Protein AF-0000000065862813 (afdb_homodimer)

Nearest PDB structures (foldseek):
  8vb3-assembly1_B-2  TM=8.202E-01  e=3.519E-15  Solimonas fluminis
  7jiz-assembly1_B  TM=8.290E-01  e=6.879E-15  Solimonas sp. K1W22B-7
  4zi5-assembly1_B  TM=8.025E-01  e=1.265E-14  metagenome
  7jka-assembly1_A  TM=8.055E-01  e=2.829E-13  Halieaceae bacterium
  5aoa-assembly1_A  TM=6.466E-01  e=4.958E-12  Thermogutta terrifontis

InterPro domains:
  IPR002925 Dienelactone hydrolase [PF01738] (14-230)
  IPR029058 Alpha/Beta hydrolase fold [G3DSA:3.40.50.1820] (3-230)
  IPR029058 Alpha/Beta hydrolase fold [SSF53474] (3-231)
  IPR051049 Dienelactone hydrolase-like enzyme [PTHR46623] (3-229)

Organism: Aquifex aeolicus (strain VF5) (NCBI:txid224324)

Structure (mmCIF, N/CA/C/O backbone):
data_AF-0000000065862813-model_v1
#
loop_
_entity.id
_entity.type
_entity.pdbx_description
1 polymer 'Putative carboxymethylenebutenolidase'
#
loop_
_atom_site.group_PDB
_atom_site.id
_atom_site.type_symbol
_atom_site.label_atom_id
_atom_site.label_alt_id
_atom_site.label_comp_id
_atom_site.label_asym_id
_atom_site.label_entity_id
_atom_site.label_seq_id
_atom_site.pdbx_PDB_ins_code
_atom_site.Cartn_x
_atom_site.Cartn_y
_atom_site.Cartn_z
_atom_site.occupancy
_atom_site.B_iso_or_equiv
_atom_site.auth_seq_id
_atom_site.auth_comp_id
_atom_site.auth_asym_id
_atom_site.auth_atom_id
_atom_site.pdbx_PDB_model_num
ATOM 1 N N . MET A 1 1 ? -0.002 29.484 -7.945 1 84.56 1 MET A N 1
ATOM 2 C CA . MET A 1 1 ? 0.833 29.531 -6.746 1 84.56 1 MET A CA 1
ATOM 3 C C . MET A 1 1 ? 0.01 29.922 -5.527 1 84.56 1 MET A C 1
ATOM 5 O O . MET A 1 1 ? -0.894 30.766 -5.625 1 84.56 1 MET A O 1
ATOM 9 N N . GLY A 1 2 ? 0.301 29.219 -4.441 1 96.81 2 GLY A N 1
ATOM 10 C CA . GLY A 1 2 ? -0.449 29.453 -3.219 1 96.81 2 GLY A CA 1
ATOM 11 C C . GLY A 1 2 ? -0.042 30.734 -2.502 1 96.81 2 GLY A C 1
ATOM 12 O O . GLY A 1 2 ? 0.682 31.562 -3.061 1 96.81 2 GLY A O 1
ATOM 13 N N . GLN A 1 3 ? -0.679 31.047 -1.408 1 98.31 3 GLN A N 1
ATOM 14 C CA . GLN A 1 3 ? -0.409 32.25 -0.63 1 98.31 3 GLN A CA 1
ATOM 15 C C . GLN A 1 3 ? -0.627 32 0.86 1 98.31 3 GLN A C 1
ATOM 17 O O . GLN A 1 3 ? -1.417 31.141 1.241 1 98.31 3 GLN A O 1
ATOM 22 N N . MET A 1 4 ? 0.076 32.812 1.606 1 98.31 4 MET A N 1
ATOM 23 C CA . MET A 1 4 ? -0.193 32.812 3.041 1 98.31 4 MET A CA 1
ATOM 24 C C . MET A 1 4 ? -1.522 33.5 3.336 1 98.31 4 MET A C 1
ATOM 26 O O . MET A 1 4 ? -1.889 34.469 2.67 1 98.31 4 MET A O 1
ATOM 30 N N . VAL A 1 5 ? -2.178 33.031 4.297 1 98.25 5 VAL A N 1
ATOM 31 C CA . VAL A 1 5 ? -3.426 33.656 4.727 1 98.25 5 VAL A CA 1
ATOM 32 C C . VAL A 1 5 ? -3.492 33.688 6.254 1 98.25 5 VAL A C 1
ATOM 34 O O . VAL A 1 5 ? -2.807 32.906 6.926 1 98.25 5 VAL A O 1
ATOM 37 N N . GLU A 1 6 ? -4.223 34.562 6.77 1 98.12 6 GLU A N 1
ATOM 38 C CA . GLU A 1 6 ? -4.602 34.625 8.18 1 98.12 6 GLU A CA 1
ATOM 39 C C . GLU A 1 6 ? -6.105 34.844 8.336 1 98.12 6 GLU A C 1
ATOM 41 O O . GLU A 1 6 ? -6.715 35.625 7.594 1 98.12 6 GLU A O 1
ATOM 46 N N . PHE A 1 7 ? -6.68 34.094 9.195 1 97.56 7 PHE A N 1
ATOM 47 C CA . PHE A 1 7 ? -8.109 34.219 9.453 1 97.56 7 PHE A CA 1
ATOM 48 C C . PHE A 1 7 ? -8.445 33.812 10.883 1 97.56 7 PHE A C 1
ATOM 50 O O . PHE A 1 7 ? -7.594 33.281 11.602 1 97.56 7 PHE A O 1
ATOM 57 N N . GLU A 1 8 ? -9.609 34.188 11.281 1 96.88 8 GLU A N 1
ATOM 58 C CA . GLU A 1 8 ? -10.148 33.781 12.578 1 96.88 8 GLU A CA 1
ATOM 59 C C . GLU A 1 8 ? -11.43 32.969 12.414 1 96.88 8 GLU A C 1
ATOM 61 O O . GLU A 1 8 ? -12.289 33.281 11.602 1 96.88 8 GLU A O 1
ATOM 66 N N . LYS A 1 9 ? -11.492 31.906 13.039 1 94.62 9 LYS A N 1
ATOM 67 C CA . LYS A 1 9 ? -12.656 31.031 13.047 1 94.62 9 LYS A CA 1
ATOM 68 C C . LYS A 1 9 ? -12.945 30.516 14.445 1 94.62 9 LYS A C 1
ATOM 70 O O . LYS A 1 9 ? -12.07 29.938 15.102 1 94.62 9 LYS A O 1
ATOM 75 N N . ASN A 1 10 ? -14.188 30.75 14.945 1 92.31 10 ASN A N 1
ATOM 76 C CA . ASN A 1 10 ? -14.609 30.297 16.266 1 92.31 10 ASN A CA 1
ATOM 77 C C . ASN A 1 10 ? -13.633 30.75 17.344 1 92.31 10 ASN A C 1
ATOM 79 O O . ASN A 1 10 ? -13.242 29.969 18.219 1 92.31 10 ASN A O 1
ATOM 83 N N . GLY A 1 11 ? -13.047 31.906 17.219 1 95.06 11 GLY A N 1
ATOM 84 C CA . GLY A 1 11 ? -12.18 32.5 18.219 1 95.06 11 GLY A CA 1
ATOM 85 C C . GLY A 1 11 ? -10.734 32.062 18.094 1 95.06 11 GLY A C 1
ATOM 86 O O . GLY A 1 11 ? -9.914 32.344 18.969 1 95.06 11 GLY A O 1
ATOM 87 N N . VAL A 1 12 ? -10.43 31.344 17.047 1 96.31 12 VAL A N 1
ATOM 88 C CA . VAL A 1 12 ? -9.078 30.828 16.875 1 96.31 12 VAL A CA 1
ATOM 89 C C . VAL A 1 12 ? -8.414 31.516 15.68 1 96.31 12 VAL A C 1
ATOM 91 O O . VAL A 1 12 ? -8.961 31.531 14.578 1 96.31 12 VAL A O 1
ATOM 94 N N . LYS A 1 13 ? -7.312 32.188 15.938 1 97.38 13 LYS A N 1
ATOM 95 C CA . LYS A 1 13 ? -6.523 32.781 14.852 1 97.38 13 LYS A CA 1
ATOM 96 C C . LYS A 1 13 ? -5.652 31.703 14.18 1 97.38 13 LYS A C 1
ATOM 98 O O . LYS A 1 13 ? -4.91 30.984 14.852 1 97.38 13 LYS A O 1
ATOM 103 N N . VAL A 1 14 ? -5.836 31.609 12.898 1 98.25 14 VAL A N 1
ATOM 104 C CA . VAL A 1 14 ? -5.074 30.625 12.141 1 98.25 14 VAL A CA 1
ATOM 105 C C . VAL A 1 14 ? -4.262 31.312 11.047 1 98.25 14 VAL A C 1
ATOM 107 O O . VAL A 1 14 ? -4.762 32.219 10.367 1 98.25 14 VAL A O 1
ATOM 110 N N . ARG A 1 15 ? -3.031 31.016 11.047 1 98.19 15 ARG A N 1
ATOM 111 C CA . ARG A 1 15 ? -2.133 31.344 9.953 1 98.19 15 ARG A CA 1
ATOM 112 C C . ARG A 1 15 ? -1.751 30.094 9.156 1 98.19 15 ARG A C 1
ATOM 114 O O . ARG A 1 15 ? -1.549 29.031 9.734 1 98.19 15 ARG A O 1
ATOM 121 N N . GLY A 1 16 ? -1.725 30.266 7.824 1 98.75 16 GLY A N 1
ATOM 122 C CA . GLY A 1 16 ? -1.367 29.109 7.02 1 98.75 16 GLY A CA 1
ATOM 123 C C . GLY A 1 16 ? -1.162 29.453 5.555 1 98.75 16 GLY A C 1
ATOM 124 O O . GLY A 1 16 ? -1.176 30.625 5.168 1 98.75 16 GLY A O 1
ATOM 125 N N . TYR A 1 17 ? -0.791 28.484 4.785 1 98.88 17 TYR A N 1
ATOM 126 C CA . TYR A 1 17 ? -0.57 28.594 3.346 1 98.88 17 TYR A CA 1
ATOM 127 C C . TYR A 1 17 ? -1.621 27.797 2.572 1 98.88 17 TYR A C 1
ATOM 129 O O . TYR A 1 17 ? -1.832 26.609 2.834 1 98.88 17 TYR A O 1
ATOM 137 N N . ILE A 1 18 ? -2.295 28.5 1.622 1 98.88 18 ILE A N 1
ATOM 138 C CA . ILE A 1 18 ? -3.326 27.812 0.843 1 98.88 18 ILE A CA 1
ATOM 139 C C . ILE A 1 18 ? -2.961 27.859 -0.639 1 98.88 18 ILE A C 1
ATOM 141 O O . ILE A 1 18 ? -2.453 28.859 -1.134 1 98.88 18 ILE A O 1
ATOM 145 N N . ALA A 1 19 ? -3.062 26.75 -1.287 1 98.81 19 ALA A N 1
ATOM 146 C CA . ALA A 1 19 ? -2.977 26.625 -2.738 1 98.81 19 ALA A CA 1
ATOM 147 C C . ALA A 1 19 ? -4.246 25.984 -3.307 1 98.81 19 ALA A C 1
ATOM 149 O O . ALA A 1 19 ? -4.715 24.969 -2.807 1 98.81 19 ALA A O 1
ATOM 150 N N . THR A 1 20 ? -4.863 26.594 -4.344 1 98.5 20 THR A N 1
ATOM 151 C CA . THR A 1 20 ? -6.121 26.109 -4.902 1 98.5 20 THR A CA 1
ATOM 152 C C . THR A 1 20 ? -5.914 25.578 -6.32 1 98.5 20 THR A C 1
ATOM 154 O O . THR A 1 20 ? -5.031 26.047 -7.039 1 98.5 20 THR A O 1
ATOM 157 N N . PRO A 1 21 ? -6.68 24.547 -6.637 1 98.06 21 PRO A N 1
ATOM 158 C CA . PRO A 1 21 ? -6.621 24.047 -8.008 1 98.06 21 PRO A CA 1
ATOM 159 C C . PRO A 1 21 ? -7.332 24.969 -9.008 1 98.06 21 PRO A C 1
ATOM 161 O O . PRO A 1 21 ? -7.996 25.922 -8.602 1 98.06 21 PRO A O 1
ATOM 164 N N . LYS A 1 22 ? -7.094 24.641 -10.289 1 96.12 22 LYS A N 1
ATOM 165 C CA . LYS A 1 22 ? -7.75 25.406 -11.344 1 96.12 22 LYS A CA 1
ATOM 166 C C . LYS A 1 22 ? -9.258 25.156 -11.344 1 96.12 22 LYS A C 1
ATOM 168 O O . LYS A 1 22 ? -10.039 26.078 -11.586 1 96.12 22 LYS A O 1
ATOM 173 N N . TRP A 1 23 ? -9.562 23.938 -11.039 1 95.88 23 TRP A N 1
ATOM 174 C CA . TRP A 1 23 ? -10.953 23.531 -10.906 1 95.88 23 TRP A CA 1
ATOM 175 C C . TRP A 1 23 ? -11.242 23 -9.508 1 95.88 23 TRP A C 1
ATOM 177 O O . TRP A 1 23 ? -10.32 22.578 -8.805 1 95.88 23 TRP A O 1
ATOM 187 N N . ALA A 1 24 ? -12.523 23.062 -9.148 1 97.12 24 ALA A N 1
ATOM 188 C CA . ALA A 1 24 ? -12.906 22.641 -7.801 1 97.12 24 ALA A CA 1
ATOM 189 C C . ALA A 1 24 ? -12.453 21.203 -7.523 1 97.12 24 ALA A C 1
ATOM 191 O O . ALA A 1 24 ? -12.445 20.359 -8.422 1 97.12 24 ALA A O 1
ATOM 192 N N . GLY A 1 25 ? -12.016 20.953 -6.324 1 98.38 25 GLY A N 1
ATOM 193 C CA . GLY A 1 25 ? -11.602 19.641 -5.855 1 98.38 25 GLY A CA 1
ATOM 194 C C . GLY A 1 25 ? -11.664 19.5 -4.348 1 98.38 25 GLY A C 1
ATOM 195 O O . GLY A 1 25 ? -11.891 20.484 -3.635 1 98.38 25 GLY A O 1
ATOM 196 N N . PRO A 1 26 ? -11.539 18.312 -3.848 1 98.75 26 PRO A N 1
ATOM 197 C CA . PRO A 1 26 ? -11.523 18.109 -2.398 1 98.75 26 PRO A CA 1
ATOM 198 C C . PRO A 1 26 ? -10.312 18.75 -1.725 1 98.75 26 PRO A C 1
ATOM 200 O O . PRO A 1 26 ? -9.406 19.234 -2.408 1 98.75 26 PRO A O 1
ATOM 203 N N . ALA A 1 27 ? -10.32 18.797 -0.45 1 98.88 27 ALA A N 1
ATOM 204 C CA . ALA A 1 27 ? -9.273 19.516 0.276 1 98.88 27 ALA A CA 1
ATOM 205 C C . ALA A 1 27 ? -8.297 18.531 0.932 1 98.88 27 ALA A C 1
ATOM 207 O O . ALA A 1 27 ? -8.68 17.406 1.282 1 98.88 27 ALA A O 1
ATOM 208 N N . VAL A 1 28 ? -7.07 18.906 1.05 1 98.94 28 VAL A N 1
ATOM 209 C CA . VAL A 1 28 ? -6.059 18.203 1.821 1 98.94 28 VAL A CA 1
ATOM 210 C C . VAL A 1 28 ? -5.328 19.172 2.744 1 98.94 28 VAL A C 1
ATOM 212 O O . VAL A 1 28 ? -4.766 20.172 2.285 1 98.94 28 VAL A O 1
ATOM 215 N N . LEU A 1 29 ? -5.387 18.938 4.043 1 99 29 LEU A N 1
ATOM 216 C CA . LEU A 1 29 ? -4.535 19.672 4.969 1 99 29 LEU A CA 1
ATOM 217 C C . LEU A 1 29 ? -3.143 19.047 5.039 1 99 29 LEU A C 1
ATOM 219 O O . LEU A 1 29 ? -3.006 17.828 5.055 1 99 29 LEU A O 1
ATOM 223 N N . VAL A 1 30 ? -2.135 19.891 5.062 1 99 30 VAL A N 1
ATOM 224 C CA . VAL A 1 30 ? -0.741 19.453 5.066 1 99 30 VAL A CA 1
ATOM 225 C C . VAL A 1 30 ? -0.041 19.984 6.32 1 99 30 VAL A C 1
ATOM 227 O O . VAL A 1 30 ? 0.057 21.188 6.527 1 99 30 VAL A O 1
ATOM 230 N N . PHE A 1 31 ? 0.476 19.062 7.18 1 98.94 31 PHE A N 1
ATOM 231 C CA . PHE A 1 31 ? 1.084 19.438 8.453 1 98.94 31 PHE A CA 1
ATOM 232 C C . PHE A 1 31 ? 2.605 19.422 8.344 1 98.94 31 PHE A C 1
ATOM 234 O O . PHE A 1 31 ? 3.191 18.453 7.859 1 98.94 31 PHE A O 1
ATOM 241 N N . HIS A 1 32 ? 3.186 20.453 8.766 1 98.81 32 HIS A N 1
ATOM 242 C CA . HIS A 1 32 ? 4.609 20.688 8.555 1 98.81 32 HIS A CA 1
ATOM 243 C C . HIS A 1 32 ? 5.457 19.812 9.469 1 98.81 32 HIS A C 1
ATOM 245 O O . HIS A 1 32 ? 4.965 19.297 10.477 1 98.81 32 HIS A O 1
ATOM 251 N N . GLU A 1 33 ? 6.738 19.672 9.109 1 98.56 33 GLU A N 1
ATOM 252 C CA . GLU A 1 33 ? 7.773 19.047 9.938 1 98.56 33 GLU A CA 1
ATOM 253 C C . GLU A 1 33 ? 8.18 19.969 11.086 1 98.56 33 GLU A C 1
ATOM 255 O O . GLU A 1 33 ? 7.621 21.047 11.25 1 98.56 33 GLU A O 1
ATOM 260 N N . TRP A 1 34 ? 9.242 19.516 11.82 1 98.56 34 TRP A N 1
ATOM 261 C CA . TRP A 1 34 ? 9.641 20.203 13.039 1 98.56 34 TRP A CA 1
ATOM 262 C C . TRP A 1 34 ? 10.281 21.547 12.711 1 98.56 34 TRP A C 1
ATOM 264 O O . TRP A 1 34 ? 10.523 22.359 13.609 1 98.56 34 TRP A O 1
ATOM 274 N N . TRP A 1 35 ? 10.508 21.875 11.445 1 98.5 35 TRP A N 1
ATOM 275 C CA . TRP A 1 35 ? 11.148 23.125 11.047 1 98.5 35 TRP A CA 1
ATOM 276 C C . TRP A 1 35 ? 10.156 24.281 11.109 1 98.5 35 TRP A C 1
ATOM 278 O O . TRP A 1 35 ? 10.547 25.438 11.273 1 98.5 35 TRP A O 1
ATOM 288 N N . GLY A 1 36 ? 8.875 23.922 10.938 1 98.62 36 GLY A N 1
ATOM 289 C CA . GLY A 1 36 ? 7.844 24.938 10.805 1 98.62 36 GLY A CA 1
ATOM 290 C C . GLY A 1 36 ? 7.484 25.234 9.359 1 98.62 36 GLY A C 1
ATOM 291 O O . GLY A 1 36 ? 8.164 24.781 8.438 1 98.62 36 GLY A O 1
ATOM 292 N N . LEU A 1 37 ? 6.453 25.969 9.148 1 98.5 37 LEU A N 1
ATOM 293 C CA . LEU A 1 37 ? 5.879 26.203 7.828 1 98.5 37 LEU A CA 1
ATOM 294 C C . LEU A 1 37 ? 6.762 27.141 7.012 1 98.5 37 LEU A C 1
ATOM 296 O O . LEU A 1 37 ? 6.957 26.938 5.812 1 98.5 37 LEU A O 1
ATOM 300 N N . GLU A 1 38 ? 7.418 28.078 7.652 1 97 38 GLU A N 1
ATOM 301 C CA . GLU A 1 38 ? 8.062 29.156 6.906 1 97 38 GLU A CA 1
ATOM 302 C C . GLU A 1 38 ? 9.578 29 6.922 1 97 38 GLU A C 1
ATOM 304 O O . GLU A 1 38 ? 10.305 29.906 6.496 1 97 38 GLU A O 1
ATOM 309 N N . SER A 1 39 ? 10.031 27.922 7.469 1 98.31 39 SER A N 1
ATOM 310 C CA . SER A 1 39 ? 11.469 27.672 7.488 1 98.31 39 SER A CA 1
ATOM 311 C C . SER A 1 39 ? 12.023 27.516 6.078 1 98.31 39 SER A C 1
ATOM 313 O O . SER A 1 39 ? 11.367 26.953 5.203 1 98.31 39 SER A O 1
ATOM 315 N N . PRO A 1 40 ? 13.25 27.984 5.832 1 96.81 40 PRO A N 1
ATOM 316 C CA . PRO A 1 40 ? 13.898 27.703 4.551 1 96.81 40 PRO A CA 1
ATOM 317 C C . PRO A 1 40 ? 14.141 26.203 4.332 1 96.81 40 PRO A C 1
ATOM 319 O O . PRO A 1 40 ? 14.422 25.781 3.207 1 96.81 40 PRO A O 1
ATOM 322 N N . LEU A 1 41 ? 13.984 25.406 5.391 1 97.88 41 LEU A N 1
ATOM 323 C CA . LEU A 1 41 ? 14.195 23.953 5.309 1 97.88 41 LEU A CA 1
ATOM 324 C C . LEU A 1 41 ? 12.867 23.219 5.137 1 97.88 41 LEU A C 1
ATOM 326 O O . LEU A 1 41 ? 12.836 22 5.098 1 97.88 41 LEU A O 1
ATOM 330 N N . SER A 1 42 ? 11.844 24.031 5.043 1 98 42 SER A N 1
ATOM 331 C CA . SER A 1 42 ? 10.508 23.453 4.887 1 98 42 SER A CA 1
ATOM 332 C C . SER A 1 42 ? 10.094 23.406 3.422 1 98 42 SER A C 1
ATOM 334 O O . SER A 1 42 ? 10.242 24.391 2.699 1 98 42 SER A O 1
ATOM 336 N N . ASN A 1 43 ? 9.562 22.266 2.979 1 98.12 43 ASN A N 1
ATOM 337 C CA . ASN A 1 43 ? 9.031 22.156 1.623 1 98.12 43 ASN A CA 1
ATOM 338 C C . ASN A 1 43 ? 7.512 22.062 1.619 1 98.12 43 ASN A C 1
ATOM 340 O O . ASN A 1 43 ? 6.914 21.625 0.634 1 98.12 43 ASN A O 1
ATOM 344 N N . ILE A 1 44 ? 6.863 22.422 2.686 1 98.69 44 ILE A N 1
ATOM 345 C CA . ILE A 1 44 ? 5.438 22.203 2.893 1 98.69 44 ILE A CA 1
ATOM 346 C C . ILE A 1 44 ? 4.637 23.062 1.929 1 98.69 44 ILE A C 1
ATOM 348 O O . ILE A 1 44 ? 3.619 22.625 1.385 1 98.69 44 ILE A O 1
ATOM 352 N N . LYS A 1 45 ? 5.043 24.328 1.706 1 98.69 45 LYS A N 1
ATOM 353 C CA . LYS A 1 45 ? 4.352 25.188 0.759 1 98.69 45 LYS A CA 1
ATOM 354 C C . LYS A 1 45 ? 4.41 24.625 -0.656 1 98.69 45 LYS A C 1
ATOM 356 O O . LYS A 1 45 ? 3.418 24.656 -1.385 1 98.69 45 LYS A O 1
ATOM 361 N N . GLU A 1 46 ? 5.562 24.094 -1.046 1 98.25 46 GLU A N 1
ATOM 362 C CA . GLU A 1 46 ? 5.703 23.438 -2.35 1 98.25 46 GLU A CA 1
ATOM 363 C C . GLU A 1 46 ? 4.805 22.219 -2.459 1 98.25 46 GLU A C 1
ATOM 365 O O . GLU A 1 46 ? 4.238 21.953 -3.52 1 98.25 46 GLU A O 1
ATOM 370 N N . ILE A 1 47 ? 4.688 21.469 -1.393 1 98.69 47 ILE A N 1
ATOM 371 C CA . ILE A 1 47 ? 3.803 20.312 -1.362 1 98.69 47 ILE A CA 1
ATOM 372 C C . ILE A 1 47 ? 2.359 20.75 -1.59 1 98.69 47 ILE A C 1
ATOM 374 O O . ILE A 1 47 ? 1.621 20.125 -2.354 1 98.69 47 ILE A O 1
ATOM 378 N N . CYS A 1 48 ? 1.967 21.844 -0.983 1 98.88 48 CYS A N 1
ATOM 379 C CA . CYS A 1 48 ? 0.629 22.375 -1.202 1 98.88 48 CYS A CA 1
ATOM 380 C C . CYS A 1 48 ? 0.425 22.75 -2.664 1 98.88 48 CYS A C 1
ATOM 382 O O . CYS A 1 48 ? -0.614 22.438 -3.25 1 98.88 48 CYS A O 1
ATOM 384 N N . ASP A 1 49 ? 1.415 23.438 -3.238 1 98.75 49 ASP A N 1
ATOM 385 C CA . ASP A 1 49 ? 1.319 23.828 -4.641 1 98.75 49 ASP A CA 1
ATOM 386 C C . ASP A 1 49 ? 1.188 22.609 -5.547 1 98.75 49 ASP A C 1
ATOM 388 O O . ASP A 1 49 ? 0.391 22.609 -6.488 1 98.75 49 ASP A O 1
ATOM 392 N N . LYS A 1 50 ? 1.949 21.578 -5.262 1 98.62 50 LYS A N 1
ATOM 393 C CA . LYS A 1 50 ? 1.88 20.359 -6.047 1 98.62 50 LYS A CA 1
ATOM 394 C C . LYS A 1 50 ? 0.512 19.703 -5.914 1 98.62 50 LYS A C 1
ATOM 396 O O . LYS A 1 50 ? -0.029 19.172 -6.891 1 98.62 50 LYS A O 1
ATOM 401 N N . LEU A 1 51 ? -0.021 19.672 -4.703 1 98.75 51 LEU A N 1
ATOM 402 C CA . LEU A 1 51 ? -1.351 19.109 -4.5 1 98.75 51 LEU A CA 1
ATOM 403 C C . LEU A 1 51 ? -2.4 19.891 -5.273 1 98.75 51 LEU A C 1
ATOM 405 O O . LEU A 1 51 ? -3.32 19.312 -5.852 1 98.75 51 LEU A O 1
ATOM 409 N N . ALA A 1 52 ? -2.264 21.203 -5.254 1 98.75 52 ALA A N 1
ATOM 410 C CA . ALA A 1 52 ? -3.189 22.031 -6.023 1 98.75 52 ALA A CA 1
ATOM 411 C C . ALA A 1 52 ? -3.123 21.688 -7.508 1 98.75 52 ALA A C 1
ATOM 413 O O . ALA A 1 52 ? -4.152 21.609 -8.18 1 98.75 52 ALA A O 1
ATOM 414 N N . ASP A 1 53 ? -1.885 21.484 -7.984 1 98.44 53 ASP A N 1
ATOM 415 C CA . ASP A 1 53 ? -1.689 21.094 -9.375 1 98.44 53 ASP A CA 1
ATOM 416 C C . ASP A 1 53 ? -2.373 19.766 -9.672 1 98.44 53 ASP A C 1
ATOM 418 O O . ASP A 1 53 ? -2.777 19.5 -10.812 1 98.44 53 ASP A O 1
ATOM 422 N N . GLU A 1 54 ? -2.557 18.953 -8.648 1 98.31 54 GLU A N 1
ATOM 423 C CA . GLU A 1 54 ? -3.201 17.641 -8.789 1 98.31 54 GLU A CA 1
ATOM 424 C C . GLU A 1 54 ? -4.715 17.766 -8.633 1 98.31 54 GLU A C 1
ATOM 426 O O . GLU A 1 54 ? -5.434 16.766 -8.742 1 98.31 54 GLU A O 1
ATOM 431 N N . GLY A 1 55 ? -5.238 18.922 -8.273 1 98.25 55 GLY A N 1
ATOM 432 C CA . GLY A 1 55 ? -6.68 19.109 -8.25 1 98.25 55 GLY A CA 1
ATOM 433 C C . GLY A 1 55 ? -7.246 19.203 -6.848 1 98.25 55 GLY A C 1
ATOM 434 O O . GLY A 1 55 ? -8.453 19.031 -6.648 1 98.25 55 GLY A O 1
ATOM 435 N N . PHE A 1 56 ? -6.422 19.484 -5.848 1 98.75 56 PHE A N 1
ATOM 436 C CA . PHE A 1 56 ? -6.891 19.562 -4.469 1 98.75 56 PHE A CA 1
ATOM 437 C C . PHE A 1 56 ? -6.805 21 -3.955 1 98.75 56 PHE A C 1
ATOM 439 O O . PHE A 1 56 ? -5.922 21.766 -4.355 1 98.75 56 PHE A O 1
ATOM 446 N N . VAL A 1 57 ? -7.684 21.391 -3.152 1 98.81 57 VAL A N 1
ATOM 447 C CA . VAL A 1 57 ? -7.445 22.547 -2.281 1 98.81 57 VAL A CA 1
ATOM 448 C C . VAL A 1 57 ? -6.492 22.141 -1.155 1 98.81 57 VAL A C 1
ATOM 450 O O . VAL A 1 57 ? -6.82 21.297 -0.328 1 98.81 57 VAL A O 1
ATOM 453 N N . ALA A 1 58 ? -5.34 22.703 -1.15 1 98.94 58 ALA A N 1
ATOM 454 C CA . ALA A 1 58 ? -4.332 22.328 -0.16 1 98.94 58 ALA A CA 1
ATOM 455 C C . ALA A 1 58 ? -4.098 23.453 0.838 1 98.94 58 ALA A C 1
ATOM 457 O O . ALA A 1 58 ? -3.904 24.609 0.446 1 98.94 58 ALA A O 1
ATOM 458 N N . PHE A 1 59 ? -4.141 23.156 2.121 1 98.94 59 PHE A N 1
ATOM 459 C CA . PHE A 1 59 ? -3.928 24.156 3.158 1 98.94 59 PHE A CA 1
ATOM 460 C C . PHE A 1 59 ? -2.975 23.641 4.227 1 98.94 59 PHE A C 1
ATOM 462 O O . PHE A 1 59 ? -3.146 22.531 4.73 1 98.94 59 PHE A O 1
ATOM 469 N N . ALA A 1 60 ? -2.002 24.375 4.539 1 98.94 60 ALA A N 1
ATOM 470 C CA . ALA A 1 60 ? -1.049 24.062 5.602 1 98.94 60 ALA A CA 1
ATOM 471 C C . ALA A 1 60 ? -1.174 25.062 6.758 1 98.94 60 ALA A C 1
ATOM 473 O O . ALA A 1 60 ? -0.672 26.188 6.684 1 98.94 60 ALA A O 1
ATOM 474 N N . PRO A 1 61 ? -1.795 24.625 7.812 1 98.94 61 PRO A N 1
ATOM 475 C CA . PRO A 1 61 ? -1.815 25.516 8.969 1 98.94 61 PRO A CA 1
ATOM 476 C C . PRO A 1 61 ? -0.445 25.656 9.625 1 98.94 61 PRO A C 1
ATOM 478 O O . PRO A 1 61 ? 0.336 24.703 9.656 1 98.94 61 PRO A O 1
ATOM 481 N N . ASP A 1 62 ? -0.197 26.781 10.125 1 98.81 62 ASP A N 1
ATOM 482 C CA . ASP A 1 62 ? 1.041 27.062 10.844 1 98.81 62 ASP A CA 1
ATOM 483 C C . ASP A 1 62 ? 0.864 26.812 12.344 1 98.81 62 ASP A C 1
ATOM 485 O O . ASP A 1 62 ? 0.436 27.719 13.078 1 98.81 62 ASP A O 1
ATOM 489 N N . PHE A 1 63 ? 1.352 25.703 12.805 1 98.75 63 PHE A N 1
ATOM 490 C CA . PHE A 1 63 ? 1.142 25.328 14.195 1 98.75 63 PHE A CA 1
ATOM 491 C C . PHE A 1 63 ? 2.137 26.031 15.102 1 98.75 63 PHE A C 1
ATOM 493 O O . PHE A 1 63 ? 1.981 26.031 16.328 1 98.75 63 PHE A O 1
ATOM 500 N N . TYR A 1 64 ? 3.135 26.656 14.516 1 98.38 64 TYR A N 1
ATOM 501 C CA . TYR A 1 64 ? 4.129 27.375 15.305 1 98.38 64 TYR A CA 1
ATOM 502 C C . TYR A 1 64 ? 3.811 28.859 15.367 1 98.38 64 TYR A C 1
ATOM 504 O O . TYR A 1 64 ? 4.574 29.641 15.938 1 98.38 64 TYR A O 1
ATOM 512 N N . LYS A 1 65 ? 2.744 29.344 14.75 1 94.44 65 LYS A N 1
ATOM 513 C CA . LYS A 1 65 ? 2.205 30.703 14.836 1 94.44 65 LYS A CA 1
ATOM 514 C C . LYS A 1 65 ? 3.248 31.734 14.422 1 94.44 65 LYS A C 1
ATOM 516 O O . LYS A 1 65 ? 3.473 32.719 15.133 1 94.44 65 LYS A O 1
ATOM 521 N N . GLY A 1 66 ? 3.9 31.375 13.359 1 96.19 66 GLY A N 1
ATOM 522 C CA . GLY A 1 66 ? 4.832 32.312 12.773 1 96.19 66 GLY A CA 1
ATOM 523 C C . GLY A 1 66 ? 6.281 32 13.094 1 96.19 66 GLY A C 1
ATOM 524 O O . GLY A 1 66 ? 7.191 32.531 12.438 1 96.19 66 GLY A O 1
ATOM 525 N N . GLN A 1 67 ? 6.508 31.219 14.062 1 97.81 67 GLN A N 1
ATOM 526 C CA . GLN A 1 67 ? 7.871 30.812 14.398 1 97.81 67 GLN A CA 1
ATOM 527 C C . GLN A 1 67 ? 8.352 29.688 13.492 1 97.81 67 GLN A C 1
ATOM 529 O O . GLN A 1 67 ? 7.547 29 12.859 1 97.81 67 GLN A O 1
ATOM 534 N N . TYR A 1 68 ? 9.648 29.531 13.328 1 98.06 68 TYR A N 1
ATOM 535 C CA . TYR A 1 68 ? 10.273 28.438 12.586 1 98.06 68 TYR A CA 1
ATOM 536 C C . TYR A 1 68 ? 11.719 28.25 13.016 1 98.06 68 TYR A C 1
ATOM 538 O O . TYR A 1 68 ? 12.266 29.062 13.766 1 98.06 68 TYR A O 1
ATOM 546 N N . ALA A 1 69 ? 12.289 27.125 12.641 1 98.38 69 ALA A N 1
ATOM 547 C CA . ALA A 1 69 ? 13.664 26.781 12.984 1 98.38 69 ALA A CA 1
ATOM 548 C C . ALA A 1 69 ? 14.492 26.516 11.734 1 98.38 69 ALA A C 1
ATOM 550 O O . ALA A 1 69 ? 13.953 26.141 10.695 1 98.38 69 ALA A O 1
ATOM 551 N N . ASP A 1 70 ? 15.812 26.766 11.844 1 96.56 70 ASP A N 1
ATOM 552 C CA . ASP A 1 70 ? 16.75 26.438 10.766 1 96.56 70 ASP A CA 1
ATOM 553 C C . ASP A 1 70 ? 17.906 25.594 11.281 1 96.56 70 ASP A C 1
ATOM 555 O O . ASP A 1 70 ? 18.922 25.438 10.594 1 96.56 70 ASP A O 1
ATOM 559 N N . ASN A 1 71 ? 17.719 25.203 12.562 1 97.06 71 ASN A N 1
ATOM 560 C CA . ASN A 1 71 ? 18.672 24.266 13.164 1 97.06 71 ASN A CA 1
ATOM 561 C C . ASN A 1 71 ? 17.953 23.281 14.094 1 97.06 71 ASN A C 1
ATOM 563 O O . ASN A 1 71 ? 16.875 23.578 14.594 1 97.06 71 ASN A O 1
ATOM 567 N N . PRO A 1 72 ? 18.609 22.125 14.336 1 96.81 72 PRO A N 1
ATOM 568 C CA . PRO A 1 72 ? 17.938 21.047 15.078 1 96.81 72 PRO A CA 1
ATOM 569 C C . PRO A 1 72 ? 17.594 21.453 16.516 1 96.81 72 PRO A C 1
ATOM 571 O O . PRO A 1 72 ? 16.562 21.047 17.031 1 96.81 72 PRO A O 1
ATOM 574 N N . ASP A 1 73 ? 18.453 22.219 17.141 1 98.06 73 ASP A N 1
ATOM 575 C CA . ASP A 1 73 ? 18.188 22.609 18.531 1 98.06 73 ASP A CA 1
ATOM 576 C C . ASP A 1 73 ? 16.906 23.422 18.641 1 98.06 73 ASP A C 1
ATOM 578 O O . ASP A 1 73 ? 16.062 23.141 19.484 1 98.06 73 ASP A O 1
ATOM 582 N N . ASP A 1 74 ? 16.75 24.438 17.797 1 98.44 74 ASP A N 1
ATOM 583 C CA . ASP A 1 74 ? 15.562 25.281 17.797 1 98.44 74 ASP A CA 1
ATOM 584 C C . ASP A 1 74 ? 14.336 24.484 17.359 1 98.44 74 ASP A C 1
ATOM 586 O O . ASP A 1 74 ? 13.242 24.688 17.906 1 98.44 74 ASP A O 1
ATOM 590 N N . ALA A 1 75 ? 14.5 23.672 16.406 1 98.56 75 ALA A N 1
ATOM 591 C CA . ALA A 1 75 ? 13.406 22.828 15.961 1 98.56 75 ALA A CA 1
ATOM 592 C C . ALA A 1 75 ? 12.898 21.938 17.094 1 98.56 75 ALA A C 1
ATOM 594 O O . ALA A 1 75 ? 11.688 21.781 17.281 1 98.56 75 ALA A O 1
ATOM 595 N N . GLY A 1 76 ? 13.867 21.297 17.797 1 98.5 76 GLY A N 1
ATOM 596 C CA . GLY A 1 76 ? 13.516 20.453 18.938 1 98.5 76 GLY A CA 1
ATOM 597 C C . GLY A 1 76 ? 12.719 21.188 20 1 98.5 76 GLY A C 1
ATOM 598 O O . GLY A 1 76 ? 11.758 20.656 20.547 1 98.5 76 GLY A O 1
ATOM 599 N N . LYS A 1 77 ? 13.094 22.375 20.312 1 98.5 77 LYS A N 1
ATOM 600 C CA . LYS A 1 77 ? 12.398 23.203 21.297 1 98.5 77 LYS A CA 1
ATOM 601 C C . LYS A 1 77 ? 10.969 23.5 20.844 1 98.5 77 LYS A C 1
ATOM 603 O O . LYS A 1 77 ? 10.031 23.359 21.641 1 98.5 77 LYS A O 1
ATOM 608 N N . LEU A 1 78 ? 10.828 23.906 19.594 1 98.69 78 LEU A N 1
ATOM 609 C CA . LEU A 1 78 ? 9.508 24.234 19.078 1 98.69 78 LEU A CA 1
ATOM 610 C C . LEU A 1 78 ? 8.594 23.016 19.094 1 98.69 78 LEU A C 1
ATOM 612 O O . LEU A 1 78 ? 7.441 23.094 19.516 1 98.69 78 LEU A O 1
ATOM 616 N N . MET A 1 79 ? 9.07 21.891 18.641 1 98.69 79 MET A N 1
ATOM 617 C CA . MET A 1 79 ? 8.289 20.672 18.578 1 98.69 79 MET A CA 1
ATOM 618 C C . MET A 1 79 ? 7.883 20.203 19.969 1 98.69 79 MET A C 1
ATOM 620 O O . MET A 1 79 ? 6.723 19.859 20.203 1 98.69 79 MET A O 1
ATOM 624 N N . THR A 1 80 ? 8.883 20.203 20.875 1 98.38 80 THR A N 1
ATOM 625 C CA . THR A 1 80 ? 8.625 19.781 22.25 1 98.38 80 THR A CA 1
ATOM 626 C C . THR A 1 80 ? 7.562 20.656 22.906 1 98.38 80 THR A C 1
ATOM 628 O O . THR A 1 80 ? 6.641 20.156 23.547 1 98.38 80 THR A O 1
ATOM 631 N N . GLU A 1 81 ? 7.734 21.938 22.75 1 98.38 81 GLU A N 1
ATOM 632 C CA . GLU A 1 81 ? 6.758 22.875 23.312 1 98.38 81 GLU A CA 1
ATOM 633 C C . GLU A 1 81 ? 5.359 22.594 22.766 1 98.38 81 GLU A C 1
ATOM 635 O O . GLU A 1 81 ? 4.383 22.594 23.516 1 98.38 81 GLU A O 1
ATOM 640 N N . MET A 1 82 ? 5.199 22.375 21.469 1 98.5 82 MET A N 1
ATOM 641 C CA . MET A 1 82 ? 3.904 22.125 20.844 1 98.5 82 MET A CA 1
ATOM 642 C C . MET A 1 82 ? 3.254 20.875 21.438 1 98.5 82 MET A C 1
ATOM 644 O O . MET A 1 82 ? 2.131 20.938 21.938 1 98.5 82 MET A O 1
ATOM 648 N N . PHE A 1 83 ? 3.965 19.734 21.5 1 98.56 83 PHE A N 1
ATOM 649 C CA . PHE A 1 83 ? 3.377 18.453 21.875 1 98.56 83 PHE A CA 1
ATOM 650 C C . PHE A 1 83 ? 3.168 18.375 23.391 1 98.56 83 PHE A C 1
ATOM 652 O O . PHE A 1 83 ? 2.236 17.719 23.859 1 98.56 83 PHE A O 1
ATOM 659 N N . GLU A 1 84 ? 3.957 19.125 24.141 1 98.06 84 GLU A N 1
ATOM 660 C CA . GLU A 1 84 ? 3.857 19.016 25.578 1 98.06 84 GLU A CA 1
ATOM 661 C C . GLU A 1 84 ? 2.9 20.062 26.156 1 98.06 84 GLU A C 1
ATOM 663 O O . GLU A 1 84 ? 2.26 19.828 27.188 1 98.06 84 GLU A O 1
ATOM 668 N N . LYS A 1 85 ? 2.746 21.219 25.484 1 98 85 LYS A N 1
ATOM 669 C CA . LYS A 1 85 ? 2.1 22.328 26.188 1 98 85 LYS A CA 1
ATOM 670 C C . LYS A 1 85 ? 0.948 22.891 25.359 1 98 85 LYS A C 1
ATOM 672 O O . LYS A 1 85 ? 0.114 23.641 25.891 1 98 85 LYS A O 1
ATOM 677 N N . ARG A 1 86 ? 0.936 22.578 24.094 1 98.06 86 ARG A N 1
ATOM 678 C CA . ARG A 1 86 ? 0.04 23.391 23.266 1 98.06 86 ARG A CA 1
ATOM 679 C C . ARG A 1 86 ? -0.915 22.516 22.469 1 98.06 86 ARG A C 1
ATOM 681 O O . ARG A 1 86 ? -1.5 22.969 21.484 1 98.06 86 ARG A O 1
ATOM 688 N N . MET A 1 87 ? -1.139 21.266 22.812 1 98.31 87 MET A N 1
ATOM 689 C CA . MET A 1 87 ? -1.93 20.375 21.969 1 98.31 87 MET A CA 1
ATOM 690 C C . MET A 1 87 ? -3.387 20.812 21.922 1 98.31 87 MET A C 1
ATOM 692 O O . MET A 1 87 ? -4.055 20.656 20.891 1 98.31 87 MET A O 1
ATOM 696 N N . ASP A 1 88 ? -3.936 21.422 22.969 1 98.06 88 ASP A N 1
ATOM 697 C CA . ASP A 1 88 ? -5.293 21.953 22.938 1 98.06 88 ASP A CA 1
ATOM 698 C C . ASP A 1 88 ? -5.422 23.047 21.875 1 98.06 88 ASP A C 1
ATOM 700 O O . ASP A 1 88 ? -6.422 23.125 21.172 1 98.06 88 ASP A O 1
ATOM 704 N N . GLU A 1 89 ? -4.461 23.922 21.859 1 98 89 GLU A N 1
ATOM 705 C CA . GLU A 1 89 ? -4.441 24.984 20.859 1 98 89 GLU A CA 1
ATOM 706 C C . GLU A 1 89 ? -4.309 24.406 19.453 1 98 89 GLU A C 1
ATOM 708 O O . GLU A 1 89 ? -4.98 24.859 18.531 1 98 89 GLU A O 1
ATOM 713 N N . VAL A 1 90 ? -3.443 23.406 19.297 1 98.69 90 VAL A N 1
ATOM 714 C CA . VAL A 1 90 ? -3.227 22.734 18.016 1 98.69 90 VAL A CA 1
ATOM 715 C C . VAL A 1 90 ? -4.527 22.109 17.531 1 98.69 90 VAL A C 1
ATOM 717 O O . VAL A 1 90 ? -4.879 22.203 16.359 1 98.69 90 VAL A O 1
ATOM 720 N N . ASP A 1 91 ? -5.293 21.484 18.484 1 98.69 91 ASP A N 1
ATOM 721 C CA . ASP A 1 91 ? -6.602 20.906 18.156 1 98.69 91 ASP A CA 1
ATOM 722 C C . ASP A 1 91 ? -7.531 21.969 17.578 1 98.69 91 ASP A C 1
ATOM 724 O O . ASP A 1 91 ? -8.195 21.734 16.562 1 98.69 91 ASP A O 1
ATOM 728 N N . ARG A 1 92 ? -7.562 23.125 18.172 1 98.62 92 ARG A N 1
ATOM 729 C CA . ARG A 1 92 ? -8.461 24.188 17.75 1 98.62 92 ARG A CA 1
ATOM 730 C C . ARG A 1 92 ? -8.055 24.75 16.391 1 98.62 92 AR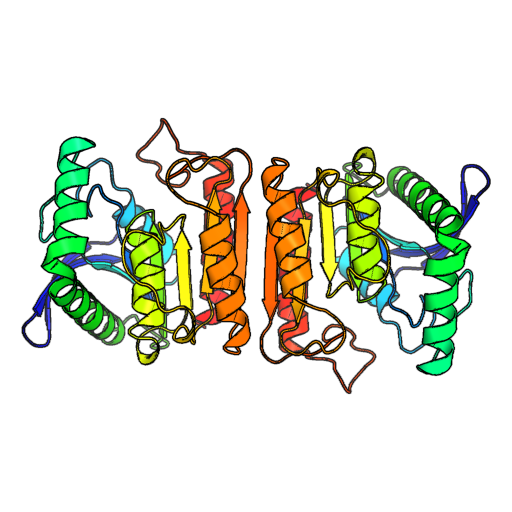G A C 1
ATOM 732 O O . ARG A 1 92 ? -8.906 25.078 15.562 1 98.62 92 ARG A O 1
ATOM 739 N N . ILE A 1 93 ? -6.758 24.875 16.172 1 98.81 93 ILE A N 1
ATOM 740 C CA . ILE A 1 93 ? -6.262 25.328 14.883 1 98.81 93 ILE A CA 1
ATOM 741 C C . ILE A 1 93 ? -6.664 24.328 13.797 1 98.81 93 ILE A C 1
ATOM 743 O O . ILE A 1 93 ? -7.105 24.719 12.719 1 98.81 93 ILE A O 1
ATOM 747 N N . PHE A 1 94 ? -6.543 23.047 14.109 1 98.88 94 PHE A N 1
ATOM 748 C CA . PHE A 1 94 ? -6.934 22 13.172 1 98.88 94 PHE A CA 1
ATOM 749 C C . PHE A 1 94 ? -8.414 22.109 12.82 1 98.88 94 PHE A C 1
ATOM 751 O O . PHE A 1 94 ? -8.773 22.141 11.641 1 98.88 94 PHE A O 1
ATOM 758 N N . GLN A 1 95 ? -9.266 22.156 13.812 1 98.81 95 GLN A N 1
ATOM 759 C CA . GLN A 1 95 ? -10.711 22.234 13.594 1 98.81 95 GLN A CA 1
ATOM 760 C C . GLN A 1 95 ? -11.078 23.453 12.758 1 98.81 95 GLN A C 1
ATOM 762 O O . GLN A 1 95 ? -11.852 23.359 11.805 1 98.81 95 GLN A O 1
ATOM 767 N N . ALA A 1 96 ? -10.477 24.609 13.109 1 98.81 96 ALA A N 1
ATOM 768 C CA . ALA A 1 96 ? -10.719 25.844 12.352 1 98.81 96 ALA A CA 1
ATOM 769 C C . ALA A 1 96 ? -10.25 25.703 10.906 1 98.81 96 ALA A C 1
ATOM 771 O O . ALA A 1 96 ? -10.883 26.234 9.992 1 98.81 96 ALA A O 1
ATOM 772 N N . SER A 1 97 ? -9.148 25.047 10.711 1 98.81 97 SER A N 1
ATOM 773 C CA . SER A 1 97 ? -8.594 24.844 9.383 1 98.81 97 SER A CA 1
ATOM 774 C C . SER A 1 97 ? -9.516 23.969 8.523 1 98.81 97 SER A C 1
ATOM 776 O O . SER A 1 97 ? -9.711 24.25 7.34 1 98.81 97 SER A O 1
ATOM 778 N N . VAL A 1 98 ? -10.062 22.922 9.141 1 98.81 98 VAL A N 1
ATOM 779 C CA . VAL A 1 98 ? -10.992 22.062 8.422 1 98.81 98 VAL A CA 1
ATOM 780 C C . VAL A 1 98 ? -12.219 22.859 7.988 1 98.81 98 VAL A C 1
ATOM 782 O O . VAL A 1 98 ? -12.648 22.781 6.832 1 98.81 98 VAL A O 1
ATOM 785 N N . GLU A 1 99 ? -12.773 23.625 8.875 1 98.5 99 GLU A N 1
ATOM 786 C CA . GLU A 1 99 ? -13.938 24.438 8.555 1 98.5 99 GLU A CA 1
ATOM 787 C C . GLU A 1 99 ? -13.609 25.453 7.449 1 98.5 99 GLU A C 1
ATOM 789 O O . GLU A 1 99 ? -14.406 25.641 6.527 1 98.5 99 GLU A O 1
ATOM 794 N N . PHE A 1 100 ? -12.469 26.078 7.547 1 98.31 100 PHE A N 1
ATOM 795 C CA . PHE A 1 100 ? -12.008 27.062 6.574 1 98.31 100 PHE A CA 1
ATOM 796 C C . PHE A 1 100 ? -11.977 26.469 5.176 1 98.31 100 PHE A C 1
ATOM 798 O O . PHE A 1 100 ? -12.531 27.047 4.234 1 98.31 100 PHE A O 1
ATOM 805 N N . VAL A 1 101 ? -11.367 25.25 5.008 1 98.38 101 VAL A N 1
ATOM 806 C CA . VAL A 1 101 ? -11.211 24.688 3.672 1 98.38 101 VAL A CA 1
ATOM 807 C C . VAL A 1 101 ? -12.562 24.188 3.168 1 98.38 101 VAL A C 1
ATOM 809 O O . VAL A 1 101 ? -12.836 24.219 1.965 1 98.38 101 VAL A O 1
ATOM 812 N N . LYS A 1 102 ? -13.422 23.734 4.047 1 98 102 LYS A N 1
ATOM 813 C CA . LYS A 1 102 ? -14.75 23.297 3.621 1 98 102 LYS A CA 1
ATOM 814 C C . LYS A 1 102 ? -15.578 24.453 3.098 1 98 102 LYS A C 1
ATOM 816 O O . LYS A 1 102 ? -16.484 24.266 2.287 1 98 102 LYS A O 1
ATOM 821 N N . GLU A 1 103 ? -15.266 25.625 3.529 1 97.44 103 GLU A N 1
ATOM 822 C CA . GLU A 1 103 ? -16 26.812 3.119 1 97.44 103 GLU A CA 1
ATOM 823 C C . GLU A 1 103 ? -15.375 27.453 1.884 1 97.44 103 GLU A C 1
ATOM 825 O O . GLU A 1 103 ? -15.953 28.359 1.293 1 97.44 103 GLU A O 1
ATOM 830 N N . CYS A 1 104 ? -14.172 27 1.51 1 96.56 104 CYS A N 1
ATOM 831 C CA . CYS A 1 104 ? -13.516 27.5 0.304 1 96.56 104 CYS A CA 1
ATOM 832 C C . CYS A 1 104 ? -14.367 27.219 -0.931 1 96.56 104 CYS A C 1
ATOM 834 O O . CYS A 1 104 ? -14.906 26.125 -1.083 1 96.56 104 CYS A O 1
ATOM 836 N N . ARG A 1 105 ? -14.453 28.125 -1.853 1 96.44 105 ARG A N 1
ATOM 837 C CA . ARG A 1 105 ? -15.32 28.016 -3.025 1 96.44 105 ARG A CA 1
ATOM 838 C C . ARG A 1 105 ? -14.812 26.938 -3.98 1 96.44 105 ARG A C 1
ATOM 840 O O . ARG A 1 105 ? -15.578 26.391 -4.777 1 96.44 105 ARG A O 1
ATOM 847 N N . TYR A 1 106 ? -13.586 26.625 -3.898 1 97.06 106 TYR A N 1
ATOM 848 C CA . TYR A 1 106 ? -12.992 25.656 -4.809 1 97.06 106 TYR A CA 1
ATOM 849 C C . TYR A 1 106 ? -13.117 24.234 -4.254 1 97.06 106 TYR A C 1
ATOM 851 O O . TYR A 1 106 ? -12.766 23.266 -4.926 1 97.06 106 TYR A O 1
ATOM 859 N N . THR A 1 107 ? -13.641 24.141 -3.037 1 98.19 107 THR A N 1
ATOM 860 C CA . THR A 1 107 ? -13.688 22.812 -2.434 1 98.19 107 THR A CA 1
ATOM 861 C C . THR A 1 107 ? -14.977 22.094 -2.809 1 98.19 107 THR A C 1
ATOM 863 O O . THR A 1 107 ? -16.062 22.469 -2.363 1 98.19 107 THR A O 1
ATOM 866 N N . TYR A 1 108 ? -14.828 21.109 -3.67 1 97.44 108 TYR A N 1
ATOM 867 C CA . TYR A 1 108 ? -15.906 20.203 -4.02 1 97.44 108 TYR A CA 1
ATOM 868 C C . TYR A 1 108 ? -15.352 18.859 -4.484 1 97.44 108 TYR A C 1
ATOM 870 O O . TYR A 1 108 ? -14.508 18.797 -5.379 1 97.44 108 TYR A O 1
ATOM 878 N N . PRO A 1 109 ? -15.922 17.828 -3.963 1 98 109 PRO A N 1
ATOM 879 C CA . PRO A 1 109 ? -16.844 17.703 -2.836 1 98 109 PRO A CA 1
ATOM 880 C C . PRO A 1 109 ? -16.25 18.219 -1.525 1 98 109 PRO A C 1
ATOM 882 O O . PRO A 1 109 ? -15.055 18.484 -1.447 1 98 109 PRO A O 1
ATOM 885 N N . LYS A 1 110 ? -17.031 18.375 -0.549 1 98 110 LYS A N 1
ATOM 886 C CA . LYS A 1 110 ? -16.594 18.906 0.736 1 98 110 LYS A CA 1
ATOM 887 C C . LYS A 1 110 ? -15.969 17.812 1.598 1 98 110 LYS A C 1
ATOM 889 O O . LYS A 1 110 ? -16.391 17.594 2.734 1 98 110 LYS A O 1
ATOM 894 N N . LYS A 1 111 ? -14.984 17.156 1.053 1 98.69 111 LYS A N 1
ATOM 895 C CA . LYS A 1 111 ? -14.195 16.141 1.731 1 98.69 111 LYS A CA 1
ATOM 896 C C . LYS A 1 111 ? -12.805 16.656 2.076 1 98.69 111 LYS A C 1
ATOM 898 O O . LYS A 1 111 ? -12.25 17.484 1.348 1 98.69 111 LYS A O 1
ATOM 903 N N . VAL A 1 112 ? -12.273 16.172 3.176 1 98.88 112 VAL A N 1
ATOM 904 C CA . VAL A 1 112 ? -11 16.672 3.68 1 98.88 112 VAL A CA 1
ATOM 905 C C . VAL A 1 112 ? -10.062 15.5 3.959 1 98.88 112 VAL A C 1
ATOM 907 O O . VAL A 1 112 ? -10.367 14.648 4.797 1 98.88 112 VAL A O 1
ATOM 910 N N . GLY A 1 113 ? -8.984 15.391 3.234 1 98.94 113 GLY A N 1
ATOM 911 C CA . GLY A 1 113 ? -7.852 14.547 3.594 1 98.94 113 GLY A CA 1
ATOM 912 C C . GLY A 1 113 ? -6.816 15.266 4.438 1 98.94 113 GLY A C 1
ATOM 913 O O . GLY A 1 113 ? -6.766 16.5 4.453 1 98.94 113 GLY A O 1
ATOM 914 N N . ILE A 1 114 ? -6.027 14.523 5.18 1 99 114 ILE A N 1
ATOM 915 C CA . ILE A 1 114 ? -4.941 15.125 5.941 1 99 114 ILE A CA 1
ATOM 916 C C . ILE A 1 114 ? -3.652 14.336 5.711 1 99 114 ILE A C 1
ATOM 918 O O . ILE A 1 114 ? -3.682 13.117 5.547 1 99 114 ILE A O 1
ATOM 922 N N . THR A 1 115 ? -2.588 15.039 5.629 1 98.94 115 THR A N 1
ATOM 923 C CA . THR A 1 115 ? -1.249 14.469 5.531 1 98.94 115 THR A CA 1
ATOM 924 C C . THR A 1 115 ? -0.239 15.32 6.289 1 98.94 115 THR A C 1
ATOM 926 O O . THR A 1 115 ? -0.581 16.391 6.793 1 98.94 115 THR A O 1
ATOM 929 N N . GLY A 1 116 ? 0.909 14.805 6.465 1 98.88 116 GLY A N 1
ATOM 930 C CA . GLY A 1 116 ? 2.008 15.492 7.121 1 98.88 116 GLY A CA 1
ATOM 931 C C . GLY A 1 116 ? 3.287 14.68 7.16 1 98.88 116 GLY A C 1
ATOM 932 O O . GLY A 1 116 ? 3.301 13.516 6.75 1 98.88 116 GLY A O 1
ATOM 933 N N . PHE A 1 117 ? 4.258 15.281 7.562 1 98.81 117 PHE A N 1
ATOM 934 C CA . PHE A 1 117 ? 5.594 14.703 7.508 1 98.81 117 PHE A CA 1
ATOM 935 C C . PHE A 1 117 ? 6.285 14.805 8.859 1 98.81 117 PHE A C 1
ATOM 937 O O . PHE A 1 117 ? 6.246 15.859 9.508 1 98.81 117 PHE A O 1
ATOM 944 N N . CYS A 1 118 ? 6.992 13.688 9.281 1 98.62 118 CYS A N 1
ATOM 945 C CA . CYS A 1 118 ? 7.676 13.703 10.57 1 98.62 118 CYS A CA 1
ATOM 946 C C . CYS A 1 118 ? 6.699 13.984 11.703 1 98.62 118 CYS A C 1
ATOM 948 O O . CYS A 1 118 ? 5.715 13.266 11.875 1 98.62 118 CYS A O 1
ATOM 950 N N . CYS A 1 119 ? 6.84 15.023 12.5 1 98.69 119 CYS A N 1
ATOM 951 C CA . CYS A 1 119 ? 5.867 15.375 13.531 1 98.69 119 CYS A CA 1
ATOM 952 C C . CYS A 1 119 ? 4.52 15.727 12.914 1 98.69 119 CYS A C 1
ATOM 954 O O . CYS A 1 119 ? 3.475 15.492 13.523 1 98.69 119 CYS A O 1
ATOM 956 N N . GLY A 1 120 ? 4.535 16.281 11.68 1 98.88 120 GLY A N 1
ATOM 957 C CA . GLY A 1 120 ? 3.291 16.469 10.961 1 98.88 120 GLY A CA 1
ATOM 958 C C . GLY A 1 120 ? 2.582 15.172 10.625 1 98.88 120 GLY A C 1
ATOM 959 O O . GLY A 1 120 ? 1.352 15.133 10.555 1 98.88 120 GLY A O 1
ATOM 960 N N . GLY A 1 121 ? 3.387 14.117 10.305 1 98.88 121 GLY A N 1
ATOM 961 C CA . GLY A 1 121 ? 2.809 12.789 10.156 1 98.88 121 GLY A CA 1
ATOM 962 C C . GLY A 1 121 ? 2.156 12.273 11.422 1 98.88 121 GLY A C 1
ATOM 963 O O . GLY A 1 121 ? 1.106 11.625 11.367 1 98.88 121 GLY A O 1
ATOM 964 N N . THR A 1 122 ? 2.771 12.555 12.578 1 98.88 122 THR A N 1
ATOM 965 C CA . THR A 1 122 ? 2.176 12.219 13.867 1 98.88 122 THR A CA 1
ATOM 966 C C . THR A 1 122 ? 0.817 12.891 14.031 1 98.88 122 THR A C 1
ATOM 968 O O . THR A 1 122 ? -0.154 12.258 14.438 1 98.88 122 THR A O 1
ATOM 971 N N . LEU A 1 123 ? 0.742 14.125 13.641 1 98.94 123 LEU A N 1
ATOM 972 C CA . LEU A 1 123 ? -0.505 14.875 13.75 1 98.94 123 LEU A CA 1
ATOM 973 C C . LEU A 1 123 ? -1.568 14.305 12.82 1 98.94 123 LEU A C 1
ATOM 975 O O . LEU A 1 123 ? -2.756 14.297 13.156 1 98.94 123 LEU A O 1
ATOM 979 N N . ALA A 1 124 ? -1.166 13.852 11.617 1 98.94 124 ALA A N 1
ATOM 980 C CA . ALA A 1 124 ? -2.117 13.25 10.688 1 98.94 124 ALA A CA 1
ATOM 981 C C . ALA A 1 124 ? -2.758 12 11.289 1 98.94 124 ALA A C 1
ATOM 983 O O . ALA A 1 124 ? -3.949 11.75 11.094 1 98.94 124 ALA A O 1
ATOM 984 N N . MET A 1 125 ? -1.98 11.203 12.039 1 98.81 125 MET A N 1
ATOM 985 C CA . MET A 1 125 ? -2.529 10.062 12.766 1 98.81 125 MET A CA 1
ATOM 986 C C . MET A 1 125 ? -3.395 10.523 13.93 1 98.81 125 MET A C 1
ATOM 988 O O . MET A 1 125 ? -4.5 10.016 14.125 1 98.81 125 MET A O 1
ATOM 992 N N . TYR A 1 126 ? -2.881 11.484 14.672 1 98.88 126 TYR A N 1
ATOM 993 C CA . TYR A 1 126 ? -3.516 11.992 15.883 1 98.88 126 TYR A CA 1
ATOM 994 C C . TYR A 1 126 ? -4.891 12.57 15.57 1 98.88 126 TYR A C 1
ATOM 996 O O . TYR A 1 126 ? -5.879 12.227 16.234 1 98.88 126 TYR A O 1
ATOM 1004 N N . PHE A 1 127 ? -4.996 13.398 14.539 1 98.88 127 PHE A N 1
ATOM 1005 C CA . PHE A 1 127 ? -6.25 14.055 14.203 1 98.88 127 PHE A CA 1
ATOM 1006 C C . PHE A 1 127 ? -7.246 13.062 13.617 1 98.88 127 PHE A C 1
ATOM 1008 O O . PHE A 1 127 ? -8.453 13.188 13.828 1 98.88 127 PHE A O 1
ATOM 1015 N N . ALA A 1 128 ? -6.789 12.07 12.852 1 98.88 128 ALA A N 1
ATOM 1016 C CA . ALA A 1 128 ? -7.676 11.023 12.352 1 98.88 128 ALA A CA 1
ATOM 1017 C C . ALA A 1 128 ? -8.336 10.266 13.5 1 98.88 128 ALA A C 1
ATOM 1019 O O . ALA A 1 128 ? -9.477 9.828 13.383 1 98.88 128 ALA A O 1
ATOM 1020 N N . ALA A 1 129 ? -7.605 10.117 14.578 1 98.75 129 ALA A N 1
ATOM 1021 C CA . ALA A 1 129 ? -8.117 9.398 15.742 1 98.75 129 ALA A CA 1
ATOM 1022 C C . ALA A 1 129 ? -9.023 10.289 16.578 1 98.75 129 ALA A C 1
ATOM 1024 O O . ALA A 1 129 ? -10.102 9.859 17 1 98.75 129 ALA A O 1
ATOM 1025 N N . LYS A 1 130 ? -8.617 11.484 16.766 1 98.69 130 LYS A N 1
ATOM 1026 C CA . LYS A 1 130 ? -9.312 12.344 17.719 1 98.69 130 LYS A CA 1
ATOM 1027 C C . LYS A 1 130 ? -10.547 12.977 17.094 1 98.69 130 LYS A C 1
ATOM 1029 O O . LYS A 1 130 ? -11.555 13.195 17.766 1 98.69 130 LYS A O 1
ATOM 1034 N N . PHE A 1 131 ? -10.445 13.305 15.844 1 98.56 131 PHE A N 1
ATOM 1035 C CA . PHE A 1 131 ? -11.531 13.977 15.141 1 98.56 131 PHE A CA 1
ATOM 1036 C C . PHE A 1 131 ? -11.93 13.195 13.891 1 98.56 131 PHE A C 1
ATOM 1038 O O . PHE A 1 131 ? -11.992 13.75 12.797 1 98.56 131 PHE A O 1
ATOM 1045 N N . PRO A 1 132 ? -12.359 11.945 14.055 1 98.19 132 PRO A N 1
ATOM 1046 C CA . PRO A 1 132 ? -12.656 11.109 12.898 1 98.19 132 PRO A CA 1
ATOM 1047 C C . PRO A 1 132 ? -13.812 11.641 12.062 1 98.19 132 PRO A C 1
ATOM 1049 O O . PRO A 1 132 ? -13.906 11.344 10.867 1 98.19 132 PRO A O 1
ATOM 1052 N N . GLU A 1 133 ? -14.641 12.492 12.625 1 98.25 133 GLU A N 1
ATOM 1053 C CA . GLU A 1 133 ? -15.805 13.016 11.914 1 98.25 133 GLU A CA 1
ATOM 1054 C C . GLU A 1 133 ? -15.422 14.195 11.023 1 98.25 133 GLU A C 1
ATOM 1056 O O . GLU A 1 133 ? -16.203 14.609 10.156 1 98.25 133 GLU A O 1
ATOM 1061 N N . MET A 1 134 ? -14.188 14.695 11.195 1 98.56 134 MET A N 1
ATOM 1062 C CA . MET A 1 134 ? -13.789 15.906 10.484 1 98.56 134 MET A CA 1
ATOM 1063 C C . MET A 1 134 ? -12.883 15.57 9.305 1 98.56 134 MET A C 1
ATOM 1065 O O . MET A 1 134 ? -12.547 16.453 8.508 1 98.56 134 MET A O 1
ATOM 1069 N N . VAL A 1 135 ? -12.484 14.297 9.195 1 98.31 135 VAL A N 1
ATOM 1070 C CA . VAL A 1 135 ? -11.523 13.867 8.18 1 98.31 135 VAL A CA 1
ATOM 1071 C C . VAL A 1 135 ? -12.102 12.711 7.371 1 98.31 135 VAL A C 1
ATOM 1073 O O . VAL A 1 135 ? -12.875 11.906 7.895 1 98.31 135 VAL A O 1
ATOM 1076 N N . ASP A 1 136 ? -11.703 12.664 6.098 1 98.81 136 ASP A N 1
ATOM 1077 C CA . ASP A 1 136 ? -12.234 11.602 5.238 1 98.81 136 ASP A CA 1
ATOM 1078 C C . ASP A 1 136 ? -11.141 10.602 4.863 1 98.81 136 ASP A C 1
ATOM 1080 O O . ASP A 1 136 ? -11.43 9.492 4.422 1 98.81 136 ASP A O 1
ATOM 1084 N N . ALA A 1 137 ? -9.891 10.969 5.008 1 98.88 137 ALA A N 1
ATOM 1085 C CA . ALA A 1 137 ? -8.734 10.125 4.715 1 98.88 137 ALA A CA 1
ATOM 1086 C C . ALA A 1 137 ? -7.473 10.688 5.363 1 98.88 137 ALA A C 1
ATOM 1088 O O . ALA A 1 137 ? -7.332 11.906 5.516 1 98.88 137 ALA A O 1
ATOM 1089 N N . SER A 1 138 ? -6.559 9.852 5.785 1 98.94 138 SER A N 1
ATOM 1090 C CA . SER A 1 138 ? -5.312 10.273 6.414 1 98.94 138 SER A CA 1
ATOM 1091 C C . SER A 1 138 ? -4.109 9.578 5.777 1 98.94 138 SER A C 1
ATOM 1093 O O . SER A 1 138 ? -4.164 8.383 5.484 1 98.94 138 SER A O 1
ATOM 1095 N N . LEU A 1 139 ? -3.041 10.281 5.52 1 98.94 139 LEU A N 1
ATOM 1096 C CA . LEU A 1 139 ? -1.828 9.727 4.93 1 98.94 139 LEU A CA 1
ATOM 1097 C C . LEU A 1 139 ? -0.585 10.273 5.617 1 98.94 139 LEU A C 1
ATOM 1099 O O . LEU A 1 139 ? 0.019 11.242 5.145 1 98.94 139 LEU A O 1
ATOM 1103 N N . PRO A 1 140 ? -0.212 9.75 6.738 1 98.94 140 PRO A N 1
ATOM 1104 C CA . PRO A 1 140 ? 0.99 10.18 7.457 1 98.94 140 PRO A CA 1
ATOM 1105 C C . PRO A 1 140 ? 2.277 9.68 6.801 1 98.94 140 PRO A C 1
ATOM 1107 O O . PRO A 1 140 ? 2.377 8.508 6.441 1 98.94 140 PRO A O 1
ATOM 1110 N N . PHE A 1 141 ? 3.211 10.594 6.637 1 98.88 141 PHE A N 1
ATOM 1111 C CA . PHE A 1 141 ? 4.566 10.242 6.238 1 98.88 141 PHE A CA 1
ATOM 1112 C C . PHE A 1 141 ? 5.484 10.148 7.449 1 98.88 141 PHE A C 1
ATOM 1114 O O . PHE A 1 141 ? 5.691 11.141 8.156 1 98.88 141 PHE A O 1
ATOM 1121 N N . TYR A 1 142 ? 6.062 9.047 7.711 1 98.69 142 TYR A N 1
ATOM 1122 C CA . TYR A 1 142 ? 7.086 8.75 8.711 1 98.69 142 TYR A CA 1
ATOM 1123 C C . TYR A 1 142 ? 6.809 9.5 10.008 1 98.69 142 TYR A C 1
ATOM 1125 O O . TYR A 1 142 ? 7.684 10.18 10.539 1 98.69 142 TYR A O 1
ATOM 1133 N N . GLY A 1 143 ? 5.531 9.398 10.477 1 98.62 143 GLY A N 1
ATOM 1134 C CA . GLY A 1 143 ? 5.137 9.969 11.75 1 98.62 143 GLY A CA 1
ATOM 1135 C C . GLY A 1 143 ? 5.684 9.211 12.945 1 98.62 143 GLY A C 1
ATOM 1136 O O . GLY A 1 143 ? 5.82 7.984 12.898 1 98.62 143 GLY A O 1
ATOM 1137 N N . LEU A 1 144 ? 5.98 9.906 14.008 1 98.19 144 LEU A N 1
ATOM 1138 C CA . LEU A 1 144 ? 6.504 9.344 15.25 1 98.19 144 LEU A CA 1
ATOM 1139 C C . LEU A 1 144 ? 5.371 9.055 16.234 1 98.19 144 LEU A C 1
ATOM 1141 O O . LEU A 1 144 ? 4.859 9.969 16.875 1 98.19 144 LEU A O 1
ATOM 1145 N N . PRO A 1 145 ? 5.055 7.781 16.359 1 96.19 145 PRO A N 1
ATOM 1146 C CA . PRO A 1 145 ? 3.889 7.477 17.203 1 96.19 145 PRO A CA 1
ATOM 1147 C C . PRO A 1 145 ? 4.113 7.816 18.672 1 96.19 145 PRO A C 1
ATOM 1149 O O . PRO A 1 145 ? 3.15 7.93 19.438 1 96.19 145 PRO A O 1
ATOM 1152 N N . GLN A 1 146 ? 5.371 8.055 19.109 1 95.81 146 GLN A N 1
ATOM 1153 C CA . GLN A 1 146 ? 5.699 8.258 20.516 1 95.81 146 GLN A CA 1
ATOM 1154 C C . GLN A 1 146 ? 5.516 9.719 20.922 1 95.81 146 GLN A C 1
ATOM 1156 O O . GLN A 1 146 ? 5.582 10.055 22.094 1 95.81 146 GLN A O 1
ATOM 1161 N N . LEU A 1 147 ? 5.258 10.633 20.016 1 97.44 147 LEU A N 1
ATOM 1162 C CA . LEU A 1 147 ? 5.234 12.055 20.328 1 97.44 147 LEU A CA 1
ATOM 1163 C C . LEU A 1 147 ? 3.965 12.422 21.094 1 97.44 147 LEU A C 1
ATOM 1165 O O . LEU A 1 147 ? 3.939 13.414 21.812 1 97.44 147 LEU A O 1
ATOM 1169 N N . THR A 1 148 ? 2.926 11.734 20.875 1 97.5 148 THR A N 1
ATOM 1170 C CA . THR A 1 148 ? 1.657 11.961 21.547 1 97.5 148 THR A CA 1
ATOM 1171 C C . THR A 1 148 ? 0.809 10.695 21.562 1 97.5 148 THR A C 1
ATOM 1173 O O . THR A 1 148 ? 1.033 9.789 20.75 1 97.5 148 THR A O 1
ATOM 1176 N N . GLN A 1 149 ? -0.143 10.609 22.453 1 96.56 149 GLN A N 1
ATOM 1177 C CA . GLN A 1 149 ? -1.029 9.453 22.516 1 96.56 149 GLN A CA 1
ATOM 1178 C C . GLN A 1 149 ? -1.96 9.414 21.312 1 96.56 149 GLN A C 1
ATOM 1180 O O . GLN A 1 149 ? -2.656 10.391 21.016 1 96.56 149 GLN A O 1
ATOM 1185 N N . ILE A 1 150 ? -1.984 8.352 20.578 1 97.69 150 ILE A N 1
ATOM 1186 C CA . ILE A 1 150 ? -2.861 8.109 19.438 1 97.69 150 ILE A CA 1
ATOM 1187 C C . ILE A 1 150 ? -3.734 6.887 19.719 1 97.69 150 ILE A C 1
ATOM 1189 O O . ILE A 1 150 ? -3.227 5.77 19.859 1 97.69 150 ILE A O 1
ATOM 1193 N N . ASN A 1 151 ? -4.984 7.055 19.859 1 98.12 151 ASN A N 1
ATOM 1194 C CA . ASN A 1 151 ? -5.91 5.938 20.016 1 98.12 151 ASN A CA 1
ATOM 1195 C C . ASN A 1 151 ? -6.328 5.355 18.672 1 98.12 151 ASN A C 1
ATOM 1197 O O . ASN A 1 151 ? -7.352 5.75 18.109 1 98.12 151 ASN A O 1
ATOM 1201 N N . ALA A 1 152 ? -5.656 4.387 18.25 1 98.25 152 ALA A N 1
ATOM 1202 C CA . ALA A 1 152 ? -5.828 3.799 16.922 1 98.25 152 ALA A CA 1
ATOM 1203 C C . ALA A 1 152 ? -7.246 3.254 16.75 1 98.25 152 ALA A C 1
ATOM 1205 O O . ALA A 1 152 ? -7.758 3.197 15.633 1 98.25 152 ALA A O 1
ATOM 1206 N N . GLU A 1 153 ? -7.922 2.836 17.844 1 98.38 153 GLU A N 1
ATOM 1207 C CA . GLU A 1 153 ? -9.273 2.283 17.797 1 98.38 153 GLU A CA 1
ATOM 1208 C C . GLU A 1 153 ? -10.273 3.326 17.312 1 98.38 153 GLU A C 1
ATOM 1210 O O . GLU A 1 153 ? -11.367 2.98 16.859 1 98.38 153 GLU A O 1
ATOM 1215 N N . ASN A 1 154 ? -9.891 4.602 17.422 1 98.56 154 ASN A N 1
ATOM 1216 C CA . ASN A 1 154 ? -10.805 5.684 17.078 1 98.56 154 ASN A CA 1
ATOM 1217 C C . ASN A 1 154 ? -10.609 6.137 15.625 1 98.56 154 ASN A C 1
ATOM 1219 O O . ASN A 1 154 ? -11.352 6.996 15.141 1 98.56 154 ASN A O 1
ATOM 1223 N N . ILE A 1 155 ? -9.609 5.629 14.961 1 98.56 155 ILE A N 1
ATOM 1224 C CA . ILE A 1 155 ? -9.43 5.965 13.555 1 98.56 155 ILE A CA 1
ATOM 1225 C C . ILE A 1 155 ? -10.484 5.246 12.719 1 98.56 155 ILE A C 1
ATOM 1227 O O . ILE A 1 155 ? -10.484 4.016 12.633 1 98.56 155 ILE A O 1
ATOM 1231 N N . LYS A 1 156 ? -11.344 6.023 12.07 1 98.12 156 LYS A N 1
ATOM 1232 C CA . LYS A 1 156 ? -12.5 5.461 11.383 1 98.12 156 LYS A CA 1
ATOM 1233 C C . LYS A 1 156 ? -12.492 5.836 9.898 1 98.12 156 LYS A C 1
ATOM 1235 O O . LYS A 1 156 ? -13.516 5.723 9.227 1 98.12 156 LYS A O 1
ATOM 1240 N N . VAL A 1 157 ? -11.398 6.344 9.398 1 98.62 157 VAL A N 1
ATOM 1241 C CA . VAL A 1 157 ? -11.258 6.754 8.008 1 98.62 157 VAL A CA 1
ATOM 1242 C C . VAL A 1 157 ? -10.117 5.977 7.348 1 98.62 157 VAL A C 1
ATOM 1244 O O . VAL A 1 157 ? -9.203 5.512 8.031 1 98.62 157 VAL A O 1
ATOM 1247 N N . PRO A 1 158 ? -10.156 5.793 5.992 1 98.81 158 PRO A N 1
ATOM 1248 C CA . PRO A 1 158 ? -9.016 5.172 5.312 1 98.81 158 PRO A CA 1
ATOM 1249 C C . PRO A 1 158 ? -7.688 5.852 5.641 1 98.81 158 PRO A C 1
ATOM 1251 O O . PRO A 1 158 ? -7.629 7.082 5.746 1 98.81 158 PRO A O 1
ATOM 1254 N N . ILE A 1 159 ? -6.711 5.066 5.887 1 98.94 159 ILE A N 1
ATOM 1255 C CA . ILE A 1 159 ? -5.418 5.637 6.258 1 98.94 159 ILE A CA 1
ATOM 1256 C C . ILE A 1 159 ? -4.297 4.891 5.543 1 98.94 159 ILE A C 1
ATOM 1258 O O . ILE A 1 159 ? -4.359 3.668 5.383 1 98.94 159 ILE A O 1
ATOM 1262 N N . PHE A 1 160 ? -3.301 5.609 5.051 1 98.94 160 PHE A N 1
ATOM 1263 C CA . PHE A 1 160 ? -2.135 5.082 4.352 1 98.94 160 PHE A CA 1
ATOM 1264 C C . PHE A 1 160 ? -0.846 5.566 5.004 1 98.94 160 PHE A C 1
ATOM 1266 O O . PHE A 1 160 ? -0.498 6.746 4.902 1 98.94 160 PHE A O 1
ATOM 1273 N N . PHE A 1 161 ? -0.133 4.664 5.707 1 98.94 161 PHE A N 1
ATOM 1274 C CA . PHE A 1 161 ? 1.134 4.973 6.355 1 98.94 161 PHE A CA 1
ATOM 1275 C C . PHE A 1 161 ? 2.297 4.797 5.391 1 98.94 161 PHE A C 1
ATOM 1277 O O . PHE A 1 161 ? 2.482 3.715 4.824 1 98.94 161 PHE A O 1
ATOM 1284 N N . ILE A 1 162 ? 3.045 5.82 5.172 1 98.94 162 ILE A N 1
ATOM 1285 C CA . ILE A 1 162 ? 4.246 5.727 4.352 1 98.94 162 ILE A CA 1
ATOM 1286 C C . ILE A 1 162 ? 5.484 5.898 5.227 1 98.94 162 ILE A C 1
ATOM 1288 O O . ILE A 1 162 ? 5.656 6.934 5.879 1 98.94 162 ILE A O 1
ATOM 1292 N N . LEU A 1 163 ? 6.387 4.887 5.203 1 98.88 163 LEU A N 1
ATOM 1293 C CA . LEU A 1 163 ? 7.496 4.789 6.145 1 98.88 163 LEU A CA 1
ATOM 1294 C C . LEU A 1 163 ? 8.82 4.602 5.406 1 98.88 163 LEU A C 1
ATOM 1296 O O . LEU A 1 163 ? 8.828 4.211 4.238 1 98.88 163 LEU A O 1
ATOM 1300 N N . ALA A 1 164 ? 9.898 4.945 6.109 1 98.81 164 ALA A N 1
ATOM 1301 C CA . ALA A 1 164 ? 11.258 4.762 5.617 1 98.81 164 ALA A CA 1
ATOM 1302 C C . ALA A 1 164 ? 11.969 3.639 6.371 1 98.81 164 ALA A C 1
ATOM 1304 O O . ALA A 1 164 ? 11.945 3.596 7.602 1 98.81 164 ALA A O 1
ATOM 1305 N N . GLU A 1 165 ? 12.633 2.779 5.648 1 98.5 165 GLU A N 1
ATOM 1306 C CA . GLU A 1 165 ? 13.281 1.613 6.234 1 98.5 165 GLU A CA 1
ATOM 1307 C C . GLU A 1 165 ? 14.383 2.027 7.211 1 98.5 165 GLU A C 1
ATOM 1309 O O . GLU A 1 165 ? 14.508 1.451 8.297 1 98.5 165 GLU A O 1
ATOM 1314 N N . LYS A 1 166 ? 15.148 3.033 6.867 1 98.12 166 LYS A N 1
ATOM 1315 C CA . LYS A 1 166 ? 16.312 3.422 7.66 1 98.12 166 LYS A CA 1
ATOM 1316 C C . LYS A 1 166 ? 16.016 4.66 8.5 1 98.12 166 LYS A C 1
ATOM 1318 O O . LYS A 1 166 ? 16.844 5.555 8.617 1 98.12 166 LYS A O 1
ATOM 1323 N N . ASP A 1 167 ? 14.789 4.723 8.953 1 98.25 167 ASP A N 1
ATOM 1324 C CA . ASP A 1 167 ? 14.398 5.832 9.812 1 98.25 167 ASP A CA 1
ATOM 1325 C C . ASP A 1 167 ? 14.906 5.637 11.242 1 98.25 167 ASP A C 1
ATOM 1327 O O . ASP A 1 167 ? 14.547 4.668 11.906 1 98.25 167 ASP A O 1
ATOM 1331 N N . GLU A 1 168 ? 15.719 6.496 11.758 1 97.12 168 GLU A N 1
ATOM 1332 C CA . GLU A 1 168 ? 16.328 6.363 13.078 1 97.12 168 GLU A CA 1
ATOM 1333 C C . GLU A 1 168 ? 15.398 6.871 14.172 1 97.12 168 GLU A C 1
ATOM 1335 O O . GLU A 1 168 ? 15.617 6.602 15.352 1 97.12 168 GLU A O 1
ATOM 1340 N N . PHE A 1 169 ? 14.32 7.566 13.766 1 97.88 169 PHE A N 1
ATOM 1341 C CA . PHE A 1 169 ? 13.469 8.219 14.758 1 97.88 169 PHE A CA 1
ATOM 1342 C C . PHE A 1 169 ? 12.148 7.48 14.898 1 97.88 169 PHE A C 1
ATOM 1344 O O . PHE A 1 169 ? 11.469 7.602 15.93 1 97.88 169 PHE A O 1
ATOM 1351 N N . VAL A 1 170 ? 11.75 6.805 13.852 1 98.12 170 VAL A N 1
ATOM 1352 C CA . VAL A 1 170 ? 10.445 6.164 13.82 1 98.12 170 VAL A CA 1
ATOM 1353 C C . VAL A 1 170 ? 10.602 4.656 14.016 1 98.12 170 VAL A C 1
ATOM 1355 O O . VAL A 1 170 ? 11.344 4.008 13.281 1 98.12 170 VAL A O 1
ATOM 1358 N N . ASN A 1 171 ? 9.922 4.168 15.039 1 96.31 171 ASN A N 1
ATOM 1359 C CA . ASN A 1 171 ? 9.797 2.719 15.156 1 96.31 171 ASN A CA 1
ATOM 1360 C C . ASN A 1 171 ? 8.727 2.174 14.219 1 96.31 171 ASN A C 1
ATOM 1362 O O . ASN A 1 171 ? 7.535 2.18 14.547 1 96.31 171 ASN A O 1
ATOM 1366 N N . ASN A 1 172 ? 9.125 1.654 13.094 1 98 172 ASN A N 1
ATOM 1367 C CA . ASN A 1 172 ? 8.188 1.207 12.07 1 98 172 ASN A CA 1
ATOM 1368 C C . ASN A 1 172 ? 7.262 0.116 12.594 1 98 172 ASN A C 1
ATOM 1370 O O . ASN A 1 172 ? 6.086 0.066 12.227 1 98 172 ASN A O 1
ATOM 1374 N N . ASP A 1 173 ? 7.797 -0.779 13.492 1 97.56 173 ASP A N 1
ATOM 1375 C CA . ASP A 1 173 ? 6.969 -1.843 14.047 1 97.56 173 ASP A CA 1
ATOM 1376 C C . ASP A 1 173 ? 5.781 -1.267 14.82 1 97.56 173 ASP A C 1
ATOM 1378 O O . ASP A 1 173 ? 4.668 -1.789 14.734 1 97.56 173 ASP A O 1
ATOM 1382 N N . GLU A 1 174 ? 6.02 -0.216 15.516 1 97.5 174 GLU A N 1
ATOM 1383 C CA . GLU A 1 174 ? 4.949 0.419 16.281 1 97.5 174 GLU A CA 1
ATOM 1384 C C . GLU A 1 174 ? 3.885 1.003 15.352 1 97.5 174 GLU A C 1
ATOM 1386 O O . GLU A 1 174 ? 2.688 0.899 15.625 1 97.5 174 GLU A O 1
ATOM 1391 N N . VAL A 1 175 ? 4.309 1.658 14.289 1 98.5 175 VAL A N 1
ATOM 1392 C CA . VAL A 1 175 ? 3.367 2.217 13.328 1 98.5 175 VAL A CA 1
ATOM 1393 C C . VAL A 1 175 ? 2.57 1.093 12.672 1 98.5 175 VAL A C 1
ATOM 1395 O O . VAL A 1 175 ? 1.355 1.205 12.492 1 98.5 175 VAL A O 1
ATOM 1398 N N . ILE A 1 176 ? 3.211 -0.023 12.32 1 98.25 176 ILE A N 1
ATOM 1399 C CA . ILE A 1 176 ? 2.551 -1.168 11.703 1 98.25 176 ILE A CA 1
ATOM 1400 C C . ILE A 1 176 ? 1.571 -1.795 12.695 1 98.25 176 ILE A C 1
ATOM 1402 O O . ILE A 1 176 ? 0.497 -2.258 12.305 1 98.25 176 ILE A O 1
ATOM 1406 N N . ASP A 1 177 ? 1.886 -1.761 14 1 97.69 177 ASP A N 1
ATOM 1407 C CA . ASP A 1 177 ? 0.942 -2.223 15.016 1 97.69 177 ASP A CA 1
ATOM 1408 C C . ASP A 1 177 ? -0.3 -1.336 15.047 1 97.69 177 ASP A C 1
ATOM 1410 O O . ASP A 1 177 ? -1.41 -1.823 15.281 1 97.69 177 ASP A O 1
ATOM 1414 N N . ILE A 1 178 ? -0.127 -0.013 14.867 1 98.25 178 ILE A N 1
ATOM 1415 C CA . ILE A 1 178 ? -1.271 0.885 14.75 1 98.25 178 ILE A CA 1
ATOM 1416 C C . ILE A 1 178 ? -2.137 0.472 13.562 1 98.25 178 ILE A C 1
ATOM 1418 O O . ILE A 1 178 ? -3.361 0.379 13.688 1 98.25 178 ILE A O 1
ATOM 1422 N N . ALA A 1 179 ? -1.532 0.211 12.438 1 98.19 179 ALA A N 1
ATOM 1423 C CA . ALA A 1 179 ? -2.254 -0.224 11.25 1 98.19 179 ALA A CA 1
ATOM 1424 C C . ALA A 1 179 ? -3.078 -1.476 11.531 1 98.19 179 ALA A C 1
ATOM 1426 O O . ALA A 1 179 ? -4.211 -1.602 11.055 1 98.19 179 ALA A O 1
ATOM 1427 N N . LYS A 1 180 ? -2.537 -2.441 12.359 1 97.62 180 LYS A N 1
ATOM 1428 C CA . LYS A 1 180 ? -3.244 -3.666 12.727 1 97.62 180 LYS A CA 1
ATOM 1429 C C . LYS A 1 180 ? -4.531 -3.354 13.484 1 97.62 180 LYS A C 1
ATOM 1431 O O . LYS A 1 180 ? -5.543 -4.031 13.305 1 97.62 180 LYS A O 1
ATOM 1436 N N . THR A 1 181 ? -4.434 -2.354 14.281 1 97.94 181 THR A N 1
ATOM 1437 C CA . THR A 1 181 ? -5.609 -1.952 15.047 1 97.94 181 THR A CA 1
ATOM 1438 C C . THR A 1 181 ? -6.637 -1.274 14.141 1 97.94 181 THR A C 1
ATOM 1440 O O . THR A 1 181 ? -7.836 -1.519 14.266 1 97.94 181 THR A O 1
ATOM 1443 N N . VAL A 1 182 ? -6.176 -0.503 13.203 1 98.31 182 VAL A N 1
ATOM 1444 C CA . VAL A 1 182 ? -7.039 0.36 12.398 1 98.31 182 VAL A CA 1
ATOM 1445 C C . VAL A 1 182 ? -7.883 -0.489 11.453 1 98.31 182 VAL A C 1
ATOM 1447 O O . VAL A 1 182 ? -9.07 -0.215 11.25 1 98.31 182 VAL A O 1
ATOM 1450 N N . TRP A 1 183 ? -7.285 -1.532 10.797 1 97.44 183 TRP A N 1
ATOM 1451 C CA . TRP A 1 183 ? -8.086 -2.293 9.844 1 97.44 183 TRP A CA 1
ATOM 1452 C C . TRP A 1 183 ? -9.242 -2.996 10.539 1 97.44 183 TRP A C 1
ATOM 1454 O O . TRP A 1 183 ? -10.289 -3.24 9.93 1 97.44 183 TRP A O 1
ATOM 1464 N N . LYS A 1 184 ? -9.125 -3.256 11.828 1 97.44 184 LYS A N 1
ATOM 1465 C CA . LYS A 1 184 ? -10.172 -3.934 12.594 1 97.44 184 LYS A CA 1
ATOM 1466 C C . LYS A 1 184 ? -11.352 -3.006 12.852 1 97.44 184 LYS A C 1
ATOM 1468 O O . LYS A 1 184 ? -12.43 -3.459 13.242 1 97.44 184 LYS A O 1
ATOM 1473 N N . ASN A 1 185 ? -11.109 -1.708 12.633 1 97.25 185 ASN A N 1
ATOM 1474 C CA . ASN A 1 185 ? -12.18 -0.728 12.789 1 97.25 185 ASN A CA 1
ATOM 1475 C C . ASN A 1 185 ? -13.094 -0.704 11.57 1 97.25 185 ASN A C 1
ATOM 1477 O O . ASN A 1 185 ? -14.039 0.086 11.508 1 97.25 185 ASN A O 1
ATOM 1481 N N . GLY A 1 186 ? -12.82 -1.52 10.57 1 97.31 186 GLY A N 1
ATOM 1482 C CA . GLY A 1 186 ? -13.664 -1.611 9.391 1 97.31 186 GLY A CA 1
ATOM 1483 C C . GLY A 1 186 ? -13.359 -0.552 8.344 1 97.31 186 GLY A C 1
ATOM 1484 O O . GLY A 1 186 ? -14.242 -0.131 7.602 1 97.31 186 GLY A O 1
ATOM 1485 N N . VAL A 1 187 ? -12.203 -0.066 8.336 1 98 187 VAL A N 1
ATOM 1486 C CA . VAL A 1 187 ? -11.797 0.927 7.352 1 98 187 VAL A CA 1
ATOM 1487 C C . VAL A 1 187 ? -10.594 0.407 6.562 1 98 187 VAL A C 1
ATOM 1489 O O . VAL A 1 187 ? -9.922 -0.537 6.988 1 98 187 VAL A O 1
ATOM 1492 N N . ASP A 1 188 ? -10.336 1.009 5.367 1 98.62 188 ASP A N 1
ATOM 1493 C CA . ASP A 1 188 ? -9.195 0.643 4.531 1 98.62 188 ASP A CA 1
ATOM 1494 C C . ASP A 1 188 ? -7.883 1.087 5.168 1 98.62 188 ASP A C 1
ATOM 1496 O O . ASP A 1 188 ? -7.777 2.209 5.668 1 98.62 188 ASP A O 1
ATOM 1500 N N . VAL A 1 189 ? -6.887 0.227 5.199 1 98.75 189 VAL A N 1
ATOM 1501 C CA . VAL A 1 189 ? -5.574 0.578 5.727 1 98.75 189 VAL A CA 1
ATOM 1502 C C . VAL A 1 189 ? -4.492 0.173 4.727 1 98.75 189 VAL A C 1
ATOM 1504 O O . VAL A 1 189 ? -4.586 -0.882 4.094 1 98.75 189 VAL A O 1
ATOM 1507 N N . GLN A 1 190 ? -3.52 0.972 4.551 1 98.81 190 GLN A N 1
ATOM 1508 C CA . GLN A 1 190 ? -2.342 0.698 3.732 1 98.81 190 GLN A CA 1
ATOM 1509 C C . GLN A 1 190 ? -1.062 1.09 4.465 1 98.81 190 GLN A C 1
ATOM 1511 O O . GLN A 1 190 ? -1.041 2.072 5.211 1 98.81 190 GLN A O 1
ATOM 1516 N N . VAL A 1 191 ? -0.049 0.337 4.27 1 98.88 191 VAL A N 1
ATOM 1517 C CA . VAL A 1 191 ? 1.289 0.616 4.781 1 98.88 191 VAL A CA 1
ATOM 1518 C C . VAL A 1 191 ? 2.318 0.427 3.67 1 98.88 191 VAL A C 1
ATOM 1520 O O . VAL A 1 191 ? 2.262 -0.552 2.922 1 98.88 191 VAL A O 1
ATOM 1523 N N . LYS A 1 192 ? 3.15 1.321 3.484 1 98.88 192 LYS A N 1
ATOM 1524 C CA . LYS A 1 192 ? 4.305 1.213 2.598 1 98.88 192 LYS A CA 1
ATOM 1525 C C . LYS A 1 192 ? 5.598 1.529 3.34 1 98.88 192 LYS A C 1
ATOM 1527 O O . LYS A 1 192 ? 5.711 2.572 3.99 1 98.88 192 LYS A O 1
ATOM 1532 N N . VAL A 1 193 ? 6.523 0.627 3.352 1 98.88 193 VAL A N 1
ATOM 1533 C CA . VAL A 1 193 ? 7.883 0.894 3.809 1 98.88 193 VAL A CA 1
ATOM 1534 C C . VAL A 1 193 ? 8.828 0.942 2.611 1 98.88 193 VAL A C 1
ATOM 1536 O O . VAL A 1 193 ? 8.969 -0.042 1.883 1 98.88 193 VAL A O 1
ATOM 1539 N N . PHE A 1 194 ? 9.438 2.041 2.375 1 98.81 194 PHE A N 1
ATOM 1540 C CA . PHE A 1 194 ? 10.422 2.201 1.312 1 98.81 194 PHE A CA 1
ATOM 1541 C C . PHE A 1 194 ? 11.805 1.767 1.783 1 98.81 194 PHE A C 1
ATOM 1543 O O . PHE A 1 194 ? 12.273 2.219 2.828 1 98.81 194 PHE A O 1
ATOM 1550 N N . SER A 1 195 ? 12.469 0.974 1.025 1 98.44 195 SER A N 1
ATOM 1551 C CA . SER A 1 195 ? 13.812 0.523 1.347 1 98.44 195 SER A CA 1
ATOM 1552 C C . SER A 1 195 ? 14.852 1.574 0.969 1 98.44 195 SER A C 1
ATOM 1554 O O . SER A 1 195 ? 14.664 2.328 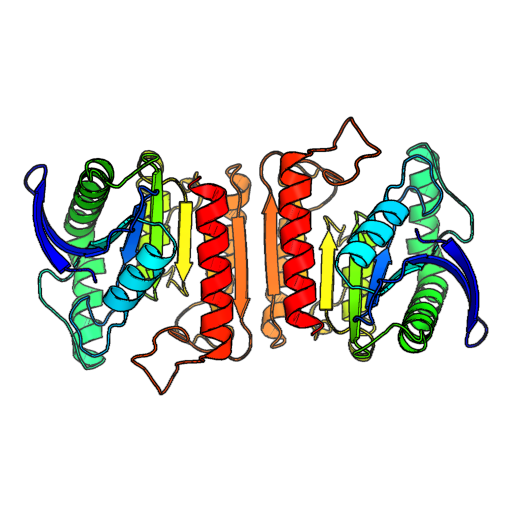0.013 1 98.44 195 SER A O 1
ATOM 1556 N N . GLY A 1 196 ? 15.852 1.659 1.759 1 97.88 196 GLY A N 1
ATOM 1557 C CA . GLY A 1 196 ? 17.047 2.393 1.378 1 97.88 196 GLY A CA 1
ATOM 1558 C C . GLY A 1 196 ? 16.953 3.879 1.675 1 97.88 196 GLY A C 1
ATOM 1559 O O . GLY A 1 196 ? 17.891 4.629 1.408 1 97.88 196 GLY A O 1
ATOM 1560 N N . VAL A 1 197 ? 15.852 4.285 2.232 1 98.5 197 VAL A N 1
ATOM 1561 C CA . VAL A 1 197 ? 15.688 5.711 2.482 1 98.5 197 VAL A CA 1
ATOM 1562 C C . VAL A 1 197 ? 15.617 5.969 3.984 1 98.5 197 VAL A C 1
ATOM 1564 O O . VAL A 1 197 ? 15.383 5.051 4.77 1 98.5 197 VAL A O 1
ATOM 1567 N N . THR A 1 198 ? 15.867 7.203 4.367 1 98.31 198 THR A N 1
ATOM 1568 C CA . THR A 1 198 ? 15.906 7.617 5.766 1 98.31 198 THR A CA 1
ATOM 1569 C C . THR A 1 198 ? 14.766 8.586 6.066 1 98.31 198 THR A C 1
ATOM 1571 O O . THR A 1 198 ? 13.977 8.922 5.18 1 98.31 198 THR A O 1
ATOM 1574 N N . HIS A 1 199 ? 14.664 9.039 7.348 1 98.25 199 HIS A N 1
ATOM 1575 C CA . HIS A 1 199 ? 13.664 10.016 7.781 1 98.25 199 HIS A CA 1
ATOM 1576 C C . HIS A 1 199 ? 13.703 11.266 6.906 1 98.25 199 HIS A C 1
ATOM 1578 O O . HIS A 1 199 ? 14.781 11.758 6.566 1 98.25 199 HIS A O 1
ATOM 1584 N N . ALA A 1 200 ? 12.531 11.789 6.395 1 98.31 200 ALA A N 1
ATOM 1585 C CA . ALA A 1 200 ? 12.367 13.039 5.656 1 98.31 200 ALA A CA 1
ATOM 1586 C C . ALA A 1 200 ? 12.859 12.891 4.219 1 98.31 200 ALA A C 1
ATOM 1588 O O . ALA A 1 200 ? 13.25 13.883 3.59 1 98.31 200 ALA A O 1
ATOM 1589 N N . PHE A 1 201 ? 12.867 11.672 3.629 1 98.5 201 PHE A N 1
ATOM 1590 C CA . PHE A 1 201 ? 13.414 11.406 2.301 1 98.5 201 PHE A CA 1
ATOM 1591 C C . PHE A 1 201 ? 12.625 12.164 1.234 1 98.5 201 PHE A C 1
ATOM 1593 O O . PHE A 1 201 ? 13.062 12.25 0.085 1 98.5 201 PHE A O 1
ATOM 1600 N N . LEU A 1 202 ? 11.477 12.82 1.586 1 97.81 202 LEU A N 1
ATOM 1601 C CA . LEU A 1 202 ? 10.672 13.57 0.628 1 97.81 202 LEU A CA 1
ATOM 1602 C C . LEU A 1 202 ? 11.008 15.062 0.682 1 97.81 202 LEU A C 1
ATOM 1604 O O . LEU A 1 202 ? 10.484 15.844 -0.112 1 97.81 202 LEU A O 1
ATOM 1608 N N . ASN A 1 203 ? 11.773 15.5 1.652 1 98.19 203 ASN A N 1
ATOM 1609 C CA . ASN A 1 203 ? 12.062 16.922 1.824 1 98.19 203 ASN A CA 1
ATOM 1610 C C . ASN A 1 203 ? 13.148 17.391 0.869 1 98.19 203 ASN A C 1
ATOM 1612 O O . ASN A 1 203 ? 14.344 17.25 1.16 1 98.19 203 ASN A O 1
ATOM 1616 N N . GLU A 1 204 ? 12.773 18.062 -0.187 1 96.56 204 GLU A N 1
ATOM 1617 C CA . GLU A 1 204 ? 13.688 18.484 -1.239 1 96.56 204 GLU A CA 1
ATOM 1618 C C . GLU A 1 204 ? 14.641 19.578 -0.735 1 96.56 204 GLU A C 1
ATOM 1620 O O . GLU A 1 204 ? 15.656 19.859 -1.368 1 96.56 204 GLU A O 1
ATOM 1625 N N . LYS A 1 205 ? 14.289 20.234 0.383 1 96.88 205 LYS A N 1
ATOM 1626 C CA . LYS A 1 205 ? 15.125 21.281 0.941 1 96.88 205 LYS A CA 1
ATOM 1627 C C . LYS A 1 205 ? 16.266 20.703 1.758 1 96.88 205 LYS A C 1
ATOM 1629 O O . LYS A 1 205 ? 17.203 21.422 2.135 1 96.88 205 LYS A O 1
ATOM 1634 N N . ARG A 1 206 ? 16.188 19.359 1.992 1 95.62 206 ARG A N 1
ATOM 1635 C CA . ARG A 1 206 ? 17.203 18.641 2.752 1 95.62 206 ARG A CA 1
ATOM 1636 C C . ARG A 1 206 ? 18 17.703 1.854 1 95.62 206 ARG A C 1
ATOM 1638 O O . ARG A 1 206 ? 17.672 16.516 1.757 1 95.62 206 ARG A O 1
ATOM 1645 N N . GLU A 1 207 ? 19.047 18.141 1.3 1 94.56 207 GLU A N 1
ATOM 1646 C CA . GLU A 1 207 ? 19.828 17.406 0.317 1 94.56 207 GLU A CA 1
ATOM 1647 C C . GLU A 1 207 ? 20.469 16.172 0.94 1 94.56 207 GLU A C 1
ATOM 1649 O O . GLU A 1 207 ? 20.734 15.18 0.248 1 94.56 207 GLU A O 1
ATOM 1654 N N . ASP A 1 208 ? 20.703 16.25 2.23 1 94.81 208 ASP A N 1
ATOM 1655 C CA . ASP A 1 208 ? 21.391 15.164 2.934 1 94.81 208 ASP A CA 1
ATOM 1656 C C . ASP A 1 208 ? 20.516 13.914 3.02 1 94.81 208 ASP A C 1
ATOM 1658 O O . ASP A 1 208 ? 21.016 12.797 3.125 1 94.81 208 ASP A O 1
ATOM 1662 N N . VAL A 1 209 ? 19.188 14.07 2.914 1 96.62 209 VAL A N 1
ATOM 1663 C CA . VAL A 1 209 ? 18.328 12.922 3.131 1 96.62 209 VAL A CA 1
ATOM 1664 C C . VAL A 1 209 ? 17.391 12.758 1.937 1 96.62 209 VAL A C 1
ATOM 1666 O O . VAL A 1 209 ? 16.812 11.68 1.742 1 96.62 209 VAL A O 1
ATOM 1669 N N . TYR A 1 210 ? 17.234 13.766 1.086 1 97.88 210 TYR A N 1
ATOM 1670 C CA . TYR A 1 210 ? 16.297 13.742 -0.029 1 97.88 210 TYR A CA 1
ATOM 1671 C C . TYR A 1 210 ? 16.641 12.625 -1.007 1 97.88 210 TYR A C 1
ATOM 1673 O O . TYR A 1 210 ? 17.797 12.453 -1.38 1 97.88 210 TYR A O 1
ATOM 1681 N N . ASP A 1 211 ? 15.68 11.828 -1.372 1 98.19 211 ASP A N 1
ATOM 1682 C CA . ASP A 1 211 ? 15.781 10.812 -2.414 1 98.19 211 ASP A CA 1
ATOM 1683 C C . ASP A 1 211 ? 14.781 11.07 -3.539 1 98.19 211 ASP A C 1
ATOM 1685 O O . ASP A 1 211 ? 13.609 10.711 -3.432 1 98.19 211 ASP A O 1
ATOM 1689 N N . PRO A 1 212 ? 15.25 11.711 -4.617 1 97.5 212 PRO A N 1
ATOM 1690 C CA . PRO A 1 212 ? 14.32 12.172 -5.652 1 97.5 212 PRO A CA 1
ATOM 1691 C C . PRO A 1 212 ? 13.477 11.039 -6.234 1 97.5 212 PRO A C 1
ATOM 1693 O O . PRO A 1 212 ? 12.289 11.219 -6.488 1 97.5 212 PRO A O 1
ATOM 1696 N N . LYS 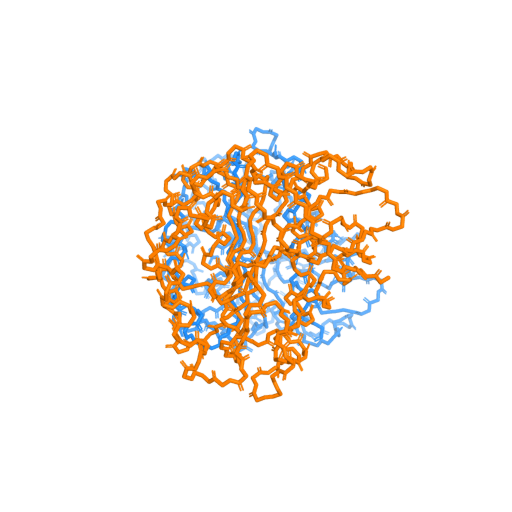A 1 213 ? 14.047 9.875 -6.488 1 97.25 213 LYS A N 1
ATOM 1697 C CA . LYS A 1 213 ? 13.312 8.758 -7.074 1 97.25 213 LYS A CA 1
ATOM 1698 C C . LYS A 1 213 ? 12.219 8.266 -6.133 1 97.25 213 LYS A C 1
ATOM 1700 O O . LYS A 1 213 ? 11.055 8.156 -6.527 1 97.25 213 LYS A O 1
ATOM 1705 N N . ARG A 1 214 ? 12.578 7.938 -4.883 1 98.19 214 ARG A N 1
ATOM 1706 C CA . ARG A 1 214 ? 11.617 7.418 -3.922 1 98.19 214 ARG A CA 1
ATOM 1707 C C . ARG A 1 214 ? 10.586 8.477 -3.551 1 98.19 214 ARG A C 1
ATOM 1709 O O . ARG A 1 214 ? 9.422 8.156 -3.293 1 98.19 214 ARG A O 1
ATOM 1716 N N . ALA A 1 215 ? 11.047 9.734 -3.547 1 98.12 215 ALA A N 1
ATOM 1717 C CA . ALA A 1 215 ? 10.117 10.828 -3.303 1 98.12 215 ALA A CA 1
ATOM 1718 C C . ALA A 1 215 ? 9.031 10.875 -4.379 1 98.12 215 ALA A C 1
ATOM 1720 O O . ALA A 1 215 ? 7.852 11.062 -4.074 1 98.12 215 ALA A O 1
ATOM 1721 N N . CYS A 1 216 ? 9.43 10.758 -5.605 1 97.75 216 CYS A N 1
ATOM 1722 C CA . CYS A 1 216 ? 8.484 10.75 -6.715 1 97.75 216 CYS A CA 1
ATOM 1723 C C . CYS A 1 216 ? 7.512 9.586 -6.594 1 97.75 216 CYS A C 1
ATOM 1725 O O . CYS A 1 216 ? 6.305 9.758 -6.773 1 97.75 216 CYS A O 1
ATOM 1727 N N . GLU A 1 217 ? 8.008 8.383 -6.277 1 97.62 217 GLU A N 1
ATOM 1728 C CA . GLU A 1 217 ? 7.156 7.207 -6.094 1 97.62 217 GLU A CA 1
ATOM 1729 C C . GLU A 1 217 ? 6.156 7.426 -4.961 1 97.62 217 GLU A C 1
ATOM 1731 O O . GLU A 1 217 ? 4.969 7.125 -5.109 1 97.62 217 GLU A O 1
ATOM 1736 N N . ALA A 1 218 ? 6.645 7.93 -3.85 1 98.56 218 ALA A N 1
ATOM 1737 C CA . ALA A 1 218 ? 5.789 8.188 -2.691 1 98.56 218 ALA A CA 1
ATOM 1738 C C . ALA A 1 218 ? 4.711 9.211 -3.02 1 98.56 218 ALA A C 1
ATOM 1740 O O . ALA A 1 218 ? 3.564 9.078 -2.588 1 98.56 218 ALA A O 1
ATOM 1741 N N . TRP A 1 219 ? 5.105 10.234 -3.773 1 98.38 219 TRP A N 1
ATOM 1742 C CA . TRP A 1 219 ? 4.16 11.273 -4.184 1 98.38 219 TRP A CA 1
ATOM 1743 C C . TRP A 1 219 ? 3.029 10.68 -5.012 1 98.38 219 TRP A C 1
ATOM 1745 O O . TRP A 1 219 ? 1.855 10.969 -4.777 1 98.38 219 TRP A O 1
ATOM 1755 N N . GLU A 1 220 ? 3.326 9.844 -5.941 1 97.75 220 GLU A N 1
ATOM 1756 C CA . GLU A 1 220 ? 2.318 9.203 -6.785 1 97.75 220 GLU A CA 1
ATOM 1757 C C . GLU A 1 220 ? 1.361 8.352 -5.957 1 97.75 220 GLU A C 1
ATOM 1759 O O . GLU A 1 220 ? 0.149 8.375 -6.18 1 97.75 220 GLU A O 1
ATOM 1764 N N . LEU A 1 221 ? 1.928 7.613 -5.039 1 98.25 221 LEU A N 1
ATOM 1765 C CA . LEU A 1 221 ? 1.102 6.809 -4.148 1 98.25 221 LEU A CA 1
ATOM 1766 C C . LEU A 1 221 ? 0.146 7.688 -3.35 1 98.25 221 LEU A C 1
ATOM 1768 O O . LEU A 1 221 ? -1.036 7.363 -3.213 1 98.25 221 LEU A O 1
ATOM 1772 N N . ALA A 1 222 ? 0.646 8.789 -2.877 1 98.69 222 ALA A N 1
ATOM 1773 C CA . ALA A 1 222 ? -0.149 9.695 -2.051 1 98.69 222 ALA A CA 1
ATOM 1774 C C . ALA A 1 222 ? -1.288 10.312 -2.857 1 98.69 222 ALA A C 1
ATOM 1776 O O . ALA A 1 222 ? -2.438 10.328 -2.41 1 98.69 222 ALA A O 1
ATOM 1777 N N . VAL A 1 223 ? -0.959 10.781 -4.023 1 98.44 223 VAL A N 1
ATOM 1778 C CA . VAL A 1 223 ? -1.951 11.43 -4.879 1 98.44 223 VAL A CA 1
ATOM 1779 C C . VAL A 1 223 ? -3.043 10.43 -5.25 1 98.44 223 VAL A C 1
ATOM 1781 O O . VAL A 1 223 ? -4.234 10.742 -5.164 1 98.44 223 VAL A O 1
ATOM 1784 N N . ASN A 1 224 ? -2.672 9.242 -5.633 1 97.69 224 ASN A N 1
ATOM 1785 C CA . ASN A 1 224 ? -3.643 8.219 -5.996 1 97.69 224 ASN A CA 1
ATOM 1786 C C . ASN A 1 224 ? -4.543 7.859 -4.82 1 97.69 224 ASN A C 1
ATOM 1788 O O . ASN A 1 224 ? -5.738 7.621 -5 1 97.69 224 ASN A O 1
ATOM 1792 N N . PHE A 1 225 ? -3.961 7.773 -3.633 1 98.69 225 PHE A N 1
ATOM 1793 C CA . PHE A 1 225 ? -4.73 7.492 -2.428 1 98.69 225 PHE A CA 1
ATOM 1794 C C . PHE A 1 225 ? -5.816 8.547 -2.219 1 98.69 225 PHE A C 1
ATOM 1796 O O . PHE A 1 225 ? -6.984 8.211 -2.02 1 98.69 225 PHE A O 1
ATOM 1803 N N . PHE A 1 226 ? -5.418 9.797 -2.299 1 98.75 226 PHE A N 1
ATOM 1804 C CA . PHE A 1 226 ? -6.379 10.867 -2.066 1 98.75 226 PHE A CA 1
ATOM 1805 C C . PHE A 1 226 ? -7.414 10.914 -3.182 1 98.75 226 PHE A C 1
ATOM 1807 O O . PHE A 1 226 ? -8.594 11.172 -2.93 1 98.75 226 PHE A O 1
ATOM 1814 N N . LYS A 1 227 ? -7.047 10.68 -4.414 1 97.81 227 LYS A N 1
ATOM 1815 C CA . LYS A 1 227 ? -8.008 10.648 -5.516 1 97.81 227 LYS A CA 1
ATOM 1816 C C . LYS A 1 227 ? -9.023 9.531 -5.32 1 97.81 227 LYS A C 1
ATOM 1818 O O . LYS A 1 227 ? -10.188 9.672 -5.695 1 97.81 227 LYS A O 1
ATOM 1823 N N . THR A 1 228 ? -8.586 8.445 -4.762 1 97.38 228 THR A N 1
ATOM 1824 C CA . THR A 1 228 ? -9.461 7.301 -4.539 1 97.38 228 THR A CA 1
ATOM 1825 C C . THR A 1 228 ? -10.469 7.594 -3.426 1 97.38 228 THR A C 1
ATOM 1827 O O . THR A 1 228 ? -11.656 7.305 -3.562 1 97.38 228 THR A O 1
ATOM 1830 N N . TYR A 1 229 ? -10.023 8.266 -2.33 1 98.31 229 TYR A N 1
ATOM 1831 C CA . TYR A 1 229 ? -10.844 8.273 -1.126 1 98.31 229 TYR A CA 1
ATOM 1832 C C . TYR A 1 229 ? -11.531 9.625 -0.939 1 98.31 229 TYR A C 1
ATOM 1834 O O . TYR A 1 229 ? -12.445 9.758 -0.122 1 98.31 229 TYR A O 1
ATOM 1842 N N . LEU A 1 230 ? -11.023 10.656 -1.663 1 98 230 LEU A N 1
ATOM 1843 C CA . LEU A 1 230 ? -11.641 11.969 -1.529 1 98 230 LEU A CA 1
ATOM 1844 C C . LEU A 1 230 ? -12.508 12.281 -2.74 1 98 230 LEU A C 1
ATOM 1846 O O . LEU A 1 230 ? -13.094 13.367 -2.826 1 98 230 LEU A O 1
ATOM 1850 N N . LYS A 1 231 ? -12.766 11.438 -3.689 1 85.56 231 LYS A N 1
ATOM 1851 C CA . LYS A 1 231 ? -13.656 11.672 -4.828 1 85.56 231 LYS A CA 1
ATOM 1852 C C . LYS A 1 231 ? -15.117 11.57 -4.418 1 85.56 231 LYS A C 1
ATOM 1854 O O . LYS A 1 231 ? -15.453 10.852 -3.467 1 85.56 231 LYS A O 1
ATOM 1859 N N . MET B 1 1 ? -5.875 -13.008 -26.875 1 84.38 1 MET B N 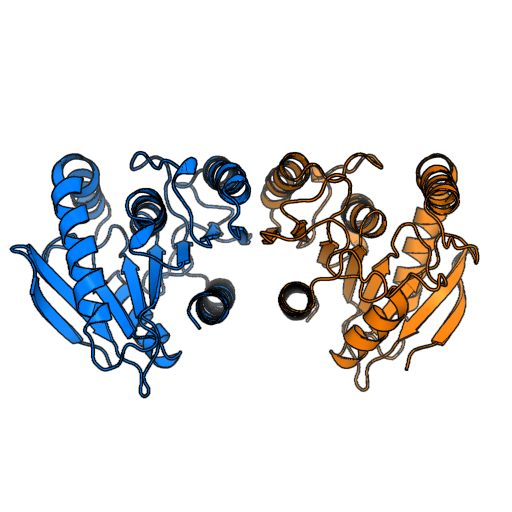1
ATOM 1860 C CA . MET B 1 1 ? -6.344 -14.047 -25.969 1 84.38 1 MET B CA 1
ATOM 1861 C C . MET B 1 1 ? -5.27 -15.117 -25.766 1 84.38 1 MET B C 1
ATOM 1863 O O . MET B 1 1 ? -4.539 -15.453 -26.703 1 84.38 1 MET B O 1
ATOM 1867 N N . GLY B 1 2 ? -5.137 -15.508 -24.5 1 96.81 2 GLY B N 1
ATOM 1868 C CA . GLY B 1 2 ? -4.113 -16.469 -24.156 1 96.81 2 GLY B CA 1
ATOM 1869 C C . GLY B 1 2 ? -4.469 -17.891 -24.562 1 96.81 2 GLY B C 1
ATOM 1870 O O . GLY B 1 2 ? -5.418 -18.109 -25.328 1 96.81 2 GLY B O 1
ATOM 1871 N N . GLN B 1 3 ? -3.59 -18.828 -24.344 1 98.31 3 GLN B N 1
ATOM 1872 C CA . GLN B 1 3 ? -3.789 -20.234 -24.703 1 98.31 3 GLN B CA 1
ATOM 1873 C C . GLN B 1 3 ? -3.137 -21.156 -23.672 1 98.31 3 GLN B C 1
ATOM 1875 O O . GLN B 1 3 ? -2.164 -20.781 -23.016 1 98.31 3 GLN B O 1
ATOM 1880 N N . MET B 1 4 ? -3.711 -22.344 -23.641 1 98.31 4 MET B N 1
ATOM 1881 C CA . MET B 1 4 ? -3.059 -23.391 -22.859 1 98.31 4 MET B CA 1
ATOM 1882 C C . MET B 1 4 ? -1.803 -23.891 -23.562 1 98.31 4 MET B C 1
ATOM 1884 O O . MET B 1 4 ? -1.769 -23.969 -24.797 1 98.31 4 MET B O 1
ATOM 1888 N N . VAL B 1 5 ? -0.842 -24.203 -22.812 1 98.25 5 VAL B N 1
ATOM 1889 C CA . VAL B 1 5 ? 0.383 -24.766 -23.375 1 98.25 5 VAL B CA 1
ATOM 1890 C C . VAL B 1 5 ? 0.867 -25.906 -22.5 1 98.25 5 VAL B C 1
ATOM 1892 O O . VAL B 1 5 ? 0.508 -26 -21.328 1 98.25 5 VAL B O 1
ATOM 1895 N N . GLU B 1 6 ? 1.579 -26.797 -23.047 1 98.12 6 GLU B N 1
ATOM 1896 C CA . GLU B 1 6 ? 2.318 -27.844 -22.359 1 98.12 6 GLU B CA 1
ATOM 1897 C C . GLU B 1 6 ? 3.764 -27.906 -22.844 1 98.12 6 GLU B C 1
ATOM 1899 O O . GLU B 1 6 ? 4.031 -27.781 -24.047 1 98.12 6 GLU B O 1
ATOM 1904 N N . PHE B 1 7 ? 4.656 -28 -21.938 1 97.5 7 PHE B N 1
ATOM 1905 C CA . PHE B 1 7 ? 6.07 -28.078 -22.281 1 97.5 7 PHE B CA 1
ATOM 1906 C C . PHE B 1 7 ? 6.84 -28.844 -21.203 1 97.5 7 PHE B C 1
ATOM 1908 O O . PHE B 1 7 ? 6.301 -29.141 -20.141 1 97.5 7 PHE B O 1
ATOM 1915 N N . GLU B 1 8 ? 8.008 -29.234 -21.562 1 96.81 8 GLU B N 1
ATOM 1916 C CA . GLU B 1 8 ? 8.93 -29.875 -20.625 1 96.81 8 GLU B CA 1
ATOM 1917 C C . GLU B 1 8 ? 10.211 -29.047 -20.469 1 96.81 8 GLU B C 1
ATOM 1919 O O . GLU B 1 8 ? 10.758 -28.547 -21.453 1 96.81 8 GLU B O 1
ATOM 1924 N N . LYS B 1 9 ? 10.586 -28.812 -19.344 1 94.56 9 LYS B N 1
ATOM 1925 C CA . LYS B 1 9 ? 11.812 -28.094 -19 1 94.56 9 LYS B CA 1
ATOM 1926 C C . LYS B 1 9 ? 12.547 -28.781 -17.859 1 94.56 9 LYS B C 1
ATOM 1928 O O . LYS B 1 9 ? 11.969 -29.016 -16.797 1 94.56 9 LYS B O 1
ATOM 1933 N N . ASN B 1 10 ? 13.836 -29.125 -18.078 1 92.38 10 ASN B N 1
ATOM 1934 C CA . ASN B 1 10 ? 14.664 -29.781 -17.078 1 92.38 10 ASN B CA 1
ATOM 1935 C C . ASN B 1 10 ? 13.984 -31.016 -16.5 1 92.38 10 ASN B C 1
ATOM 1937 O O . ASN B 1 10 ? 13.961 -31.203 -15.273 1 92.38 10 ASN B O 1
ATOM 1941 N N . GLY B 1 11 ? 13.25 -31.734 -17.266 1 95.06 11 GLY B N 1
ATOM 1942 C CA . GLY B 1 11 ? 12.617 -33 -16.875 1 95.06 11 GLY B CA 1
ATOM 1943 C C . GLY B 1 11 ? 11.273 -32.781 -16.203 1 95.06 11 GLY B C 1
ATOM 1944 O O . GLY B 1 11 ? 10.695 -33.75 -15.688 1 95.06 11 GLY B O 1
ATOM 1945 N N . VAL B 1 12 ? 10.781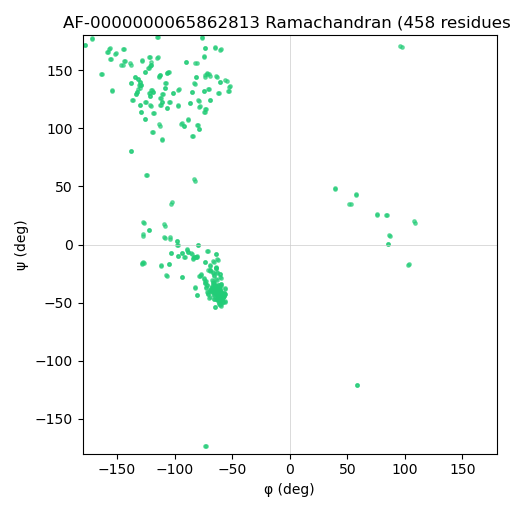 -31.594 -16.203 1 96.25 12 VAL B N 1
ATOM 1946 C CA . VAL B 1 12 ? 9.508 -31.297 -15.547 1 96.25 12 VAL B CA 1
ATOM 1947 C C . VAL B 1 12 ? 8.453 -30.953 -16.594 1 96.25 12 VAL B C 1
ATOM 1949 O O . VAL B 1 12 ? 8.664 -30.047 -17.422 1 96.25 12 VAL B O 1
ATOM 1952 N N . LYS B 1 13 ? 7.395 -31.719 -16.641 1 97.38 13 LYS B N 1
ATOM 1953 C CA . LYS B 1 13 ? 6.262 -31.391 -17.5 1 97.38 13 LYS B CA 1
ATOM 1954 C C . LYS B 1 13 ? 5.387 -30.312 -16.859 1 97.38 13 LYS B C 1
ATOM 1956 O O . LYS B 1 13 ? 4.965 -30.438 -15.719 1 97.38 13 LYS B O 1
ATOM 1961 N N . VAL B 1 14 ? 5.215 -29.25 -17.609 1 98.19 14 VAL B N 1
ATOM 1962 C CA . VAL B 1 14 ? 4.41 -28.141 -17.109 1 98.19 14 VAL B CA 1
ATOM 1963 C C . VAL B 1 14 ? 3.24 -27.875 -18.062 1 98.19 14 VAL B C 1
ATOM 1965 O O . VAL B 1 14 ? 3.408 -27.891 -19.281 1 98.19 14 VAL B O 1
ATOM 1968 N N . ARG B 1 15 ? 2.113 -27.844 -17.484 1 98.25 15 ARG B N 1
ATOM 1969 C CA . ARG B 1 15 ? 0.907 -27.359 -18.141 1 98.25 15 ARG B CA 1
ATOM 1970 C C . ARG B 1 15 ? 0.483 -26 -17.578 1 98.25 15 ARG B C 1
ATOM 1972 O O . ARG B 1 15 ? 0.586 -25.766 -16.375 1 98.25 15 ARG B O 1
ATOM 1979 N N . GLY B 1 16 ? 0.065 -25.125 -18.5 1 98.69 16 GLY B N 1
ATOM 1980 C CA . GLY B 1 16 ? -0.348 -23.812 -18.016 1 98.69 16 GLY B CA 1
ATOM 1981 C C . GLY B 1 16 ? -0.996 -22.953 -19.094 1 98.69 16 GLY B C 1
ATOM 1982 O O . GLY B 1 16 ? -1.239 -23.422 -20.203 1 98.69 16 GLY B O 1
ATOM 1983 N N . TYR B 1 17 ? -1.445 -21.812 -18.719 1 98.88 17 TYR B N 1
ATOM 1984 C CA . TYR B 1 17 ? -2.07 -20.828 -19.609 1 98.88 17 TYR B CA 1
ATOM 1985 C C . TYR B 1 17 ? -1.182 -19.594 -19.766 1 98.88 17 TYR B C 1
ATOM 1987 O O . TYR B 1 17 ? -0.749 -19 -18.781 1 98.88 17 TYR B O 1
ATOM 1995 N N . ILE B 1 18 ? -0.893 -19.25 -21.047 1 98.88 18 ILE B N 1
ATOM 1996 C CA . ILE B 1 18 ? -0.038 -18.094 -21.297 1 98.88 18 ILE B CA 1
ATOM 1997 C C . ILE B 1 18 ? -0.803 -17.047 -22.109 1 98.88 18 ILE B C 1
ATOM 1999 O O . ILE B 1 18 ? -1.557 -17.406 -23.031 1 98.88 18 ILE B O 1
ATOM 2003 N N . ALA B 1 19 ? -0.744 -15.844 -21.703 1 98.81 19 ALA B N 1
ATOM 2004 C CA . ALA B 1 19 ? -1.212 -14.68 -22.453 1 98.81 19 ALA B CA 1
ATOM 2005 C C . ALA B 1 19 ? -0.079 -13.68 -22.672 1 98.81 19 ALA B C 1
ATOM 2007 O O . ALA B 1 19 ? 0.641 -13.328 -21.734 1 98.81 19 ALA B O 1
ATOM 2008 N N . THR B 1 20 ? 0.148 -13.203 -23.906 1 98.44 20 THR B N 1
ATOM 2009 C CA . THR B 1 20 ? 1.253 -12.312 -24.234 1 98.44 20 THR B CA 1
ATOM 2010 C C . THR B 1 20 ? 0.734 -10.93 -24.641 1 98.44 20 THR B C 1
ATOM 2012 O O . THR B 1 20 ? -0.366 -10.805 -25.172 1 98.44 20 THR B O 1
ATOM 2015 N N . PRO B 1 21 ? 1.502 -9.914 -24.25 1 98.06 21 PRO B N 1
ATOM 2016 C CA . PRO B 1 21 ? 1.13 -8.562 -24.688 1 98.06 21 PRO B CA 1
ATOM 2017 C C . PRO B 1 21 ? 1.414 -8.312 -26.156 1 98.06 21 PRO B C 1
ATOM 2019 O O . PRO B 1 21 ? 2.029 -9.148 -26.828 1 98.06 21 PRO B O 1
ATOM 2022 N N . LYS B 1 22 ? 0.876 -7.18 -26.625 1 96.19 22 LYS B N 1
ATOM 2023 C CA . LYS B 1 22 ? 1.113 -6.785 -28 1 96.19 22 LYS B CA 1
ATOM 2024 C C . LYS B 1 22 ? 2.578 -6.422 -28.234 1 96.19 22 LYS B C 1
ATOM 2026 O O . LYS B 1 22 ? 3.143 -6.719 -29.281 1 96.19 22 LYS B O 1
ATOM 2031 N N . TRP B 1 23 ? 3.109 -5.809 -27.219 1 95.94 23 TRP B N 1
ATOM 2032 C CA . TRP B 1 23 ? 4.523 -5.449 -27.219 1 95.94 23 TRP B CA 1
ATOM 2033 C C . TRP B 1 23 ? 5.254 -6.105 -26.047 1 95.94 23 TRP B C 1
ATOM 2035 O O . TRP B 1 23 ? 4.637 -6.441 -25.031 1 95.94 23 TRP B O 1
ATOM 2045 N N . ALA B 1 24 ? 6.57 -6.285 -26.266 1 97.19 24 ALA B N 1
ATOM 2046 C CA . ALA B 1 24 ? 7.363 -6.977 -25.25 1 97.19 24 ALA B CA 1
ATOM 2047 C C . ALA B 1 24 ? 7.207 -6.32 -23.891 1 97.19 24 ALA B C 1
ATOM 2049 O O . ALA B 1 24 ? 7.094 -5.094 -23.781 1 97.19 24 ALA B O 1
ATOM 2050 N N . GLY B 1 25 ? 7.141 -7.105 -22.859 1 98.38 25 GLY B N 1
ATOM 2051 C CA . GLY B 1 25 ? 7.047 -6.66 -21.469 1 98.38 25 GLY B CA 1
ATOM 2052 C C . GLY B 1 25 ? 7.543 -7.695 -20.484 1 98.38 25 GLY B C 1
ATOM 2053 O O . GLY B 1 25 ? 7.824 -8.836 -20.844 1 98.38 25 GLY B O 1
ATOM 2054 N N . PRO B 1 26 ? 7.715 -7.332 -19.25 1 98.75 26 PRO B N 1
ATOM 2055 C CA . PRO B 1 26 ? 8.133 -8.289 -18.219 1 98.75 26 PRO B CA 1
ATOM 2056 C C . PRO B 1 26 ? 7.082 -9.367 -17.969 1 98.75 26 PRO B C 1
ATOM 2058 O O . PRO B 1 26 ? 5.969 -9.297 -18.5 1 98.75 26 PRO B O 1
ATOM 2061 N N . ALA B 1 27 ? 7.438 -10.367 -17.25 1 98.88 27 ALA B N 1
ATOM 2062 C CA . ALA B 1 27 ? 6.547 -11.508 -17.047 1 98.88 27 ALA B CA 1
ATOM 2063 C C . ALA B 1 27 ? 5.934 -11.492 -15.656 1 98.88 27 ALA B C 1
ATOM 2065 O O . ALA B 1 27 ? 6.539 -10.984 -14.711 1 98.88 27 ALA B O 1
ATOM 2066 N N . VAL B 1 28 ? 4.742 -11.984 -15.531 1 98.94 28 VAL B N 1
ATOM 2067 C CA . VAL B 1 28 ? 4.09 -12.234 -14.25 1 98.94 28 VAL B CA 1
ATOM 2068 C C . VAL B 1 28 ? 3.525 -13.656 -14.219 1 98.94 28 VAL B C 1
ATOM 2070 O O . VAL B 1 28 ? 2.734 -14.031 -15.086 1 98.94 28 VAL B O 1
ATOM 2073 N N . LEU B 1 29 ? 3.982 -14.461 -13.281 1 99 29 LEU B N 1
ATOM 2074 C CA . LEU B 1 29 ? 3.332 -15.75 -13.047 1 99 29 LEU B CA 1
ATOM 2075 C C . LEU B 1 29 ? 2.109 -15.578 -12.148 1 99 29 LEU B C 1
ATOM 2077 O O . LEU B 1 29 ? 2.145 -14.812 -11.18 1 99 29 LEU B O 1
ATOM 2081 N N . VAL B 1 30 ? 1.041 -16.281 -12.484 1 99 30 VAL B N 1
ATOM 2082 C CA . VAL B 1 30 ? -0.227 -16.172 -11.766 1 99 30 VAL B CA 1
ATOM 2083 C C . VAL B 1 30 ? -0.614 -17.547 -11.211 1 99 30 VAL B C 1
ATOM 2085 O O . VAL B 1 30 ? -0.806 -18.5 -11.977 1 99 30 VAL B O 1
ATOM 2088 N N . PHE B 1 31 ? -0.748 -17.656 -9.867 1 98.94 31 PHE B N 1
ATOM 2089 C CA . PHE B 1 31 ? -1.021 -18.938 -9.211 1 98.94 31 PHE B CA 1
ATOM 2090 C C . PHE B 1 31 ? -2.496 -19.047 -8.844 1 98.94 31 PHE B C 1
ATOM 2092 O O . PHE B 1 31 ? -3.062 -18.125 -8.242 1 98.94 31 PHE B O 1
ATOM 2099 N N . HIS B 1 32 ? -3.064 -20.109 -9.203 1 98.81 32 HIS B N 1
ATOM 2100 C CA . HIS B 1 32 ? -4.508 -20.297 -9.117 1 98.81 32 HIS B CA 1
ATOM 2101 C C . HIS B 1 32 ? -4.945 -20.531 -7.672 1 98.81 32 HIS B C 1
ATOM 2103 O O . HIS B 1 32 ? -4.129 -20.891 -6.82 1 98.81 32 HIS B O 1
ATOM 2109 N N . GLU B 1 33 ? -6.25 -20.328 -7.41 1 98.56 33 GLU B N 1
ATOM 2110 C CA . GLU B 1 33 ? -6.922 -20.688 -6.164 1 98.56 33 GLU B CA 1
ATOM 2111 C C . GLU B 1 33 ? -7.109 -22.188 -6.055 1 98.56 33 GLU B C 1
ATOM 2113 O O . GLU B 1 33 ? -6.668 -22.953 -6.926 1 98.56 33 GLU B O 1
ATOM 2118 N N . TRP B 1 34 ? -7.855 -22.594 -4.984 1 98.56 34 TRP B N 1
ATOM 2119 C CA . TRP B 1 34 ? -7.98 -24.016 -4.664 1 98.56 34 TRP B CA 1
ATOM 2120 C C . TRP B 1 34 ? -8.859 -24.719 -5.688 1 98.56 34 TRP B C 1
ATOM 2122 O O . TRP B 1 34 ? -8.945 -25.953 -5.695 1 98.56 34 TRP B O 1
ATOM 2132 N N . TRP B 1 35 ? -9.477 -24 -6.621 1 98.5 35 TRP B N 1
ATOM 2133 C CA . TRP B 1 35 ? -10.359 -24.594 -7.621 1 98.5 35 TRP B CA 1
ATOM 2134 C C . TRP B 1 35 ? -9.547 -25.266 -8.727 1 98.5 35 TRP B C 1
ATOM 2136 O O . TRP B 1 35 ? -10.023 -26.203 -9.383 1 98.5 35 TRP B O 1
ATOM 2146 N N . GLY B 1 36 ? -8.336 -24.75 -8.922 1 98.62 36 GLY B N 1
ATOM 2147 C CA . GLY B 1 36 ? -7.523 -25.156 -10.055 1 98.62 36 GLY B CA 1
ATOM 2148 C C . GLY B 1 36 ? -7.625 -24.234 -11.242 1 98.62 36 GLY B C 1
ATOM 2149 O O . GLY B 1 36 ? -8.469 -23.328 -11.266 1 98.62 36 GLY B O 1
ATOM 2150 N N . LEU B 1 37 ? -6.797 -24.422 -12.203 1 98.56 37 LEU B N 1
ATOM 2151 C CA . LEU B 1 37 ? -6.648 -23.5 -13.336 1 98.56 37 LEU B CA 1
ATOM 2152 C C . LEU B 1 37 ? -7.84 -23.609 -14.281 1 98.56 37 LEU B C 1
ATOM 2154 O O . LEU B 1 37 ? -8.328 -22.594 -14.781 1 98.56 37 LEU B O 1
ATOM 2158 N N . GLU B 1 38 ? -8.406 -24.766 -14.414 1 97 38 GLU B N 1
ATOM 2159 C CA . GLU B 1 38 ? -9.367 -24.984 -15.484 1 97 38 GLU B CA 1
ATOM 2160 C C . GLU B 1 38 ? -10.789 -25.109 -14.945 1 97 38 GLU B C 1
ATOM 2162 O O . GLU B 1 38 ? -11.711 -25.484 -15.672 1 97 38 GLU B O 1
ATOM 2167 N N . SER B 1 39 ? -10.922 -24.875 -13.68 1 98.31 39 SER B N 1
ATOM 2168 C CA . SER B 1 39 ? -12.25 -24.906 -13.078 1 98.31 39 SER B CA 1
ATOM 2169 C C . SER B 1 39 ? -13.156 -23.828 -13.648 1 98.31 39 SER B C 1
ATOM 2171 O O . SER B 1 39 ? -12.695 -22.719 -13.938 1 98.31 39 SER B O 1
ATOM 2173 N N . PRO B 1 40 ? -14.445 -24.094 -13.805 1 96.81 40 PRO B N 1
ATOM 2174 C CA . PRO B 1 40 ? -15.383 -23.031 -14.172 1 96.81 40 PRO B CA 1
ATOM 2175 C C . PRO B 1 40 ? -15.477 -21.922 -13.117 1 96.81 40 PRO B C 1
ATOM 2177 O O . PRO B 1 40 ? -16 -20.844 -13.391 1 96.81 40 PRO B O 1
ATOM 2180 N N . LEU B 1 41 ? -14.93 -22.188 -11.922 1 97.88 41 LEU B N 1
ATOM 2181 C CA . LEU B 1 41 ? -14.961 -21.219 -10.828 1 97.88 41 LEU B CA 1
ATOM 2182 C C . LEU B 1 41 ? -13.648 -20.453 -10.758 1 97.88 41 LEU B C 1
ATOM 2184 O O . LEU B 1 41 ? -13.461 -19.609 -9.867 1 97.88 41 LEU B O 1
ATOM 2188 N N . SER B 1 42 ? -12.805 -20.75 -11.703 1 98 42 SER B N 1
ATOM 2189 C CA . SER B 1 42 ? -11.5 -20.094 -11.742 1 98 42 SER B CA 1
ATOM 2190 C C . SER B 1 42 ? -11.508 -18.922 -12.703 1 98 42 SER B C 1
ATOM 2192 O O . SER B 1 42 ? -11.984 -19.031 -13.828 1 98 42 SER B O 1
ATOM 2194 N N . ASN B 1 43 ? -10.977 -17.781 -12.258 1 98.12 43 ASN B N 1
ATOM 2195 C CA . ASN B 1 43 ? -10.844 -16.609 -13.125 1 98.12 43 ASN B CA 1
ATOM 2196 C C . ASN B 1 43 ? -9.383 -16.359 -13.492 1 98.12 43 ASN B C 1
ATOM 2198 O O . ASN B 1 43 ? -9.031 -15.258 -13.922 1 98.12 43 ASN B O 1
ATOM 2202 N N . ILE B 1 44 ? -8.516 -17.297 -13.305 1 98.69 44 ILE B N 1
ATOM 2203 C CA . ILE B 1 44 ? -7.07 -17.125 -13.414 1 98.69 44 ILE B CA 1
ATOM 2204 C C . ILE B 1 44 ? -6.691 -16.875 -14.875 1 98.69 44 ILE B C 1
ATOM 2206 O O . ILE B 1 44 ? -5.82 -16.047 -15.156 1 98.69 44 ILE B O 1
ATOM 2210 N N . LYS B 1 45 ? -7.305 -17.562 -15.828 1 98.62 45 LYS B N 1
ATOM 2211 C CA . LYS B 1 45 ? -7.027 -17.328 -17.234 1 98.62 45 LYS B CA 1
ATOM 2212 C C . LYS B 1 45 ? -7.402 -15.898 -17.641 1 98.62 45 LYS B C 1
ATOM 2214 O O . LYS B 1 45 ? -6.66 -15.242 -18.375 1 98.62 45 LYS B O 1
ATOM 2219 N N . GLU B 1 46 ? -8.539 -15.406 -17.156 1 98.25 46 GLU B N 1
ATOM 2220 C CA . GLU B 1 46 ? -8.953 -14.031 -17.422 1 98.25 46 GLU B CA 1
ATOM 2221 C C . GLU B 1 46 ? -7.965 -13.039 -16.812 1 98.25 46 GLU B C 1
ATOM 2223 O O . GLU B 1 46 ? -7.684 -11.992 -17.406 1 98.25 46 GLU B O 1
ATOM 2228 N N . ILE B 1 47 ? -7.457 -13.344 -15.633 1 98.69 47 ILE B N 1
ATOM 2229 C CA . ILE B 1 47 ? -6.453 -12.5 -14.992 1 98.69 47 ILE B CA 1
ATOM 2230 C C . ILE B 1 47 ? -5.203 -12.43 -15.867 1 98.69 47 ILE B C 1
ATOM 2232 O O . ILE B 1 47 ? -4.629 -11.359 -16.062 1 98.69 47 ILE B O 1
ATOM 2236 N N . CYS B 1 48 ? -4.801 -13.531 -16.438 1 98.88 48 CYS B N 1
ATOM 2237 C CA . CYS B 1 48 ? -3.658 -13.539 -17.344 1 98.88 48 CYS B CA 1
ATOM 2238 C C . CYS B 1 48 ? -3.92 -12.664 -18.562 1 98.88 48 CYS B C 1
ATOM 2240 O O . CYS B 1 48 ? -3.053 -11.883 -18.969 1 98.88 48 CYS B O 1
ATOM 2242 N N . ASP B 1 49 ? -5.109 -12.805 -19.141 1 98.75 49 ASP B N 1
ATOM 2243 C CA . ASP B 1 49 ? -5.457 -11.992 -20.297 1 98.75 49 ASP B CA 1
ATOM 2244 C C . ASP B 1 49 ? -5.422 -10.508 -19.969 1 98.75 49 ASP B C 1
ATOM 2246 O O . ASP B 1 49 ? -4.926 -9.695 -20.75 1 98.75 49 ASP B O 1
ATOM 2250 N N . LYS B 1 50 ? -5.938 -10.156 -18.812 1 98.62 50 LYS B N 1
ATOM 2251 C CA . LYS B 1 50 ? -5.93 -8.766 -18.375 1 98.62 50 LYS B CA 1
ATOM 2252 C C . LYS B 1 50 ? -4.504 -8.258 -18.172 1 98.62 50 LYS B C 1
ATOM 2254 O O . LYS B 1 50 ? -4.191 -7.113 -18.531 1 98.62 50 LYS B O 1
ATOM 2259 N N . LEU B 1 51 ? -3.654 -9.086 -17.578 1 98.75 51 LEU B N 1
ATOM 2260 C CA . LEU B 1 51 ? -2.258 -8.695 -17.406 1 98.75 51 LEU B CA 1
ATOM 2261 C C . LEU B 1 51 ? -1.576 -8.484 -18.75 1 98.75 51 LEU B C 1
ATOM 2263 O O . LEU B 1 51 ? -0.788 -7.555 -18.906 1 98.75 51 LEU B O 1
ATOM 2267 N N . ALA B 1 52 ? -1.865 -9.359 -19.688 1 98.75 52 ALA B N 1
ATOM 2268 C CA . ALA B 1 52 ? -1.307 -9.195 -21.016 1 98.75 52 ALA B CA 1
ATOM 2269 C C . ALA B 1 52 ? -1.74 -7.867 -21.641 1 98.75 52 ALA B C 1
ATOM 2271 O O . ALA B 1 52 ? -0.938 -7.18 -22.266 1 98.75 52 ALA B O 1
ATOM 2272 N N . ASP B 1 53 ? -3.029 -7.547 -21.422 1 98.44 53 ASP B N 1
ATOM 2273 C CA . ASP B 1 53 ? -3.553 -6.273 -21.906 1 98.44 53 ASP B CA 1
ATOM 2274 C C . ASP B 1 53 ? -2.811 -5.098 -21.281 1 98.44 53 ASP B C 1
ATOM 2276 O O . ASP B 1 53 ? -2.711 -4.027 -21.875 1 98.44 53 ASP B O 1
ATOM 2280 N N . GLU B 1 54 ? -2.244 -5.316 -20.109 1 98.31 54 GLU B N 1
ATOM 2281 C CA . GLU B 1 54 ? -1.502 -4.281 -19.406 1 98.31 54 GLU B CA 1
ATOM 2282 C C . GLU B 1 54 ? -0.033 -4.273 -19.812 1 98.31 54 GLU B C 1
ATOM 2284 O O . GLU B 1 54 ? 0.749 -3.455 -19.328 1 98.31 54 GLU B O 1
ATOM 2289 N N . GLY B 1 55 ? 0.417 -5.223 -20.609 1 98.25 55 GLY B N 1
ATOM 2290 C CA . GLY B 1 55 ? 1.769 -5.18 -21.156 1 98.25 55 GLY B CA 1
ATOM 2291 C C . GLY B 1 55 ? 2.688 -6.215 -20.531 1 98.25 55 GLY B C 1
ATOM 2292 O O . GLY B 1 55 ? 3.912 -6.098 -20.609 1 98.25 55 GLY B O 1
ATOM 2293 N N . PHE B 1 56 ? 2.143 -7.262 -19.922 1 98.75 56 PHE B N 1
ATOM 2294 C CA . PHE B 1 56 ? 2.959 -8.289 -19.281 1 98.75 56 PHE B CA 1
ATOM 2295 C C . PHE B 1 56 ? 2.834 -9.617 -20.016 1 98.75 56 PHE B C 1
ATOM 2297 O O . PHE B 1 56 ? 1.78 -9.922 -20.578 1 98.75 56 PHE B O 1
ATOM 2304 N N . VAL B 1 57 ? 3.844 -10.352 -20.078 1 98.81 57 VAL B N 1
ATOM 2305 C CA . VAL B 1 57 ? 3.709 -11.781 -20.344 1 98.81 57 VAL B CA 1
ATOM 2306 C C . VAL B 1 57 ? 3.168 -12.492 -19.109 1 98.81 57 VAL B C 1
ATOM 2308 O O . VAL B 1 57 ? 3.818 -12.516 -18.062 1 98.81 57 VAL B O 1
ATOM 2311 N N . ALA B 1 58 ? 1.991 -13.023 -19.219 1 98.94 58 ALA B N 1
ATOM 2312 C CA . ALA B 1 58 ? 1.358 -13.656 -18.062 1 98.94 58 ALA B CA 1
ATOM 2313 C C . ALA B 1 58 ? 1.263 -15.164 -18.25 1 98.94 58 ALA B C 1
ATOM 2315 O O . ALA B 1 58 ? 0.819 -15.641 -19.297 1 98.94 58 ALA B O 1
ATOM 2316 N N . PHE B 1 59 ? 1.704 -15.93 -17.266 1 98.94 59 PHE B N 1
ATOM 2317 C CA . PHE B 1 59 ? 1.66 -17.375 -17.328 1 98.94 59 PHE B CA 1
ATOM 2318 C C . PHE B 1 59 ? 1.118 -17.969 -16.031 1 98.94 59 PHE B C 1
ATOM 2320 O O . PHE B 1 59 ? 1.563 -17.594 -14.945 1 98.94 59 PHE B O 1
ATOM 2327 N N . ALA B 1 60 ? 0.182 -18.812 -16.125 1 98.94 60 ALA B N 1
ATOM 2328 C CA . ALA B 1 60 ? -0.391 -19.531 -14.992 1 98.94 60 ALA B CA 1
ATOM 2329 C C . ALA B 1 60 ? -0.08 -21.016 -15.07 1 98.94 60 ALA B C 1
ATOM 2331 O O . ALA B 1 60 ? -0.723 -21.766 -15.828 1 98.94 60 ALA B O 1
ATOM 2332 N N . PRO B 1 61 ? 0.87 -21.453 -14.297 1 98.94 61 PRO B N 1
ATOM 2333 C CA . PRO B 1 61 ? 1.096 -22.891 -14.273 1 98.94 61 PRO B CA 1
ATOM 2334 C C . PRO B 1 61 ? -0.045 -23.672 -13.609 1 98.94 61 PRO B C 1
ATOM 2336 O O . PRO B 1 61 ? -0.651 -23.172 -12.656 1 98.94 61 PRO B O 1
ATOM 2339 N N . ASP B 1 62 ? -0.298 -24.797 -14.094 1 98.81 62 ASP B N 1
ATOM 2340 C CA . ASP B 1 62 ? -1.309 -25.672 -13.516 1 98.81 62 ASP B CA 1
ATOM 2341 C C . ASP B 1 62 ? -0.69 -26.625 -12.492 1 98.81 62 ASP B C 1
ATOM 2343 O O . ASP B 1 62 ? -0.192 -27.703 -12.844 1 98.81 62 ASP B O 1
ATOM 2347 N N . PHE B 1 63 ? -0.875 -26.312 -11.242 1 98.75 63 PHE B N 1
ATOM 2348 C CA . PHE B 1 63 ? -0.236 -27.078 -10.188 1 98.75 63 PHE B CA 1
ATOM 2349 C C . PHE B 1 63 ? -1.021 -28.344 -9.891 1 98.75 63 PHE B C 1
ATOM 2351 O O . PHE B 1 63 ? -0.53 -29.25 -9.203 1 98.75 63 PHE B O 1
ATOM 2358 N N . TYR B 1 64 ? -2.23 -28.453 -10.438 1 98.31 64 TYR B N 1
ATOM 2359 C CA . TYR B 1 64 ? -3.047 -29.641 -10.219 1 98.31 64 TYR B CA 1
ATOM 2360 C C . TYR B 1 64 ? -2.92 -30.609 -11.391 1 98.31 64 TYR B C 1
ATOM 2362 O O . TYR B 1 64 ? -3.586 -31.641 -11.422 1 98.31 64 TYR B O 1
ATOM 2370 N N . LYS B 1 65 ? -2.137 -30.297 -12.422 1 94.38 65 LYS B N 1
ATOM 2371 C CA . LYS B 1 65 ? -1.776 -31.172 -13.539 1 94.38 65 LYS B CA 1
ATOM 2372 C C . LYS B 1 65 ? -3.018 -31.672 -14.273 1 94.38 65 LYS B C 1
ATOM 2374 O O . LYS B 1 65 ? -3.16 -32.875 -14.531 1 94.38 65 LYS B O 1
ATOM 2379 N N . GLY B 1 66 ? -3.9 -30.719 -14.445 1 96.19 66 GLY B N 1
ATOM 2380 C CA . GLY B 1 66 ? -5.074 -31.016 -15.258 1 96.19 66 GLY B CA 1
ATOM 2381 C C . GLY B 1 66 ? -6.32 -31.25 -14.43 1 96.19 66 GLY B C 1
ATOM 2382 O O . GLY B 1 66 ? -7.438 -31.203 -14.945 1 96.19 66 GLY B O 1
ATOM 2383 N N . GLN B 1 67 ? -6.164 -31.484 -13.18 1 97.81 67 GLN B N 1
ATOM 2384 C CA . GLN B 1 67 ? -7.312 -31.656 -12.305 1 97.81 67 GLN B CA 1
ATOM 2385 C C . GLN B 1 67 ? -7.879 -30.312 -11.867 1 97.81 67 GLN B C 1
ATOM 2387 O O . GLN B 1 67 ? -7.199 -29.281 -11.961 1 97.81 67 GLN B O 1
ATOM 2392 N N . TYR B 1 68 ? -9.133 -30.266 -11.492 1 98.06 68 TYR B N 1
ATOM 2393 C CA . TYR B 1 68 ? -9.789 -29.078 -10.945 1 98.06 68 TYR B CA 1
ATOM 2394 C C . TYR B 1 68 ? -11.023 -29.469 -10.133 1 98.06 68 TYR B C 1
ATOM 2396 O O . TYR B 1 68 ? -11.43 -30.625 -10.141 1 98.06 68 TYR B O 1
ATOM 2404 N N . ALA B 1 69 ? -11.516 -28.531 -9.352 1 98.38 69 ALA B N 1
ATOM 2405 C CA . ALA B 1 69 ? -12.688 -28.75 -8.508 1 98.38 69 ALA B CA 1
ATOM 2406 C C . ALA B 1 69 ? -13.789 -27.734 -8.82 1 98.38 69 ALA B C 1
ATOM 2408 O O . ALA B 1 69 ? -13.508 -26.641 -9.312 1 98.38 69 ALA B O 1
ATOM 2409 N N . ASP B 1 70 ? -15.055 -28.156 -8.578 1 96.56 70 ASP B N 1
ATOM 2410 C CA . ASP B 1 70 ? -16.188 -27.25 -8.727 1 96.56 70 ASP B CA 1
ATOM 2411 C C . ASP B 1 70 ? -17.047 -27.25 -7.457 1 96.56 70 ASP B C 1
ATOM 2413 O O . ASP B 1 70 ? -18.188 -26.766 -7.469 1 96.56 70 ASP B O 1
ATOM 2417 N N . ASN B 1 71 ? -16.469 -27.922 -6.438 1 97 71 ASN B N 1
ATOM 2418 C CA . ASN B 1 71 ? -17.062 -27.891 -5.109 1 97 71 ASN B CA 1
ATOM 2419 C C . ASN B 1 71 ? -16 -27.875 -4.016 1 97 71 ASN B C 1
ATOM 2421 O O . ASN B 1 71 ? -14.867 -28.297 -4.238 1 97 71 ASN B O 1
ATOM 2425 N N . PRO B 1 72 ? -16.406 -27.391 -2.828 1 96.81 72 PRO B N 1
ATOM 2426 C CA . PRO B 1 72 ? -15.414 -27.156 -1.769 1 96.81 72 PRO B CA 1
ATOM 2427 C C . PRO B 1 72 ? -14.75 -28.453 -1.301 1 96.81 72 PRO B C 1
ATOM 2429 O O . PRO B 1 72 ? -13.555 -28.453 -0.971 1 96.81 72 PRO B O 1
ATOM 2432 N N . ASP B 1 73 ? -15.484 -29.531 -1.264 1 98.06 73 ASP B N 1
ATOM 2433 C CA . ASP B 1 73 ? -14.906 -30.797 -0.796 1 98.06 73 ASP B CA 1
ATOM 2434 C C . ASP B 1 73 ? -13.758 -31.234 -1.696 1 98.06 73 ASP B C 1
ATOM 2436 O O . ASP B 1 73 ? -12.68 -31.578 -1.21 1 98.06 73 ASP B O 1
ATOM 2440 N N . ASP B 1 74 ? -13.984 -31.25 -3.002 1 98.44 74 ASP B N 1
ATOM 2441 C CA . ASP B 1 74 ? -12.961 -31.641 -3.965 1 98.44 74 ASP B CA 1
ATOM 2442 C C . ASP B 1 74 ? -11.805 -30.641 -3.979 1 98.44 74 ASP B C 1
ATOM 2444 O O . ASP B 1 74 ? -10.641 -31.031 -4.105 1 98.44 74 ASP B O 1
ATOM 2448 N N . ALA B 1 75 ? -12.125 -29.406 -3.893 1 98.56 75 ALA B N 1
ATOM 2449 C CA . ALA B 1 75 ? -11.094 -28.375 -3.828 1 98.56 75 ALA B CA 1
ATOM 2450 C C . ALA B 1 75 ? -10.18 -28.594 -2.623 1 98.56 75 ALA B C 1
ATOM 2452 O O . ALA B 1 75 ? -8.961 -28.469 -2.732 1 98.56 75 ALA B O 1
ATOM 2453 N N . GLY B 1 76 ? -10.828 -28.828 -1.447 1 98.5 76 GLY B N 1
ATOM 2454 C CA . GLY B 1 76 ? -10.062 -29.094 -0.237 1 98.5 76 GLY B CA 1
ATOM 2455 C C . GLY B 1 76 ? -9.109 -30.266 -0.379 1 98.5 76 GLY B C 1
ATOM 2456 O O . GLY B 1 76 ? -7.969 -30.203 0.089 1 98.5 76 GLY B O 1
ATOM 2457 N N . LYS B 1 77 ? -9.539 -31.328 -0.979 1 98.5 77 LYS B N 1
ATOM 2458 C CA . LYS B 1 77 ? -8.711 -32.5 -1.2 1 98.5 77 LYS B CA 1
ATOM 2459 C C . LYS B 1 77 ? -7.512 -32.188 -2.082 1 98.5 77 LYS B C 1
ATOM 2461 O O . LYS B 1 77 ? -6.383 -32.562 -1.769 1 98.5 77 LYS B O 1
ATOM 2466 N N . LEU B 1 78 ? -7.781 -31.484 -3.174 1 98.69 78 LEU B N 1
ATOM 2467 C CA . LEU B 1 78 ? -6.711 -31.125 -4.105 1 98.69 78 LEU B CA 1
ATOM 2468 C C . LEU B 1 78 ? -5.68 -30.234 -3.434 1 98.69 78 LEU B C 1
ATOM 2470 O O . LEU B 1 78 ? -4.473 -30.469 -3.559 1 98.69 78 LEU B O 1
ATOM 2474 N N . MET B 1 79 ? -6.109 -29.234 -2.732 1 98.69 79 MET B N 1
ATOM 2475 C CA . MET B 1 79 ? -5.219 -28.281 -2.068 1 98.69 79 MET B CA 1
ATOM 2476 C C . MET B 1 79 ? -4.387 -28.984 -0.997 1 98.69 79 MET B C 1
ATOM 2478 O O . MET B 1 79 ? -3.172 -28.781 -0.918 1 98.69 79 MET B O 1
ATOM 2482 N N . THR B 1 80 ? -5.086 -29.812 -0.173 1 98.38 80 THR B N 1
ATOM 2483 C CA . THR B 1 80 ? -4.398 -30.516 0.899 1 98.38 80 THR B CA 1
ATOM 2484 C C . THR B 1 80 ? -3.326 -31.453 0.333 1 98.38 80 THR B C 1
ATOM 2486 O O . THR B 1 80 ? -2.201 -31.484 0.84 1 98.38 80 THR B O 1
ATOM 2489 N N . GLU B 1 81 ? -3.699 -32.188 -0.686 1 98.38 81 GLU B N 1
ATOM 2490 C CA . GLU B 1 81 ? -2.738 -33.062 -1.33 1 98.38 81 GLU B CA 1
ATOM 2491 C C . GLU B 1 81 ? -1.522 -32.312 -1.836 1 98.38 81 GLU B C 1
ATOM 2493 O O . GLU B 1 81 ? -0.384 -32.75 -1.661 1 98.38 81 GLU B O 1
ATOM 2498 N N . MET B 1 82 ? -1.698 -31.156 -2.473 1 98.5 82 MET B N 1
ATOM 2499 C CA . MET B 1 82 ? -0.61 -30.359 -3.014 1 98.5 82 MET B CA 1
ATOM 2500 C C . MET B 1 82 ? 0.338 -29.906 -1.906 1 98.5 82 MET B C 1
ATOM 2502 O O . MET B 1 82 ? 1.538 -30.188 -1.964 1 98.5 82 MET B O 1
ATOM 2506 N N . PHE B 1 83 ? -0.167 -29.312 -0.817 1 98.56 83 PHE B N 1
ATOM 2507 C CA . PHE B 1 83 ? 0.665 -28.688 0.207 1 98.56 83 PHE B CA 1
ATOM 2508 C C . PHE B 1 83 ? 1.293 -29.75 1.107 1 98.56 83 PHE B C 1
ATOM 2510 O O . PHE B 1 83 ? 2.396 -29.562 1.622 1 98.56 83 PHE B O 1
ATOM 2517 N N . GLU B 1 84 ? 0.643 -30.906 1.214 1 98 84 GLU B N 1
ATOM 2518 C CA . GLU B 1 84 ? 1.155 -31.906 2.137 1 98 84 GLU B CA 1
ATOM 2519 C C . GLU B 1 84 ? 2.088 -32.875 1.425 1 98 84 GLU B C 1
ATOM 2521 O O . GLU B 1 84 ? 3.014 -33.438 2.035 1 98 84 GLU B O 1
ATOM 2526 N N . LYS B 1 85 ? 1.899 -33.094 0.102 1 98 85 LYS B N 1
ATOM 2527 C CA . LYS B 1 85 ? 2.564 -34.25 -0.49 1 98 85 LYS B CA 1
ATOM 2528 C C . LYS B 1 85 ? 3.359 -33.875 -1.73 1 98 85 LYS B C 1
ATOM 2530 O O . LYS B 1 85 ? 4.203 -34.625 -2.203 1 98 85 LYS B O 1
ATOM 2535 N N . ARG B 1 86 ? 3.061 -32.688 -2.25 1 98 86 ARG B N 1
ATOM 2536 C CA . ARG B 1 86 ? 3.58 -32.5 -3.6 1 98 86 ARG B CA 1
ATOM 2537 C C . ARG B 1 86 ? 4.379 -31.203 -3.686 1 98 86 ARG B C 1
ATOM 2539 O O . ARG B 1 86 ? 4.602 -30.672 -4.777 1 98 86 ARG B O 1
ATOM 2546 N N . MET B 1 87 ? 4.848 -30.609 -2.609 1 98.31 87 MET B N 1
ATOM 2547 C CA . MET B 1 87 ? 5.48 -29.297 -2.664 1 98.31 87 MET B CA 1
ATOM 2548 C C . MET B 1 87 ? 6.797 -29.359 -3.43 1 98.31 87 MET B C 1
ATOM 2550 O O . MET B 1 87 ? 7.172 -28.406 -4.109 1 98.31 87 MET B O 1
ATOM 2554 N N . ASP B 1 88 ? 7.535 -30.469 -3.406 1 98 88 ASP B N 1
ATOM 2555 C CA . ASP B 1 88 ? 8.75 -30.609 -4.207 1 98 88 ASP B CA 1
ATOM 2556 C C . ASP B 1 88 ? 8.438 -30.516 -5.699 1 98 88 ASP B C 1
ATOM 2558 O O . ASP B 1 88 ? 9.18 -29.891 -6.457 1 98 88 ASP B O 1
ATOM 2562 N N . GLU B 1 89 ? 7.406 -31.203 -6.09 1 98 89 GLU B N 1
ATOM 2563 C CA . GLU B 1 89 ? 6.969 -31.141 -7.48 1 98 89 GLU B CA 1
ATOM 2564 C C . GLU B 1 89 ? 6.527 -29.719 -7.855 1 98 89 GLU B C 1
ATOM 2566 O O . GLU B 1 89 ? 6.848 -29.234 -8.938 1 98 89 GLU B O 1
ATOM 2571 N N . VAL B 1 90 ? 5.789 -29.078 -6.961 1 98.69 90 VAL B N 1
ATOM 2572 C CA . VAL B 1 90 ? 5.312 -27.703 -7.168 1 98.69 90 VAL B CA 1
ATOM 2573 C C . VAL B 1 90 ? 6.5 -26.766 -7.34 1 98.69 90 VAL B C 1
ATOM 2575 O O . VAL B 1 90 ? 6.492 -25.906 -8.219 1 98.69 90 VAL B O 1
ATOM 2578 N N . ASP B 1 91 ? 7.574 -26.969 -6.516 1 98.75 91 ASP B N 1
ATOM 2579 C CA . ASP B 1 91 ? 8.797 -26.188 -6.648 1 98.75 91 ASP B CA 1
ATOM 2580 C C . ASP B 1 91 ? 9.383 -26.312 -8.055 1 98.75 91 ASP B C 1
ATOM 2582 O O . ASP B 1 91 ? 9.773 -25.312 -8.664 1 98.75 91 ASP B O 1
ATOM 2586 N N . ARG B 1 92 ? 9.422 -27.5 -8.578 1 98.62 92 ARG B N 1
ATOM 2587 C CA . ARG B 1 92 ? 10.023 -27.766 -9.883 1 98.62 92 ARG B CA 1
ATOM 2588 C C . ARG B 1 92 ? 9.18 -27.156 -11 1 98.62 92 ARG B C 1
ATOM 2590 O O . ARG B 1 92 ? 9.719 -26.641 -11.977 1 98.62 92 ARG B O 1
ATOM 2597 N N . ILE B 1 93 ? 7.879 -27.25 -10.852 1 98.81 93 ILE B N 1
ATOM 2598 C CA . ILE B 1 93 ? 6.988 -26.641 -11.828 1 98.81 93 ILE B CA 1
ATOM 2599 C C . ILE B 1 93 ? 7.203 -25.125 -11.836 1 98.81 93 ILE B C 1
ATOM 2601 O O . ILE B 1 93 ? 7.27 -24.516 -12.906 1 98.81 93 ILE B O 1
ATOM 2605 N N . PHE B 1 94 ? 7.336 -24.547 -10.656 1 98.88 94 PHE B N 1
ATOM 2606 C CA . PHE B 1 94 ? 7.578 -23.109 -10.547 1 98.88 94 PHE B CA 1
ATOM 2607 C C . PHE B 1 94 ? 8.875 -22.719 -11.25 1 98.88 94 PHE B C 1
ATOM 2609 O O . PHE B 1 94 ? 8.891 -21.812 -12.078 1 98.88 94 PHE B O 1
ATOM 2616 N N . GLN B 1 95 ? 9.961 -23.391 -10.93 1 98.81 95 GLN B N 1
ATOM 2617 C CA . GLN B 1 95 ? 11.266 -23.094 -11.516 1 98.81 95 GLN B CA 1
ATOM 2618 C C . GLN B 1 95 ? 11.219 -23.203 -13.039 1 98.81 95 GLN B C 1
ATOM 2620 O O . GLN B 1 95 ? 11.703 -22.328 -13.75 1 98.81 95 GLN B O 1
ATOM 2625 N N . ALA B 1 96 ? 10.594 -24.281 -13.539 1 98.81 96 ALA B N 1
ATOM 2626 C CA . ALA B 1 96 ? 10.453 -24.484 -14.984 1 98.81 96 ALA B CA 1
ATOM 2627 C C . ALA B 1 96 ? 9.625 -23.375 -15.609 1 98.81 96 ALA B C 1
ATOM 2629 O O . ALA B 1 96 ? 9.906 -22.938 -16.734 1 98.81 96 ALA B O 1
ATOM 2630 N N . SER B 1 97 ? 8.609 -22.938 -14.914 1 98.81 97 SER B N 1
ATOM 2631 C CA . SER B 1 97 ? 7.738 -21.875 -15.398 1 98.81 97 SER B CA 1
ATOM 2632 C C . SER B 1 97 ? 8.492 -20.562 -15.523 1 98.81 97 SER B C 1
ATOM 2634 O O . SER B 1 97 ? 8.312 -19.828 -16.5 1 98.81 97 SER B O 1
ATOM 2636 N N . VAL B 1 98 ? 9.312 -20.266 -14.523 1 98.81 98 VAL B N 1
ATOM 2637 C CA . VAL B 1 98 ? 10.117 -19.047 -14.562 1 98.81 98 VAL B CA 1
ATOM 2638 C C . VAL B 1 98 ? 11.055 -19.078 -15.766 1 98.81 98 VAL B C 1
ATOM 2640 O O . VAL B 1 98 ? 11.156 -18.109 -16.516 1 98.81 98 VAL B O 1
ATOM 2643 N N . GLU B 1 99 ? 11.742 -20.172 -15.953 1 98.44 99 GLU B N 1
ATOM 2644 C CA . GLU B 1 99 ? 12.656 -20.312 -17.094 1 98.44 99 GLU B CA 1
ATOM 2645 C C . GLU B 1 99 ? 11.906 -20.172 -18.406 1 98.44 99 GLU B C 1
ATOM 2647 O O . GLU B 1 99 ? 12.383 -19.516 -19.328 1 98.44 99 GLU B O 1
ATOM 2652 N N . PHE B 1 100 ? 10.766 -20.797 -18.516 1 98.31 100 PHE B N 1
ATOM 2653 C CA . PHE B 1 100 ? 9.93 -20.766 -19.703 1 98.31 100 PHE B CA 1
ATOM 2654 C C . PHE B 1 100 ? 9.586 -19.328 -20.094 1 98.31 100 PHE B C 1
ATOM 2656 O O . PHE B 1 100 ? 9.789 -18.922 -21.234 1 98.31 100 PHE B O 1
ATOM 2663 N N . VAL B 1 101 ? 9.109 -18.5 -19.109 1 98.31 101 VAL B N 1
ATOM 2664 C CA . VAL B 1 101 ? 8.672 -17.156 -19.438 1 98.31 101 VAL B CA 1
ATOM 2665 C C . VAL B 1 101 ? 9.883 -16.281 -19.734 1 98.31 101 VAL B C 1
ATOM 2667 O O . VAL B 1 101 ? 9.805 -15.367 -20.562 1 98.31 101 VAL B O 1
ATOM 2670 N N . LYS B 1 102 ? 11.008 -16.531 -19.109 1 98 102 LYS B N 1
ATOM 2671 C CA . LYS B 1 102 ? 12.203 -15.758 -19.406 1 98 102 LYS B CA 1
ATOM 2672 C C . LYS B 1 102 ? 12.703 -16.016 -20.812 1 98 102 LYS B C 1
ATOM 2674 O O . LYS B 1 102 ? 13.367 -15.164 -21.406 1 98 102 LYS B O 1
ATOM 2679 N N . GLU B 1 103 ? 12.367 -17.125 -21.344 1 97.38 103 GLU B N 1
ATOM 2680 C CA . GLU B 1 103 ? 12.805 -17.5 -22.688 1 97.38 103 GLU B CA 1
ATOM 2681 C C . GLU B 1 103 ? 11.781 -17.062 -23.734 1 97.38 103 GLU B C 1
ATOM 2683 O O . GLU B 1 103 ? 12.047 -17.141 -24.938 1 97.38 103 GLU B O 1
ATOM 2688 N N . CYS B 1 104 ? 10.594 -16.641 -23.297 1 96.56 104 CYS B N 1
ATOM 2689 C CA . CYS B 1 104 ? 9.57 -16.141 -24.219 1 96.56 104 CYS B CA 1
ATOM 2690 C C . CYS B 1 104 ? 10.07 -14.922 -24.969 1 96.56 104 CYS B C 1
ATOM 2692 O O . CYS B 1 104 ? 10.68 -14.031 -24.391 1 96.56 104 CYS B O 1
ATOM 2694 N N . ARG B 1 105 ? 9.781 -14.812 -26.234 1 96.44 105 ARG B N 1
ATOM 2695 C CA . ARG B 1 105 ? 10.297 -13.75 -27.094 1 96.44 105 ARG B CA 1
ATOM 2696 C C . ARG B 1 105 ? 9.688 -12.406 -26.719 1 96.44 105 ARG B C 1
ATOM 2698 O O . ARG B 1 105 ? 10.266 -11.352 -27 1 96.44 105 ARG B O 1
ATOM 2705 N N . TYR B 1 106 ? 8.562 -12.414 -26.078 1 96.94 106 TYR B N 1
ATOM 2706 C CA . TYR B 1 106 ? 7.879 -11.18 -25.734 1 96.94 106 TYR B CA 1
ATOM 2707 C C . TYR B 1 106 ? 8.336 -10.664 -24.375 1 96.94 106 TYR B C 1
ATOM 2709 O O . TYR B 1 106 ? 7.941 -9.578 -23.953 1 96.94 106 TYR B O 1
ATOM 2717 N N . THR B 1 107 ? 9.188 -11.445 -23.719 1 98.19 107 THR B N 1
ATOM 2718 C CA . THR B 1 107 ? 9.578 -11.039 -22.375 1 98.19 107 THR B CA 1
ATOM 2719 C C . THR B 1 107 ? 10.797 -10.125 -22.422 1 98.19 107 THR B C 1
ATOM 2721 O O . THR B 1 107 ? 11.898 -10.57 -22.719 1 98.19 107 THR B O 1
ATOM 2724 N N . TYR B 1 108 ? 10.547 -8.852 -22.156 1 97.44 108 TYR B N 1
ATOM 2725 C CA . TYR B 1 108 ? 11.594 -7.855 -21.984 1 97.44 108 TYR B CA 1
ATOM 2726 C C . TYR B 1 108 ? 11.109 -6.707 -21.109 1 97.44 108 TYR B C 1
ATOM 2728 O O . TYR B 1 108 ? 10.062 -6.109 -21.375 1 97.44 108 TYR B O 1
ATOM 2736 N N . PRO B 1 109 ? 11.922 -6.371 -20.172 1 98 109 PRO B N 1
ATOM 2737 C CA . PRO B 1 109 ? 13.125 -7.016 -19.656 1 98 109 PRO B CA 1
ATOM 2738 C C . PRO B 1 109 ? 12.859 -8.414 -19.094 1 98 109 PRO B C 1
ATOM 2740 O O . PRO B 1 109 ? 11.703 -8.797 -18.922 1 98 109 PRO B O 1
ATOM 2743 N N . LYS B 1 110 ? 13.859 -9.141 -18.844 1 98 110 LYS B N 1
ATOM 2744 C CA . LYS B 1 110 ? 13.719 -10.508 -18.344 1 98 110 LYS B CA 1
ATOM 2745 C C . LYS B 1 110 ? 13.516 -10.523 -16.844 1 98 110 LYS B C 1
ATOM 2747 O O . LYS B 1 110 ? 14.266 -11.18 -16.109 1 98 110 LYS B O 1
ATOM 2752 N N . LYS B 1 111 ? 12.516 -9.828 -16.406 1 98.69 111 LYS B N 1
ATOM 2753 C CA . LYS B 1 111 ? 12.078 -9.781 -15.008 1 98.69 111 LYS B CA 1
ATOM 2754 C C . LYS B 1 111 ? 10.781 -10.555 -14.805 1 98.69 111 LYS B C 1
ATOM 2756 O O . LYS B 1 111 ? 9.938 -10.609 -15.711 1 98.69 111 LYS B O 1
ATOM 2761 N N . VAL B 1 112 ? 10.648 -11.141 -13.641 1 98.88 112 VAL B N 1
ATOM 2762 C CA . VAL B 1 112 ? 9.508 -12.008 -13.359 1 98.88 112 VAL B CA 1
ATOM 2763 C C . VAL B 1 112 ? 8.844 -11.578 -12.047 1 98.88 112 VAL B C 1
ATOM 2765 O O . VAL B 1 112 ? 9.477 -11.609 -10.992 1 98.88 112 VAL B O 1
ATOM 2768 N N . GLY B 1 113 ? 7.629 -11.102 -12.109 1 98.94 113 GLY B N 1
ATOM 2769 C CA . GLY B 1 113 ? 6.766 -10.969 -10.945 1 98.94 113 GLY B CA 1
ATOM 2770 C C . GLY B 1 113 ? 5.922 -12.203 -10.688 1 98.94 113 GLY B C 1
ATOM 2771 O O . GLY B 1 113 ? 5.715 -13.023 -11.586 1 98.94 113 GLY B O 1
ATOM 2772 N N . ILE B 1 114 ? 5.484 -12.375 -9.461 1 99 114 ILE B N 1
ATOM 2773 C CA . ILE B 1 114 ? 4.586 -13.484 -9.156 1 99 114 ILE B CA 1
ATOM 2774 C C . ILE B 1 114 ? 3.396 -12.969 -8.344 1 99 114 ILE B C 1
ATOM 2776 O O . ILE B 1 114 ? 3.537 -12.047 -7.539 1 99 114 ILE B O 1
ATOM 2780 N N . THR B 1 115 ? 2.268 -13.508 -8.625 1 98.94 115 THR B N 1
ATOM 2781 C CA . THR B 1 115 ? 1.041 -13.242 -7.883 1 98.94 115 THR B CA 1
ATOM 2782 C C . THR B 1 115 ? 0.177 -14.492 -7.789 1 98.94 115 THR B C 1
ATOM 2784 O O . THR B 1 115 ? 0.496 -15.523 -8.398 1 98.94 115 THR B O 1
ATOM 2787 N N . GLY B 1 116 ? -0.799 -14.43 -6.973 1 98.88 116 GLY B N 1
ATOM 2788 C CA . GLY B 1 116 ? -1.751 -15.516 -6.789 1 98.88 116 GLY B CA 1
ATOM 2789 C C . GLY B 1 116 ? -2.852 -15.18 -5.797 1 98.88 116 GLY B C 1
ATOM 2790 O O . GLY B 1 116 ? -2.826 -14.125 -5.164 1 98.88 116 GLY B O 1
ATOM 2791 N N . PHE B 1 117 ? -3.744 -16 -5.738 1 98.81 117 PHE B N 1
ATOM 2792 C CA . PHE B 1 117 ? -4.957 -15.766 -4.961 1 98.81 117 PHE B CA 1
ATOM 2793 C C . PHE B 1 117 ? -5.25 -16.938 -4.039 1 98.81 117 PHE B C 1
ATOM 2795 O O . PHE B 1 117 ? -5.168 -18.094 -4.453 1 98.81 117 PHE B O 1
ATOM 2802 N N . CYS B 1 118 ? -5.66 -16.609 -2.75 1 98.62 118 CYS B N 1
ATOM 2803 C CA . CYS B 1 118 ? -5.957 -17.672 -1.804 1 98.62 118 CYS B CA 1
ATOM 2804 C C . CYS B 1 118 ? -4.746 -18.578 -1.61 1 98.62 118 CYS B C 1
ATOM 2806 O O . CYS B 1 118 ? -3.67 -18.109 -1.236 1 98.62 118 CYS B O 1
ATOM 2808 N N . CYS B 1 119 ? -4.793 -19.891 -1.883 1 98.69 119 CYS B N 1
ATOM 2809 C CA . CYS B 1 119 ? -3.629 -20.75 -1.791 1 98.69 119 CYS B CA 1
ATOM 2810 C C . CYS B 1 119 ? -2.562 -20.344 -2.801 1 98.69 119 CYS B C 1
ATOM 2812 O O . CYS B 1 119 ? -1.367 -20.516 -2.549 1 98.69 119 CYS B O 1
ATOM 2814 N N . GLY B 1 120 ? -2.992 -19.781 -3.941 1 98.88 120 GLY B N 1
ATOM 2815 C CA . GLY B 1 120 ? -2.033 -19.203 -4.871 1 98.88 120 GLY B CA 1
ATOM 2816 C C . GLY B 1 120 ? -1.284 -18.016 -4.293 1 98.88 120 GLY B C 1
ATOM 2817 O O . GLY B 1 120 ? -0.126 -17.781 -4.641 1 98.88 120 GLY B O 1
ATOM 2818 N N . GLY B 1 121 ? -2 -17.203 -3.463 1 98.88 121 GLY B N 1
ATOM 2819 C CA . GLY B 1 121 ? -1.323 -16.156 -2.721 1 98.88 121 GLY B CA 1
ATOM 2820 C C . GLY B 1 121 ? -0.28 -16.672 -1.756 1 98.88 121 GLY B C 1
ATOM 2821 O O . GLY B 1 121 ? 0.788 -16.078 -1.599 1 98.88 121 GLY B O 1
ATOM 2822 N N . THR B 1 122 ? -0.575 -17.812 -1.101 1 98.88 122 THR B N 1
ATOM 2823 C CA . THR B 1 122 ? 0.395 -18.484 -0.243 1 98.88 122 THR B CA 1
ATOM 2824 C C . THR B 1 122 ? 1.644 -18.859 -1.034 1 98.88 122 THR B C 1
ATOM 2826 O O . THR B 1 122 ? 2.766 -18.641 -0.581 1 98.88 122 THR B O 1
ATOM 2829 N N . LEU B 1 123 ? 1.442 -19.359 -2.211 1 98.94 123 LEU B N 1
ATOM 2830 C CA . LEU B 1 123 ? 2.561 -19.766 -3.057 1 98.94 123 LEU B CA 1
ATOM 2831 C C . LEU B 1 123 ? 3.389 -18.562 -3.48 1 98.94 123 LEU B C 1
ATOM 2833 O O . LEU B 1 123 ? 4.609 -18.656 -3.609 1 98.94 123 LEU B O 1
ATOM 2837 N N . ALA B 1 124 ? 2.73 -17.422 -3.748 1 98.94 124 ALA B N 1
ATOM 2838 C CA . ALA B 1 124 ? 3.457 -16.203 -4.113 1 98.94 124 ALA B CA 1
ATOM 2839 C C . ALA B 1 124 ? 4.402 -15.773 -2.994 1 98.94 124 ALA B C 1
ATOM 2841 O O . ALA B 1 124 ? 5.516 -15.312 -3.256 1 98.94 124 ALA B O 1
ATOM 2842 N N . MET B 1 125 ? 3.967 -15.906 -1.73 1 98.81 125 MET B N 1
ATOM 2843 C CA . MET B 1 125 ? 4.844 -15.641 -0.592 1 98.81 125 MET B CA 1
ATOM 2844 C C . MET B 1 125 ? 5.93 -16.703 -0.482 1 98.81 125 MET B C 1
ATOM 2846 O O . MET B 1 125 ? 7.105 -16.375 -0.294 1 98.81 125 MET B O 1
ATOM 2850 N N . TYR B 1 126 ? 5.523 -17.953 -0.615 1 98.88 126 TYR B N 1
ATOM 2851 C CA . TYR B 1 126 ? 6.395 -19.109 -0.454 1 98.88 126 TYR B CA 1
ATOM 2852 C C . TYR B 1 126 ? 7.543 -19.062 -1.457 1 98.88 126 TYR B C 1
ATOM 2854 O O . TYR B 1 126 ? 8.711 -19.203 -1.082 1 98.88 126 TYR B O 1
ATOM 2862 N N . PHE B 1 127 ? 7.242 -18.812 -2.729 1 98.88 127 PHE B N 1
ATOM 2863 C CA . PHE B 1 127 ? 8.258 -18.828 -3.775 1 98.88 127 PHE B CA 1
ATOM 2864 C C . PHE B 1 127 ? 9.172 -17.609 -3.654 1 98.88 127 PHE B C 1
ATOM 2866 O O . PHE B 1 127 ? 10.367 -17.703 -3.959 1 98.88 127 PHE B O 1
ATOM 2873 N N . ALA B 1 128 ? 8.648 -16.453 -3.242 1 98.88 128 ALA B N 1
ATOM 2874 C CA . ALA B 1 128 ? 9.484 -15.281 -3.004 1 98.88 128 ALA B CA 1
ATOM 2875 C C . ALA B 1 128 ? 10.531 -15.57 -1.931 1 98.88 128 ALA B C 1
ATOM 2877 O O . ALA B 1 128 ? 11.648 -15.047 -1.987 1 98.88 128 ALA B O 1
ATOM 2878 N N . ALA B 1 129 ? 10.164 -16.391 -0.964 1 98.75 129 ALA B N 1
ATOM 2879 C CA . ALA B 1 129 ? 11.07 -16.734 0.131 1 98.75 129 ALA B CA 1
ATOM 2880 C C . ALA B 1 129 ? 12.055 -17.812 -0.291 1 98.75 129 ALA B C 1
ATOM 2882 O O . ALA B 1 129 ? 13.25 -17.719 -0.02 1 98.75 129 ALA B O 1
ATOM 2883 N N . LYS B 1 130 ? 11.562 -18.781 -0.967 1 98.69 130 LYS B N 1
ATOM 2884 C CA . LYS B 1 130 ? 12.367 -19.969 -1.238 1 98.69 130 LYS B CA 1
ATOM 2885 C C . LYS B 1 130 ? 13.289 -19.734 -2.434 1 98.69 130 LYS B C 1
ATOM 2887 O O . LYS B 1 130 ? 14.406 -20.266 -2.469 1 98.69 130 LYS B O 1
ATOM 2892 N N . PHE B 1 131 ? 12.805 -19.031 -3.402 1 98.56 131 PHE B N 1
ATOM 2893 C CA . PHE B 1 131 ? 13.555 -18.781 -4.629 1 98.56 131 PHE B CA 1
ATOM 2894 C C . PHE B 1 131 ? 13.695 -17.297 -4.895 1 98.56 131 PHE B C 1
ATOM 2896 O O . PHE B 1 131 ? 13.375 -16.812 -5.984 1 98.56 131 PHE B O 1
ATOM 2903 N N . PRO B 1 132 ? 14.312 -16.562 -3.977 1 98.19 132 PRO B N 1
ATOM 2904 C CA . PRO B 1 132 ? 14.383 -15.102 -4.121 1 98.19 132 PRO B CA 1
ATOM 2905 C C . PRO B 1 132 ? 15.18 -14.664 -5.344 1 98.19 132 PRO B C 1
ATOM 2907 O O . PRO B 1 132 ? 14.977 -13.562 -5.859 1 98.19 132 PRO B O 1
ATOM 2910 N N . GLU B 1 133 ? 16.016 -15.531 -5.875 1 98.25 133 GLU B N 1
ATOM 2911 C CA . GLU B 1 133 ? 16.859 -15.18 -7.02 1 98.25 133 GLU B CA 1
ATOM 2912 C C . GLU B 1 133 ? 16.094 -15.328 -8.328 1 98.25 133 GLU B C 1
ATOM 2914 O O . GLU B 1 133 ? 16.531 -14.844 -9.375 1 98.25 133 GLU B O 1
ATOM 2919 N N . MET B 1 134 ? 14.898 -15.953 -8.266 1 98.56 134 MET B N 1
ATOM 2920 C CA . MET B 1 134 ? 14.164 -16.25 -9.492 1 98.56 134 MET B CA 1
ATOM 2921 C C . MET B 1 134 ? 13.016 -15.273 -9.695 1 98.56 134 MET B C 1
ATOM 2923 O O . MET B 1 134 ? 12.359 -15.281 -10.734 1 98.56 134 MET B O 1
ATOM 2927 N N . VAL B 1 135 ? 12.758 -14.414 -8.695 1 98.31 135 VAL B N 1
ATOM 2928 C CA . VAL B 1 135 ? 11.625 -13.5 -8.711 1 98.31 135 VAL B CA 1
ATOM 2929 C C . VAL B 1 135 ? 12.102 -12.07 -8.492 1 98.31 135 VAL B C 1
ATOM 2931 O O . VAL B 1 135 ? 13.094 -11.844 -7.793 1 98.31 135 VAL B O 1
ATOM 2934 N N . ASP B 1 136 ? 11.375 -11.125 -9.102 1 98.81 136 ASP B N 1
ATOM 2935 C CA . ASP B 1 136 ? 11.781 -9.727 -8.969 1 98.81 136 ASP B CA 1
ATOM 2936 C C . ASP B 1 136 ? 10.766 -8.938 -8.141 1 98.81 136 ASP B C 1
ATOM 2938 O O . ASP B 1 136 ? 11.07 -7.848 -7.652 1 98.81 136 ASP B O 1
ATOM 2942 N N . ALA B 1 137 ? 9.57 -9.453 -7.977 1 98.88 137 ALA B N 1
ATOM 2943 C CA . ALA B 1 137 ? 8.5 -8.836 -7.199 1 98.88 137 ALA B CA 1
ATOM 2944 C C . ALA B 1 137 ? 7.406 -9.852 -6.879 1 98.88 137 ALA B C 1
ATOM 2946 O O . ALA B 1 137 ? 7.16 -10.781 -7.66 1 98.88 137 ALA B O 1
ATOM 2947 N N . SER B 1 138 ? 6.77 -9.742 -5.742 1 98.94 138 SER B N 1
ATOM 2948 C CA . SER B 1 138 ? 5.699 -10.648 -5.332 1 98.94 138 SER B CA 1
ATOM 2949 C C . SER B 1 138 ? 4.473 -9.875 -4.859 1 98.94 138 SER B C 1
ATOM 2951 O O . SER B 1 138 ? 4.598 -8.875 -4.152 1 98.94 138 SER B O 1
ATOM 2953 N N . LEU B 1 139 ? 3.293 -10.281 -5.242 1 98.94 139 LEU B N 1
ATOM 2954 C CA . LEU B 1 139 ? 2.047 -9.641 -4.84 1 98.94 139 LEU B CA 1
ATOM 2955 C C . LEU B 1 139 ? 0.985 -10.672 -4.492 1 98.94 139 LEU B C 1
ATOM 2957 O O . LEU B 1 139 ? 0.154 -11.023 -5.332 1 98.94 139 LEU B O 1
ATOM 2961 N N . PRO B 1 140 ? 1.011 -11.227 -3.32 1 98.94 140 PRO B N 1
ATOM 2962 C CA . PRO B 1 140 ? 0.01 -12.195 -2.879 1 98.94 140 PRO B CA 1
ATOM 2963 C C . PRO B 1 140 ? -1.332 -11.555 -2.539 1 98.94 140 PRO B C 1
ATOM 2965 O O . PRO B 1 140 ? -1.373 -10.539 -1.842 1 98.94 140 PRO B O 1
ATOM 2968 N N . PHE B 1 141 ? -2.391 -12.141 -3.061 1 98.88 141 PHE B N 1
ATOM 2969 C CA . PHE B 1 141 ? -3.748 -11.789 -2.66 1 98.88 141 PHE B CA 1
ATOM 2970 C C . PHE B 1 141 ? -4.273 -12.766 -1.612 1 98.88 141 PHE B C 1
ATOM 2972 O O . PHE B 1 141 ? -4.398 -13.961 -1.877 1 98.88 141 PHE B O 1
ATOM 2979 N N . TYR B 1 142 ? -4.613 -12.312 -0.463 1 98.69 142 TYR B N 1
ATOM 2980 C CA . TYR B 1 142 ? -5.27 -13.008 0.641 1 98.69 142 TYR B CA 1
ATOM 2981 C C . TYR B 1 142 ? -4.738 -14.43 0.782 1 98.69 142 TYR B C 1
ATOM 2983 O O . TYR B 1 142 ? -5.516 -15.391 0.829 1 98.69 142 TYR B O 1
ATOM 2991 N N . GLY B 1 143 ? -3.375 -14.555 0.774 1 98.62 143 GLY B N 1
ATOM 2992 C CA . GLY B 1 143 ? -2.721 -15.828 0.996 1 98.62 143 GLY B CA 1
ATOM 2993 C C . GLY B 1 143 ? -2.807 -16.297 2.436 1 98.62 143 GLY B C 1
ATOM 2994 O O . GLY B 1 143 ? -2.793 -15.492 3.363 1 98.62 143 GLY B O 1
ATOM 2995 N N . LEU B 1 144 ? -2.871 -17.594 2.639 1 98.19 144 LEU B N 1
ATOM 2996 C CA . LEU B 1 144 ? -2.951 -18.234 3.947 1 98.19 144 LEU B CA 1
ATOM 2997 C C . LEU B 1 144 ? -1.565 -18.641 4.438 1 98.19 144 LEU B C 1
ATOM 2999 O O . LEU B 1 144 ? -1.024 -19.656 4.004 1 98.19 144 LEU B O 1
ATOM 3003 N N . PRO B 1 145 ? -1.047 -17.875 5.367 1 96.12 145 PRO B N 1
ATOM 3004 C CA . PRO B 1 145 ? 0.333 -18.156 5.762 1 96.12 145 PRO B CA 1
ATOM 3005 C C . PRO B 1 145 ? 0.482 -19.516 6.457 1 96.12 145 PRO B C 1
ATOM 3007 O O . PRO B 1 145 ? 1.592 -20.031 6.551 1 96.12 145 PRO B O 1
ATOM 3010 N N . GLN B 1 146 ? -0.629 -20.141 6.91 1 95.75 146 GLN B N 1
ATOM 3011 C CA . GLN B 1 146 ? -0.574 -21.375 7.695 1 95.75 146 GLN B CA 1
ATOM 3012 C C . GLN B 1 146 ? -0.483 -22.594 6.789 1 95.75 146 GLN B C 1
ATOM 3014 O O . GLN B 1 146 ? -0.253 -23.703 7.262 1 95.75 146 GLN B O 1
ATOM 3019 N N . LEU B 1 147 ? -0.617 -22.484 5.492 1 97.5 147 LEU B N 1
ATOM 3020 C CA . LEU B 1 147 ? -0.693 -23.641 4.602 1 97.5 147 LEU B CA 1
ATOM 3021 C C . LEU B 1 147 ? 0.679 -24.281 4.422 1 97.5 147 LEU B C 1
ATOM 3023 O O . LEU B 1 147 ? 0.777 -25.469 4.105 1 97.5 147 LEU B O 1
ATOM 3027 N N . THR B 1 148 ? 1.699 -23.531 4.52 1 97.5 148 THR B N 1
ATOM 3028 C CA . THR B 1 148 ? 3.066 -24.031 4.402 1 97.5 148 THR B CA 1
ATOM 3029 C C . THR B 1 148 ? 4.043 -23.094 5.117 1 97.5 148 THR B C 1
ATOM 3031 O O . THR B 1 148 ? 3.723 -21.938 5.375 1 97.5 148 THR B O 1
ATOM 3034 N N . GLN B 1 149 ? 5.203 -23.594 5.453 1 96.56 149 GLN B N 1
ATOM 3035 C CA . GLN B 1 149 ? 6.211 -22.766 6.113 1 96.56 149 GLN B CA 1
ATOM 3036 C C . GLN B 1 149 ? 6.77 -21.703 5.164 1 96.56 149 GLN B C 1
ATOM 3038 O O . GLN B 1 149 ? 7.23 -22.031 4.066 1 96.56 149 GLN B O 1
ATOM 3043 N N . ILE B 1 150 ? 6.723 -20.484 5.508 1 97.69 150 ILE B N 1
ATOM 3044 C CA . ILE B 1 150 ? 7.273 -19.344 4.77 1 97.69 150 ILE B CA 1
ATOM 3045 C C . ILE B 1 150 ? 8.344 -18.656 5.609 1 97.69 150 ILE B C 1
ATOM 3047 O O . ILE B 1 150 ? 8.039 -18.094 6.672 1 97.69 150 ILE B O 1
ATOM 3051 N N . ASN B 1 151 ? 9.555 -18.703 5.219 1 98.12 151 ASN B N 1
ATOM 3052 C CA . ASN B 1 151 ? 10.625 -17.984 5.902 1 98.12 151 ASN B CA 1
ATOM 3053 C C . ASN B 1 151 ? 10.727 -16.531 5.418 1 98.12 151 ASN B C 1
ATOM 3055 O O . ASN B 1 151 ? 11.484 -16.234 4.492 1 98.12 151 ASN B O 1
ATOM 3059 N N . ALA B 1 152 ? 10.094 -15.688 6.078 1 98.19 152 ALA B N 1
ATOM 3060 C CA . ALA B 1 152 ? 9.969 -14.289 5.684 1 98.19 152 ALA B CA 1
ATOM 3061 C C . ALA B 1 152 ? 11.344 -13.625 5.59 1 98.19 152 ALA B C 1
ATOM 3063 O O . ALA B 1 152 ? 11.531 -12.68 4.82 1 98.19 152 ALA B O 1
ATOM 3064 N N . GLU B 1 153 ? 12.344 -14.094 6.371 1 98.38 153 GLU B N 1
ATOM 3065 C CA . GLU B 1 153 ? 13.688 -13.523 6.379 1 98.38 153 GLU B CA 1
ATOM 3066 C C . GLU B 1 153 ? 14.375 -13.703 5.023 1 98.38 153 GLU B C 1
ATOM 3068 O O . GLU B 1 153 ? 15.328 -13 4.703 1 98.38 153 GLU B O 1
ATOM 3073 N N . ASN B 1 154 ? 13.867 -14.664 4.234 1 98.5 154 ASN B N 1
ATOM 3074 C CA . ASN B 1 154 ? 14.492 -14.977 2.959 1 98.5 154 ASN B CA 1
ATOM 3075 C C . ASN B 1 154 ? 13.852 -14.211 1.81 1 98.5 154 ASN B C 1
ATOM 3077 O O . ASN B 1 154 ? 14.305 -14.297 0.666 1 98.5 154 ASN B O 1
ATOM 3081 N N . ILE B 1 155 ? 12.773 -13.508 2.068 1 98.56 155 ILE B N 1
ATOM 3082 C CA . ILE B 1 155 ? 12.164 -12.688 1.024 1 98.56 155 ILE B CA 1
ATOM 3083 C C . ILE B 1 155 ? 13.031 -11.461 0.769 1 98.56 155 ILE B C 1
ATOM 3085 O O . ILE B 1 155 ? 13.164 -10.594 1.641 1 98.56 155 ILE B O 1
ATOM 3089 N N . LYS B 1 156 ? 13.57 -11.359 -0.435 1 98.12 156 LYS B N 1
ATOM 3090 C CA . LYS B 1 156 ? 14.555 -10.328 -0.749 1 98.12 156 LYS B CA 1
ATOM 3091 C C . LYS B 1 156 ? 14.086 -9.453 -1.91 1 98.12 156 LYS B C 1
ATOM 3093 O O . LYS B 1 156 ? 14.891 -8.734 -2.512 1 98.12 156 LYS B O 1
ATOM 3098 N N . VAL B 1 157 ? 12.836 -9.555 -2.293 1 98.62 157 VAL B N 1
ATOM 3099 C CA . VAL B 1 157 ? 12.258 -8.789 -3.396 1 98.62 157 VAL B CA 1
ATOM 3100 C C . VAL B 1 157 ? 11.094 -7.945 -2.891 1 98.62 157 VAL B C 1
ATOM 3102 O O . VAL B 1 157 ? 10.469 -8.273 -1.878 1 98.62 157 VAL B O 1
ATOM 3105 N N . PRO B 1 158 ? 10.773 -6.805 -3.576 1 98.75 158 PRO B N 1
ATOM 3106 C CA . PRO B 1 158 ? 9.586 -6.039 -3.201 1 98.75 158 PRO B CA 1
ATOM 3107 C C . PRO B 1 158 ? 8.32 -6.902 -3.143 1 98.75 158 PRO B C 1
ATOM 3109 O O . PRO B 1 158 ? 8.133 -7.785 -3.984 1 98.75 158 PRO B O 1
ATOM 3112 N N . ILE B 1 159 ? 7.566 -6.703 -2.131 1 98.94 159 ILE B N 1
ATOM 3113 C CA . ILE B 1 159 ? 6.367 -7.52 -1.974 1 98.94 159 ILE B CA 1
ATOM 3114 C C . ILE B 1 159 ? 5.199 -6.641 -1.529 1 98.94 159 ILE B C 1
ATOM 3116 O O . ILE B 1 159 ? 5.375 -5.723 -0.726 1 98.94 159 ILE B O 1
ATOM 3120 N N . PHE B 1 160 ? 4.016 -6.875 -2.09 1 98.94 160 PHE B N 1
ATOM 3121 C CA . PHE B 1 160 ? 2.781 -6.16 -1.788 1 98.94 160 PHE B CA 1
ATOM 3122 C C . PHE B 1 160 ? 1.672 -7.133 -1.406 1 98.94 160 PHE B C 1
ATOM 3124 O O . PHE B 1 160 ? 1.156 -7.859 -2.258 1 98.94 160 PHE B O 1
ATOM 3131 N N . PHE B 1 161 ? 1.307 -7.172 -0.106 1 98.94 161 PHE B N 1
ATOM 3132 C CA . PHE B 1 161 ? 0.241 -8.023 0.405 1 98.94 161 PHE B CA 1
ATOM 3133 C C . PHE B 1 161 ? -1.112 -7.332 0.285 1 98.94 161 PHE B C 1
ATOM 3135 O O . PHE B 1 161 ? -1.301 -6.234 0.809 1 98.94 161 PHE B O 1
ATOM 3142 N N . ILE B 1 162 ? -2.02 -7.934 -0.402 1 98.94 162 ILE B N 1
ATOM 3143 C CA . ILE B 1 162 ? -3.379 -7.414 -0.487 1 98.94 162 ILE B CA 1
ATOM 3144 C C . ILE B 1 162 ? -4.336 -8.344 0.252 1 98.94 162 ILE B C 1
ATOM 3146 O O . ILE B 1 162 ? -4.453 -9.523 -0.092 1 98.94 162 ILE B O 1
ATOM 3150 N N . LEU B 1 163 ? -5.066 -7.793 1.241 1 98.88 163 LEU B N 1
ATOM 3151 C CA . LEU B 1 163 ? -5.848 -8.578 2.189 1 98.88 163 LEU B CA 1
ATOM 3152 C C . LEU B 1 163 ? -7.285 -8.078 2.26 1 98.88 163 LEU B C 1
ATOM 3154 O O . LEU B 1 163 ? -7.574 -6.949 1.854 1 98.88 163 LEU B O 1
ATOM 3158 N N . ALA B 1 164 ? -8.164 -8.969 2.721 1 98.81 164 ALA B N 1
ATOM 3159 C CA . ALA B 1 164 ? -9.57 -8.656 2.943 1 98.81 164 ALA B CA 1
ATOM 3160 C C . ALA B 1 164 ? -9.883 -8.586 4.434 1 98.81 164 ALA B C 1
ATOM 3162 O O . ALA B 1 164 ? -9.5 -9.469 5.203 1 98.81 164 ALA B O 1
ATOM 3163 N N . GLU B 1 165 ? -10.617 -7.57 4.832 1 98.5 165 GLU B N 1
ATOM 3164 C CA . GLU B 1 165 ? -10.922 -7.34 6.242 1 98.5 165 GLU B CA 1
ATOM 3165 C C . GLU B 1 165 ? -11.75 -8.484 6.824 1 98.5 165 GLU B C 1
ATOM 3167 O O . GLU B 1 165 ? -11.492 -8.938 7.941 1 98.5 165 GLU B O 1
ATOM 3172 N N . LYS B 1 166 ? -12.703 -8.969 6.086 1 98.12 166 LYS B N 1
ATOM 3173 C CA . LYS B 1 166 ? -13.641 -9.977 6.59 1 98.12 166 LYS B CA 1
ATOM 3174 C C . LYS B 1 166 ? -13.281 -11.367 6.078 1 98.12 166 LYS B C 1
ATOM 3176 O O . LYS B 1 166 ? -14.156 -12.133 5.68 1 98.12 166 LYS B O 1
ATOM 3181 N N . ASP B 1 167 ? -12 -11.602 5.984 1 98.25 167 ASP B N 1
ATOM 3182 C CA . ASP B 1 167 ? -11.523 -12.906 5.547 1 98.25 167 ASP B CA 1
ATOM 3183 C C . ASP B 1 167 ? -11.594 -13.922 6.688 1 98.25 167 ASP B C 1
ATOM 3185 O O . ASP B 1 167 ? -10.922 -13.758 7.711 1 98.25 167 ASP B O 1
ATOM 3189 N N . GLU B 1 168 ? -12.328 -14.969 6.59 1 97.12 168 GLU B N 1
ATOM 3190 C CA . GLU B 1 168 ? -12.523 -15.953 7.648 1 97.12 168 GLU B CA 1
ATOM 3191 C C . GLU B 1 168 ? -11.398 -16.984 7.664 1 97.12 168 GLU B C 1
ATOM 3193 O O . GLU B 1 168 ? -11.242 -17.719 8.633 1 97.12 168 GLU B O 1
ATOM 3198 N N . PHE B 1 169 ? -10.586 -16.984 6.586 1 97.88 169 PHE B N 1
ATOM 3199 C CA . PHE B 1 169 ? -9.586 -18.047 6.449 1 97.88 169 PHE B CA 1
ATOM 3200 C C . PHE B 1 169 ? -8.188 -17.5 6.734 1 97.88 169 PHE B C 1
ATOM 3202 O O . PHE B 1 169 ? -7.277 -18.25 7.07 1 97.88 169 PHE B O 1
ATOM 3209 N N . VAL B 1 170 ? -8.008 -16.219 6.504 1 98.19 170 VAL B N 1
ATOM 3210 C CA . VAL B 1 170 ? -6.688 -15.602 6.602 1 98.19 170 VAL B CA 1
ATOM 3211 C C . VAL B 1 170 ? -6.59 -14.789 7.891 1 98.19 170 VAL B C 1
ATOM 3213 O O . VAL B 1 170 ? -7.422 -13.914 8.141 1 98.19 170 VAL B O 1
ATOM 3216 N N . ASN B 1 171 ? -5.609 -15.141 8.688 1 96.38 171 ASN B N 1
ATOM 3217 C CA . ASN B 1 171 ? -5.266 -14.266 9.805 1 96.38 171 ASN B CA 1
ATOM 3218 C C . ASN B 1 171 ? -4.434 -13.078 9.344 1 96.38 171 ASN B C 1
ATOM 3220 O O . ASN B 1 171 ? -3.215 -13.18 9.203 1 96.38 171 ASN B O 1
ATOM 3224 N N . ASN B 1 172 ? -5.051 -11.953 9.172 1 98.06 172 ASN B N 1
ATOM 3225 C CA . ASN B 1 172 ? -4.387 -10.773 8.625 1 98.06 172 ASN B CA 1
ATOM 3226 C C . ASN B 1 172 ? -3.211 -10.336 9.5 1 98.06 172 ASN B C 1
ATOM 3228 O O . ASN B 1 172 ? -2.189 -9.883 8.984 1 98.06 172 ASN B O 1
ATOM 3232 N N . ASP B 1 173 ? -3.354 -10.5 10.859 1 97.62 173 ASP B N 1
ATOM 3233 C CA . ASP B 1 173 ? -2.266 -10.117 11.758 1 97.62 173 ASP B CA 1
ATOM 3234 C C . ASP B 1 173 ? -1.001 -10.922 11.453 1 97.62 173 ASP B C 1
ATOM 3236 O O . ASP B 1 173 ? 0.106 -10.375 11.484 1 97.62 173 ASP B O 1
ATOM 3240 N N . GLU B 1 174 ? -1.173 -12.148 11.148 1 97.5 174 GLU B N 1
ATOM 3241 C CA . GLU B 1 174 ? -0.027 -13 10.828 1 97.5 174 GLU B CA 1
ATOM 3242 C C . GLU B 1 174 ? 0.651 -12.547 9.539 1 97.5 174 GLU B C 1
ATOM 3244 O O . GLU B 1 174 ? 1.881 -12.531 9.445 1 97.5 174 GLU B O 1
ATOM 3249 N N . VAL B 1 175 ? -0.135 -12.219 8.523 1 98.5 175 VAL B N 1
ATOM 3250 C CA . VAL B 1 175 ? 0.421 -11.742 7.266 1 98.5 175 VAL B CA 1
ATOM 3251 C C . VAL B 1 175 ? 1.145 -10.414 7.496 1 98.5 175 VAL B C 1
ATOM 3253 O O . VAL B 1 175 ? 2.238 -10.195 6.969 1 98.5 175 VAL B O 1
ATOM 3256 N N . ILE B 1 176 ? 0.586 -9.516 8.305 1 98.25 176 ILE B N 1
ATOM 3257 C CA . ILE B 1 176 ? 1.194 -8.227 8.617 1 98.25 176 ILE B CA 1
ATOM 3258 C C . ILE B 1 176 ? 2.486 -8.438 9.398 1 98.25 176 ILE B C 1
ATOM 3260 O O . ILE B 1 176 ? 3.461 -7.703 9.211 1 98.25 176 ILE B O 1
ATOM 3264 N N . ASP B 1 177 ? 2.549 -9.484 10.234 1 97.62 177 ASP B N 1
ATOM 3265 C CA . ASP B 1 177 ? 3.789 -9.82 10.93 1 97.62 177 ASP B CA 1
ATOM 3266 C C . ASP B 1 177 ? 4.863 -10.266 9.938 1 97.62 177 ASP B C 1
ATOM 3268 O O . ASP B 1 177 ? 6.047 -9.977 10.125 1 97.62 177 ASP B O 1
ATOM 3272 N N . ILE B 1 178 ? 4.477 -11.008 8.891 1 98.19 178 ILE B N 1
ATOM 3273 C CA . ILE B 1 178 ? 5.414 -11.359 7.828 1 98.19 178 ILE B CA 1
ATOM 3274 C C . ILE B 1 178 ? 5.965 -10.086 7.184 1 98.19 178 ILE B C 1
ATOM 3276 O O . ILE B 1 178 ? 7.176 -9.961 6.984 1 98.19 178 ILE B O 1
ATOM 3280 N N . ALA B 1 179 ? 5.102 -9.148 6.875 1 98.12 179 ALA B N 1
ATOM 3281 C CA . ALA B 1 179 ? 5.516 -7.879 6.285 1 98.12 179 ALA B CA 1
ATOM 3282 C C . ALA B 1 179 ? 6.543 -7.172 7.164 1 98.12 179 ALA B C 1
ATOM 3284 O O . ALA B 1 179 ? 7.504 -6.586 6.66 1 98.12 179 ALA B O 1
ATOM 3285 N N . LYS B 1 180 ? 6.395 -7.242 8.539 1 97.5 180 LYS B N 1
ATOM 3286 C CA . LYS B 1 180 ? 7.328 -6.633 9.477 1 97.5 180 LYS B CA 1
ATOM 3287 C C . LYS B 1 180 ? 8.727 -7.234 9.336 1 97.5 180 LYS B C 1
ATOM 3289 O O . LYS B 1 180 ? 9.727 -6.523 9.445 1 97.5 180 LYS B O 1
ATOM 3294 N N . THR B 1 181 ? 8.719 -8.492 9.094 1 97.88 181 THR B N 1
ATOM 3295 C CA . THR B 1 181 ? 10 -9.172 8.922 1 97.88 181 THR B CA 1
ATOM 3296 C C . THR B 1 181 ? 10.633 -8.805 7.582 1 97.88 181 THR B C 1
ATOM 3298 O O . THR B 1 181 ? 11.844 -8.586 7.5 1 97.88 181 THR B O 1
ATOM 3301 N N . VAL B 1 182 ? 9.828 -8.648 6.566 1 98.25 182 VAL B N 1
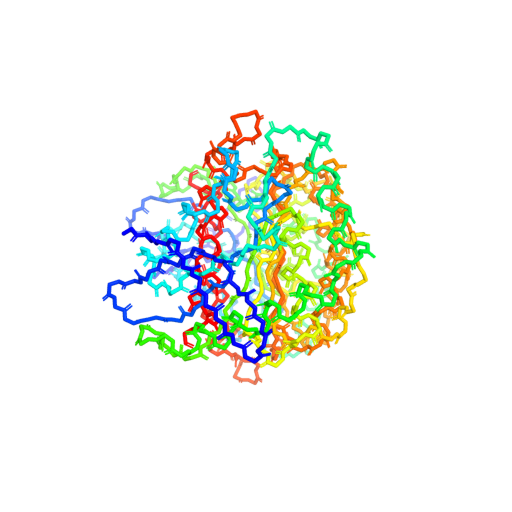ATOM 3302 C CA . VAL B 1 182 ? 10.312 -8.492 5.195 1 98.25 182 VAL B CA 1
ATOM 3303 C C . VAL B 1 182 ? 10.961 -7.125 5.031 1 98.25 182 VAL B C 1
ATOM 3305 O O . VAL B 1 182 ? 12 -7 4.375 1 98.25 182 VAL B O 1
ATOM 3308 N N . TRP B 1 183 ? 10.352 -6.035 5.586 1 97.31 183 TRP B N 1
ATOM 3309 C CA . TRP B 1 183 ? 10.945 -4.723 5.363 1 97.31 183 TRP B CA 1
ATOM 3310 C C . TRP B 1 183 ? 12.336 -4.645 5.984 1 97.31 183 TRP B C 1
ATOM 3312 O O . TRP B 1 183 ? 13.195 -3.896 5.512 1 97.31 183 TRP B O 1
ATOM 3322 N N . LYS B 1 184 ? 12.609 -5.457 6.992 1 97.31 184 LYS B N 1
ATOM 3323 C CA . LYS B 1 184 ? 13.906 -5.461 7.672 1 97.31 184 LYS B CA 1
ATOM 3324 C C . LYS B 1 184 ? 14.977 -6.105 6.801 1 97.31 184 LYS B C 1
ATOM 3326 O O . LYS B 1 184 ? 16.172 -5.973 7.082 1 97.31 184 LYS B O 1
ATOM 3331 N N . ASN B 1 185 ? 14.516 -6.809 5.766 1 97.19 185 ASN B N 1
ATOM 3332 C CA . ASN B 1 185 ? 15.445 -7.422 4.824 1 97.19 185 ASN B CA 1
ATOM 3333 C C . ASN B 1 185 ? 15.969 -6.402 3.816 1 97.19 185 ASN B C 1
ATOM 3335 O O . ASN B 1 185 ? 16.75 -6.75 2.928 1 97.19 185 ASN B O 1
ATOM 3339 N N . GLY B 1 186 ? 15.547 -5.164 3.898 1 97.25 186 GLY B N 1
ATOM 3340 C CA . GLY B 1 186 ? 16.031 -4.113 3.023 1 97.25 186 GLY B CA 1
ATOM 3341 C C . GLY B 1 186 ? 15.312 -4.055 1.692 1 97.25 186 GLY B C 1
ATOM 3342 O O . GLY B 1 186 ? 15.891 -3.646 0.683 1 97.25 186 GLY B O 1
ATOM 3343 N N . VAL B 1 187 ? 14.148 -4.504 1.648 1 98 187 VAL B N 1
ATOM 3344 C CA . VAL B 1 187 ? 13.352 -4.457 0.427 1 98 187 VAL B CA 1
ATOM 3345 C C . VAL B 1 187 ? 12.062 -3.684 0.682 1 98 187 VAL B C 1
ATOM 3347 O O . VAL B 1 187 ? 11.672 -3.473 1.834 1 98 187 VAL B O 1
ATOM 3350 N N . ASP B 1 188 ? 11.398 -3.219 -0.409 1 98.62 188 ASP B N 1
ATOM 3351 C CA . ASP B 1 188 ? 10.133 -2.506 -0.314 1 98.62 188 ASP B CA 1
ATOM 3352 C C . ASP B 1 188 ? 9 -3.445 0.099 1 98.62 188 ASP B C 1
ATOM 3354 O O . ASP B 1 188 ? 8.898 -4.559 -0.417 1 98.62 188 ASP B O 1
ATOM 3358 N N . VAL B 1 189 ? 8.172 -3.037 1.041 1 98.75 189 VAL B N 1
ATOM 3359 C CA . VAL B 1 189 ? 7.027 -3.832 1.46 1 98.75 189 VAL B CA 1
ATOM 3360 C C . VAL B 1 189 ? 5.77 -2.963 1.469 1 98.75 189 VAL B C 1
ATOM 3362 O O . VAL B 1 189 ? 5.82 -1.792 1.854 1 98.75 189 VAL B O 1
ATOM 3365 N N . GLN B 1 190 ? 4.695 -3.484 1.034 1 98.81 190 GLN B N 1
ATOM 3366 C CA . GLN B 1 190 ? 3.381 -2.85 1.08 1 98.81 190 GLN B CA 1
ATOM 3367 C C . GLN B 1 190 ? 2.318 -3.824 1.581 1 98.81 190 GLN B C 1
ATOM 3369 O O . GLN B 1 190 ? 2.383 -5.023 1.298 1 98.81 190 GLN B O 1
ATOM 3374 N N . VAL B 1 191 ? 1.396 -3.316 2.311 1 98.88 191 VAL B N 1
ATOM 3375 C CA . VAL B 1 191 ? 0.229 -4.055 2.777 1 98.88 191 VAL B CA 1
ATOM 3376 C C . VAL B 1 191 ? -1.034 -3.23 2.539 1 98.88 191 VAL B C 1
ATOM 3378 O O . VAL B 1 191 ? -1.057 -2.027 2.809 1 98.88 191 VAL B O 1
ATOM 3381 N N . LYS B 1 192 ? -1.995 -3.775 1.994 1 98.88 192 LYS B N 1
ATOM 3382 C CA . LYS B 1 192 ? -3.326 -3.189 1.866 1 98.88 192 LYS B CA 1
ATOM 3383 C C . LYS B 1 192 ? -4.395 -4.121 2.436 1 98.88 192 LYS B C 1
ATOM 3385 O O . LYS B 1 192 ? -4.453 -5.297 2.072 1 98.88 192 LYS B O 1
ATOM 3390 N N . VAL B 1 193 ? -5.148 -3.662 3.379 1 98.88 193 VAL B N 1
ATOM 3391 C CA . VAL B 1 193 ? -6.352 -4.352 3.83 1 98.88 193 VAL B CA 1
ATOM 3392 C C . VAL B 1 193 ? -7.59 -3.609 3.34 1 98.88 193 VAL B C 1
ATOM 3394 O O . VAL B 1 193 ? -7.797 -2.441 3.68 1 98.88 193 VAL B O 1
ATOM 3397 N N . PHE B 1 194 ? -8.375 -4.223 2.541 1 98.81 194 PHE B N 1
ATOM 3398 C CA . PHE B 1 194 ? -9.633 -3.654 2.059 1 98.81 194 PHE B CA 1
ATOM 3399 C C . PHE B 1 194 ? -10.758 -3.91 3.051 1 98.81 194 PHE B C 1
ATOM 3401 O O . PHE B 1 194 ? -10.984 -5.047 3.467 1 98.81 194 PHE B O 1
ATOM 3408 N N . SER B 1 195 ? -11.5 -2.912 3.379 1 98.44 195 SER B N 1
ATOM 3409 C CA . SER B 1 195 ? -12.633 -3.039 4.285 1 98.44 195 SER B CA 1
ATOM 3410 C C . SER B 1 195 ? -13.867 -3.572 3.561 1 98.44 195 SER B C 1
ATOM 3412 O O . SER B 1 195 ? -14.055 -3.314 2.369 1 98.44 195 SER B O 1
ATOM 3414 N N . GLY B 1 196 ? -14.602 -4.348 4.246 1 97.94 196 GLY B N 1
ATOM 3415 C CA . GLY B 1 196 ? -15.945 -4.695 3.805 1 97.94 196 GLY B CA 1
ATOM 3416 C C . GLY B 1 196 ? -15.969 -5.871 2.842 1 97.94 196 GLY B C 1
ATOM 3417 O O . GLY B 1 196 ? -17.047 -6.281 2.385 1 97.94 196 GLY B O 1
ATOM 3418 N N . VAL B 1 197 ? -14.82 -6.406 2.557 1 98.56 197 VAL B N 1
ATOM 3419 C CA . VAL B 1 197 ? -14.781 -7.496 1.588 1 98.56 197 VAL B CA 1
ATOM 3420 C C . VAL B 1 197 ? -14.344 -8.781 2.277 1 98.56 197 VAL B C 1
ATOM 3422 O O . VAL B 1 197 ? -13.789 -8.75 3.377 1 98.56 197 VAL B O 1
ATOM 3425 N N . THR B 1 198 ? -14.617 -9.898 1.638 1 98.31 198 THR B N 1
ATOM 3426 C CA . THR B 1 198 ? -14.32 -11.219 2.176 1 98.31 198 THR B CA 1
ATOM 3427 C C . THR B 1 198 ? -13.281 -11.93 1.312 1 98.31 198 THR B C 1
ATOM 3429 O O . THR B 1 198 ? -12.82 -11.383 0.308 1 98.31 198 THR B O 1
ATOM 3432 N N . HIS B 1 199 ? -12.891 -13.172 1.716 1 98.25 199 HIS B N 1
ATOM 3433 C CA . HIS B 1 199 ? -11.945 -14 0.971 1 98.25 199 HIS B CA 1
ATOM 3434 C C . HIS B 1 199 ? -12.391 -14.164 -0.48 1 98.25 199 HIS B C 1
ATOM 3436 O O . HIS B 1 199 ? -13.57 -14.367 -0.754 1 98.25 199 HIS B O 1
ATOM 3442 N N . ALA B 1 200 ? -11.469 -13.961 -1.503 1 98.31 200 ALA B N 1
ATOM 3443 C CA . ALA B 1 200 ? -11.68 -14.188 -2.93 1 98.31 200 ALA B CA 1
ATOM 3444 C C . ALA B 1 200 ? -12.531 -13.078 -3.543 1 98.31 200 ALA B C 1
ATOM 3446 O O . ALA B 1 200 ? -13.203 -13.297 -4.555 1 98.31 200 ALA B O 1
ATOM 3447 N N . PHE B 1 201 ? -12.547 -11.859 -2.982 1 98.56 201 PHE B N 1
ATOM 3448 C CA . PHE B 1 201 ? -13.398 -10.758 -3.424 1 98.56 201 PHE B CA 1
ATOM 3449 C C . PHE B 1 201 ? -13.039 -10.336 -4.848 1 98.56 201 PHE B C 1
ATOM 3451 O O . PHE B 1 201 ? -13.789 -9.594 -5.484 1 98.56 201 PHE B O 1
ATOM 3458 N N . LEU B 1 202 ? -11.938 -10.867 -5.449 1 97.81 202 LEU B N 1
ATOM 3459 C CA . LEU B 1 202 ? -11.539 -10.531 -6.812 1 97.81 202 LEU B CA 1
ATOM 3460 C C . LEU B 1 202 ? -12.039 -11.57 -7.805 1 97.81 202 LEU B C 1
ATOM 3462 O O . LEU B 1 202 ? -11.867 -11.414 -9.016 1 97.81 202 LEU B O 1
ATOM 3466 N N . ASN B 1 203 ? -12.562 -12.695 -7.34 1 98.25 203 ASN B N 1
ATOM 3467 C CA . ASN B 1 203 ? -12.969 -13.781 -8.227 1 98.25 203 ASN B CA 1
ATOM 3468 C C . ASN B 1 203 ? -14.336 -13.508 -8.852 1 98.25 203 ASN B C 1
ATOM 3470 O O . ASN B 1 203 ? -15.367 -13.789 -8.242 1 98.25 203 ASN B O 1
ATOM 3474 N N . GLU B 1 204 ? -14.367 -13.102 -10.094 1 96.62 204 GLU B N 1
ATOM 3475 C CA . GLU B 1 204 ? -15.586 -12.711 -10.789 1 96.62 204 GLU B CA 1
ATOM 3476 C C . GLU B 1 204 ? -16.484 -13.914 -11.039 1 96.62 204 GLU B C 1
ATOM 3478 O O . GLU B 1 204 ? -17.672 -13.758 -11.352 1 96.62 204 GLU B O 1
ATOM 3483 N N . LYS B 1 205 ? -15.922 -15.133 -10.961 1 96.88 205 LYS B N 1
ATOM 3484 C CA . LYS B 1 205 ? -16.703 -16.344 -11.18 1 96.88 205 LYS B CA 1
ATOM 3485 C C . LYS B 1 205 ? -17.5 -16.734 -9.938 1 96.88 205 LYS B C 1
ATOM 3487 O O . LYS B 1 205 ? -18.359 -17.609 -9.992 1 96.88 205 LYS B O 1
ATOM 3492 N N . ARG B 1 206 ? -17.172 -16.031 -8.812 1 95.56 206 ARG B N 1
ATOM 3493 C CA . ARG B 1 206 ? -17.828 -16.281 -7.535 1 95.56 206 ARG B CA 1
ATOM 3494 C C . ARG B 1 206 ? -18.703 -15.094 -7.145 1 95.56 206 ARG B C 1
ATOM 3496 O O . ARG B 1 206 ? -18.281 -14.211 -6.398 1 95.56 206 ARG B O 1
ATOM 3503 N N . GLU B 1 207 ? -19.922 -15.086 -7.52 1 94.5 207 GLU B N 1
ATOM 3504 C CA . GLU B 1 207 ? -20.844 -13.969 -7.332 1 94.5 207 GLU B CA 1
ATOM 3505 C C . GLU B 1 207 ? -21.125 -13.727 -5.852 1 94.5 207 GLU B C 1
ATOM 3507 O O . GLU B 1 207 ? -21.422 -12.602 -5.453 1 94.5 207 GLU B O 1
ATOM 3512 N N . ASP B 1 208 ? -20.984 -14.781 -5.07 1 94.75 208 ASP B N 1
ATOM 3513 C CA . ASP B 1 208 ? -21.312 -14.695 -3.646 1 94.75 208 ASP B CA 1
ATOM 3514 C C . ASP B 1 208 ? -20.281 -13.844 -2.904 1 94.75 208 ASP B C 1
ATOM 3516 O O . ASP B 1 208 ? -20.594 -13.266 -1.861 1 94.75 208 ASP B O 1
ATOM 3520 N N . VAL B 1 209 ? -19.078 -13.688 -3.451 1 96.56 209 VAL B N 1
ATOM 3521 C CA . VAL B 1 209 ? -18.047 -12.992 -2.701 1 96.56 209 VAL B CA 1
ATOM 3522 C C . VAL B 1 209 ? -17.453 -11.867 -3.551 1 96.56 209 VAL B C 1
ATOM 3524 O O . VAL B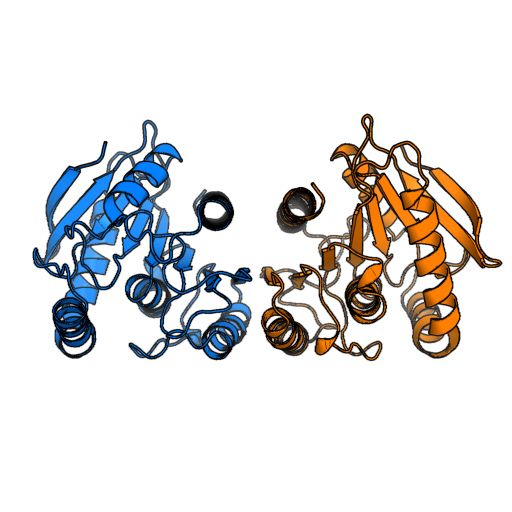 1 209 ? -16.828 -10.945 -3.025 1 96.56 209 VAL B O 1
ATOM 3527 N N . TYR B 1 210 ? -17.688 -11.867 -4.859 1 97.88 210 TYR B N 1
ATOM 3528 C CA . TYR B 1 210 ? -17.094 -10.891 -5.77 1 97.88 210 TYR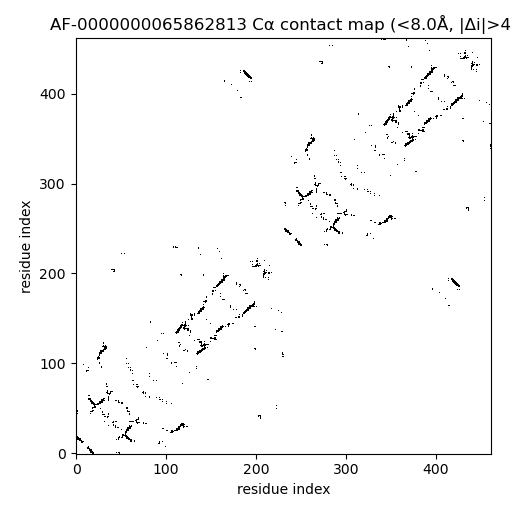 B CA 1
ATOM 3529 C C . TYR B 1 210 ? -17.547 -9.477 -5.426 1 97.88 210 TYR B C 1
ATOM 3531 O O . TYR B 1 210 ? -18.75 -9.242 -5.199 1 97.88 210 TYR B O 1
ATOM 3539 N N . ASP B 1 211 ? -16.641 -8.562 -5.305 1 98.19 211 ASP B N 1
ATOM 3540 C CA . ASP B 1 211 ? -16.891 -7.141 -5.137 1 98.19 211 ASP B CA 1
ATOM 3541 C C . ASP B 1 211 ? -16.297 -6.336 -6.289 1 98.19 211 ASP B C 1
ATOM 3543 O O . ASP B 1 211 ? -15.102 -6.027 -6.281 1 98.19 211 ASP B O 1
ATOM 3547 N N . PRO B 1 212 ? -17.125 -6.004 -7.277 1 97.5 212 PRO B N 1
ATOM 3548 C CA . PRO B 1 212 ? -16.594 -5.406 -8.5 1 97.5 212 PRO B CA 1
ATOM 3549 C C . PRO B 1 212 ? -15.805 -4.121 -8.234 1 97.5 212 PRO B C 1
ATOM 3551 O O . PRO B 1 212 ? -14.766 -3.891 -8.859 1 97.5 212 PRO B O 1
ATOM 3554 N N . LYS B 1 213 ? -16.266 -3.254 -7.352 1 97.19 213 LYS B N 1
ATOM 3555 C CA . LYS B 1 213 ? -15.578 -1.991 -7.07 1 97.19 213 LYS B CA 1
ATOM 3556 C C . LYS B 1 213 ? -14.211 -2.232 -6.445 1 97.19 213 LYS B C 1
ATOM 3558 O O . LYS B 1 213 ? -13.203 -1.715 -6.93 1 97.19 213 LYS B O 1
ATOM 3563 N N . ARG B 1 214 ? -14.164 -3.008 -5.355 1 98.19 214 ARG B N 1
ATOM 3564 C CA . ARG B 1 214 ? -12.914 -3.264 -4.652 1 98.19 214 ARG B CA 1
ATOM 3565 C C . ARG B 1 214 ? -11.961 -4.094 -5.512 1 98.19 214 ARG B C 1
ATOM 3567 O O . ARG B 1 214 ? -10.742 -3.926 -5.441 1 98.19 214 ARG B O 1
ATOM 3574 N N . ALA B 1 215 ? -12.562 -4.973 -6.32 1 98.12 215 ALA B N 1
ATOM 3575 C CA . ALA B 1 215 ? -11.75 -5.742 -7.254 1 98.12 215 ALA B CA 1
ATOM 3576 C C . ALA B 1 215 ? -11.031 -4.824 -8.242 1 98.12 215 ALA B C 1
ATOM 3578 O O . ALA B 1 215 ? -9.844 -5.016 -8.523 1 98.12 215 ALA B O 1
ATOM 3579 N N . CYS B 1 216 ? -11.734 -3.873 -8.781 1 97.75 216 CYS B N 1
ATOM 3580 C CA . CYS B 1 216 ? -11.141 -2.912 -9.703 1 97.75 216 CYS B CA 1
ATOM 3581 C C . CYS B 1 216 ? -10.031 -2.123 -9.031 1 97.75 216 CYS B C 1
ATOM 3583 O O . CYS B 1 216 ? -8.953 -1.944 -9.602 1 97.75 216 CYS B O 1
ATOM 3585 N N . GLU B 1 217 ? -10.25 -1.645 -7.793 1 97.62 217 GLU B N 1
ATOM 3586 C CA . GLU B 1 217 ? -9.242 -0.91 -7.039 1 97.62 217 GLU B CA 1
ATOM 3587 C C . GLU B 1 217 ? -8 -1.767 -6.801 1 97.62 217 GLU B C 1
ATOM 3589 O O . GLU B 1 217 ? -6.875 -1.307 -6.992 1 97.62 217 GLU B O 1
ATOM 3594 N N . ALA B 1 218 ? -8.219 -2.992 -6.379 1 98.56 218 ALA B N 1
ATOM 3595 C CA . ALA B 1 218 ? -7.121 -3.914 -6.113 1 98.56 218 ALA B CA 1
ATOM 3596 C C . ALA B 1 218 ? -6.32 -4.195 -7.383 1 98.56 218 ALA B C 1
ATOM 3598 O O . ALA B 1 218 ? -5.09 -4.277 -7.344 1 98.56 218 ALA B O 1
ATOM 3599 N N . TRP B 1 219 ? -7.043 -4.344 -8.484 1 98.38 219 TRP B N 1
ATOM 3600 C CA . TRP B 1 219 ? -6.395 -4.582 -9.773 1 98.38 219 TRP B CA 1
ATOM 3601 C C . TRP B 1 219 ? -5.473 -3.426 -10.141 1 98.38 219 TRP B C 1
ATOM 3603 O O . TRP B 1 219 ? -4.328 -3.641 -10.547 1 98.38 219 TRP B O 1
ATOM 3613 N N . GLU B 1 220 ? -5.906 -2.23 -9.992 1 97.75 220 GLU B N 1
ATOM 3614 C CA . GLU B 1 220 ? -5.098 -1.054 -10.305 1 97.75 220 GLU B CA 1
ATOM 3615 C C . GLU B 1 220 ? -3.844 -1 -9.438 1 97.75 220 GLU B C 1
ATOM 3617 O O . GLU B 1 220 ? -2.756 -0.688 -9.922 1 97.75 220 GLU B O 1
ATOM 3622 N N . LEU B 1 221 ? -4.027 -1.28 -8.172 1 98.31 221 LEU B N 1
ATOM 3623 C CA . LEU B 1 221 ? -2.885 -1.32 -7.27 1 98.31 221 LEU B CA 1
ATOM 3624 C C . LEU B 1 221 ? -1.869 -2.365 -7.719 1 98.31 221 LEU B C 1
ATOM 3626 O O . LEU B 1 221 ? -0.664 -2.104 -7.727 1 98.31 221 LEU B O 1
ATOM 3630 N N . ALA B 1 222 ? -2.357 -3.498 -8.125 1 98.69 222 ALA B N 1
ATOM 3631 C CA . ALA B 1 222 ? -1.49 -4.602 -8.531 1 98.69 222 ALA B CA 1
ATOM 3632 C C . ALA B 1 222 ? -0.713 -4.246 -9.797 1 98.69 222 ALA B C 1
ATOM 3634 O O . ALA B 1 222 ? 0.502 -4.445 -9.859 1 98.69 222 ALA B O 1
ATOM 3635 N N . VAL B 1 223 ? -1.416 -3.717 -10.758 1 98.44 223 VAL B N 1
ATOM 3636 C CA . VAL B 1 223 ? -0.798 -3.363 -12.031 1 98.44 223 VAL B CA 1
ATOM 3637 C C . VAL B 1 223 ? 0.27 -2.295 -11.812 1 98.44 223 VAL B C 1
ATOM 3639 O O . VAL B 1 223 ? 1.384 -2.402 -12.328 1 98.44 223 VAL B O 1
ATOM 3642 N N . ASN B 1 224 ? -0.044 -1.292 -11.039 1 97.69 224 ASN B N 1
ATOM 3643 C CA . ASN B 1 224 ? 0.913 -0.227 -10.758 1 97.69 224 ASN B CA 1
ATOM 3644 C C . ASN B 1 224 ? 2.146 -0.759 -10.039 1 97.69 224 ASN B C 1
ATOM 3646 O O . ASN B 1 224 ? 3.266 -0.314 -10.297 1 97.69 224 ASN B O 1
ATOM 3650 N N . PHE B 1 225 ? 1.941 -1.67 -9.102 1 98.69 225 PHE B N 1
ATOM 3651 C CA . PHE B 1 225 ? 3.047 -2.293 -8.383 1 98.69 225 PHE B CA 1
ATOM 3652 C C . PHE B 1 225 ? 3.998 -2.988 -9.352 1 98.69 225 PHE B C 1
ATOM 3654 O O . PHE B 1 225 ? 5.211 -2.768 -9.305 1 98.69 225 PHE B O 1
ATOM 3661 N N . PHE B 1 226 ? 3.434 -3.781 -10.219 1 98.75 226 PHE B N 1
ATOM 3662 C CA . PHE B 1 226 ? 4.273 -4.523 -11.156 1 98.75 226 PHE B CA 1
ATOM 3663 C C . PHE B 1 226 ? 4.941 -3.584 -12.148 1 98.75 226 PHE B C 1
ATOM 3665 O O . PHE B 1 226 ? 6.098 -3.789 -12.523 1 98.75 226 PHE B O 1
ATOM 3672 N N . LYS B 1 227 ? 4.273 -2.561 -12.609 1 97.81 227 LYS B N 1
ATOM 3673 C CA . LYS B 1 227 ? 4.887 -1.587 -13.508 1 97.81 227 LYS B CA 1
ATOM 3674 C C . LYS B 1 227 ? 6.059 -0.876 -12.836 1 97.81 227 LYS B C 1
ATOM 3676 O O . LYS B 1 227 ? 7.043 -0.533 -13.492 1 97.81 227 LYS B O 1
ATOM 3681 N N . THR B 1 228 ? 5.934 -0.657 -11.57 1 97.38 228 THR B N 1
ATOM 3682 C CA . THR B 1 228 ? 6.98 0.032 -10.82 1 97.38 228 THR B CA 1
ATOM 3683 C C . THR B 1 228 ? 8.203 -0.862 -10.656 1 97.38 228 THR B C 1
ATOM 3685 O O . THR B 1 228 ? 9.336 -0.416 -10.852 1 97.38 228 THR B O 1
ATOM 3688 N N . TYR B 1 229 ? 8.008 -2.174 -10.375 1 98.31 229 TYR B N 1
ATOM 3689 C CA . TYR B 1 229 ? 9.125 -2.977 -9.891 1 98.31 229 TYR B CA 1
ATOM 3690 C C . TYR B 1 229 ? 9.648 -3.898 -10.992 1 98.31 229 TYR B C 1
ATOM 3692 O O . TYR B 1 229 ? 10.734 -4.473 -10.859 1 98.31 229 TYR B O 1
ATOM 3700 N N . LEU B 1 230 ? 8.828 -4.09 -12.062 1 98 230 LEU B N 1
ATOM 3701 C CA . LEU B 1 230 ? 9.281 -4.957 -13.141 1 98 230 LEU B CA 1
ATOM 3702 C C . LEU B 1 230 ? 9.734 -4.141 -14.344 1 98 230 LEU B C 1
ATOM 3704 O O . LEU B 1 230 ? 10.148 -4.703 -15.359 1 98 230 LEU B O 1
ATOM 3708 N N . LYS B 1 231 ? 9.797 -2.84 -14.359 1 85.62 231 LYS B N 1
ATOM 3709 C CA . LYS B 1 231 ? 10.289 -2.027 -15.469 1 85.62 231 LYS B CA 1
ATOM 3710 C C . LYS B 1 231 ? 11.812 -2.035 -15.523 1 85.62 231 LYS B C 1
ATOM 3712 O O . LYS B 1 231 ? 12.477 -2.213 -14.5 1 85.62 231 LYS B O 1
#

pLDDT: mean 97.99, std 1.55, range [84.38, 99.0]

Sequence (462 aa):
MGQMVEFEKNGVKVRGYIATPKWAGPAVLVFHEWWGLESPLSNIKEICDKLADEGFVAFAPDFYKGQYADNPDDAGKLMTEMFEKRMDEVDRIFQASVEFVKECRYTYPKKVGITGFCCGGTLAMYFAAKFPEMVDASLPFYGLPQLTQINAENIKVPIFFILAEKDEFVNNDEVIDIAKTVWKNGVDVQVKVFSGVTHAFLNEKREDVYDPKRACEAWELAVNFFKTYLKMGQMVEFEKNGVKVRGYIATPKWAGPAVLVFHEWWGLESPLSNIKEICDKLADEGFVAFAPDFYKGQYADNPDDAGKLMTEMFEKRMDEVDRIFQASVEFVKECRYTYPKKVGITGFCCGGTLAMYFAAKFPEMVDASLPFYGLPQLTQINAENIKVPIFFILAEKDEFVNNDEVIDIAKTVWKNGVDVQVKVFSGVTHAFLNEKREDVYDPKRACEAWELAVNFFKTYLK

Solvent-accessible surface area (backbone atoms only — not comparable to full-atom values): 22740 Å² total; per-residue (Å²): 130,51,47,76,48,73,51,72,41,98,90,37,77,39,43,30,38,39,12,67,29,96,50,61,9,21,30,33,40,41,32,37,41,55,31,22,57,78,15,87,62,36,47,51,63,58,49,24,38,53,39,7,75,73,36,20,28,14,36,28,61,33,88,56,76,83,46,61,20,91,45,70,71,55,14,50,52,53,44,49,47,40,62,74,72,34,50,70,59,49,50,50,44,50,53,37,49,51,54,52,51,54,68,35,90,46,30,38,55,81,35,33,32,33,26,18,33,37,62,10,5,26,46,20,52,33,45,34,23,75,40,34,90,71,39,45,30,29,37,21,29,50,34,34,73,83,68,51,89,62,55,41,78,44,26,64,40,37,36,38,43,39,38,39,57,57,24,90,79,39,62,62,69,60,55,53,49,40,48,62,44,25,36,74,54,62,20,35,31,34,40,35,35,40,41,92,33,31,65,63,25,68,32,75,57,37,74,91,41,37,35,72,69,62,30,52,53,52,48,52,53,50,52,51,51,47,57,67,62,44,105,131,52,46,77,50,73,49,70,41,97,89,36,77,40,41,30,37,39,12,68,29,96,51,63,10,23,29,34,40,42,32,40,41,56,31,22,58,79,14,85,63,35,46,51,63,59,49,22,36,52,39,7,74,72,34,20,28,14,36,27,62,34,87,57,74,84,46,60,21,91,46,70,70,55,13,49,51,53,45,50,47,39,62,73,73,34,50,71,59,48,52,49,46,50,55,36,48,49,54,51,51,54,65,36,89,46,31,39,53,82,34,34,32,33,25,17,32,37,61,10,4,27,46,21,52,34,45,35,24,74,39,35,90,71,39,47,31,28,37,22,30,50,33,34,71,84,68,51,90,62,55,40,78,44,26,64,39,36,35,38,42,39,38,40,57,57,24,89,81,41,63,62,69,60,54,52,50,40,48,61,43,25,34,73,53,61,20,36,29,33,39,36,37,41,42,90,34,33,65,64,24,67,32,77,56,38,75,91,42,36,34,73,70,62,29,53,54,52,48,52,54,50,52,52,51,48,57,68,61,43,104

Secondary structure (DSSP, 8-state):
--EEEEEEETTEEEEEEEE--SS-EEEEEEE--TT-TT-TT--HHHHHHHHHHTT-EEEEE-TTTT---SSHHHHHHHHHHHHHH-HHHHHHHHHHHHHHHHHSTTEEEEEEEEEEETHHHHHHHHHHHH-GGG-SEEEEES--GGGS---GGG--S-EEEEEEEE-SS--HHHHHHHHHHHHTTTS-EEEEEEEEEETTTT-TT-TTT--HHHHHHHHHHHHHHHHHH--/--EEEEEEETTEEEEEEEE--SS-EEEEEEE--TT-TT-TT--HHHHHHHHHHTT-EEEEE-TTTT---SSHHHHHHHHHHHHHH-HHHHHHHHHHHHHHHHHSTTEEEEEEEEEEETHHHHHHHHHHHH-GGG-SEEEEES--GGGS---GGG--S-EEEEEEEE-SS--HHHHHHHHHHHHTTTS-EEEEEEEEEETTTT-TT-TTT--HHHHHHHHHHHHHHHHHH--

Foldseek 3Di:
DWDWDWDDDPRAIWIKIKDAAPAAEAAEEEEWALFWDPHLQTCRNVVRNVLNPLGHTYMYITLLVPDGHPDPVVSVVSLLCCLPPNVVSVLVNVQRVLVVRLPDPSYPPSAYEYEYFACSLCVLQQCLQPPVVSHAEGEYEQYAVPSHPGDLLRRQHEYEYEEEPAEPRHDVVVVVVSQVNNVVNVYHYHYHYDYPAYGPCLRPSDPPGHDPVVNVVVSVVVSVVCVVRRD/DWDWDWDDDPRAIWIKIKDAAPAAEAAEEEEWALFWDPHLQTCRNVVRNVLNPLGHTYMYITLLVPDGHPDDVVSVVSLLCCLPPNVVSVLVNVQRVLVVRLPDPSYPPSAYEYEYFACSLCVLQQCLQPPVVSHAEGEYEQYAVPSHPGDLLRRQHEYEYEEEPAEPRHDVVVVVVSQVNNVVNVYHYHYHYDYPAYGPCLRPSDPPGHDPVVNVVVSVVVSVVCVVRRD

Radius of gyration: 23.6 Å; Cα contacts (8 Å, |Δi|>4): 1138; chains: 2; bounding box: 43×69×54 Å